Protein 1O12 (pdb70)

Solvent-accessible surface area: 27497 Å² total

Secondary structure (P-SEA, 3-state):
ccccccccccccccccbbbbbcccccccccccccccccccccbbbccccccccccccccccccaaaaaacccbbbbccccccccccaaaaaaaaaaaacccccccbbbbccccccccccccccccccccccaaaaaaccccccccccccccccccccccccccbbbbbccccccccccccccccccccccccccccccccccccaaaaaaacccbbbbbbccccccccccaaaaaacccccbbbbccccccccccccccccccbbbbbccccccccccccccccccaaaaaaaaaaaccccaaaaaaaacaaaaaaacccccccccccccccbbbbcccccccccccccccccc/ccccccccccccccccbbbbbcccccccccccccccccccccbbbccccccccccccccccccaaaaaacccbbbbccccccccccaaaaaaaaaaaacccccccbbbbccccccccccccccccccccccaaaaaacccccccbbbccccccccccccccccbbbbbccccccccccccccccccccccccccccccccccccaaaaaaccccbbb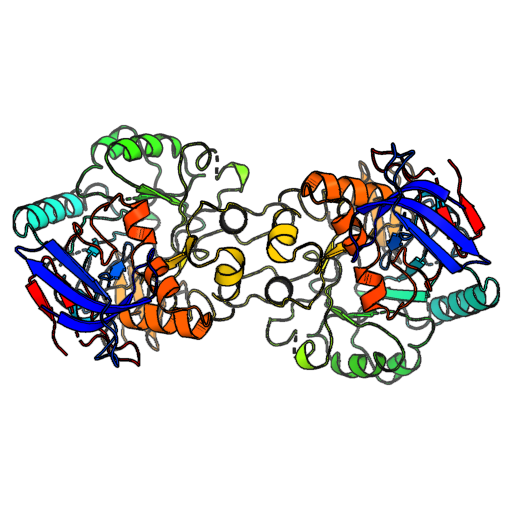bbbccccccccccaaaaaacccccbbbbccccccccccccccccccbbbbbccccccccccccccccccaaaaaaaaaaaccccaaaaaaaacaaaaaaaccccccccccccccbbbbbcccccccccccccccccc

Nearest PDB structures (foldseek):
  1o12-assembly1_B  TM=1.003E+00  e=1.280E-75  Thermotoga maritima
  2p53-assembly1_B  TM=9.193E-01  e=1.960E-29  Escherichia coli K-12
  6jku-assembly1_D  TM=9.049E-01  e=1.061E-29  Pasteurella multocida
  2p50-assembly1_A  TM=9.051E-01  e=5.559E-29  Escherichia coli K-12
  1ymy-assembly1_A  TM=8.513E-01  e=1.677E-28  Escherichia coli K-12

CATH classification: 2.30.40.10 (+1 more: 3.20.20.140)

InterPro domains:
  IPR003764 N-acetylglucosamine-6-phosphate deacetylase [PIRSF038994] (2-363)
  IPR003764 N-acetylglucosamine-6-phosphate deacetylase [TIGR00221] (36-357)
  IPR003764 N-acetylglucosamine-6-phosphate deacetylase [cd00854] (1-357)
  IPR006680 Amidohydrolase-related [PF01979] (40-360)
  IPR011059 Metal-dependent hydrolase, composite domain superfamily [G3DSA:2.30.40.10] (22-357)
  IPR011059 Metal-dependent hydrolase, composite domain superfamily [SSF51338] (1-46)
  IPR011059 Metal-dependent hydrolase, composite domain superfamily [SSF51338] (319-364)
  IPR032466 Metal-dependent hydrolase [SSF51556] (44-330)

B-factor: mean 40.87, std 10.4, range [18.72, 91.85]

Radius of gyration: 29.61 Å; Cα contacts (8 Å, |Δi|>4): 1823; chains: 2; bounding box: 72×76×69 Å

Sequence (708 aa):
IVEKVLIVDPIDGEFTGDVEIEEGKIVKVEKRECIPRGVLPGFVDPHIHGVVGADTNCDFSEEEFLYSQGVTTFLATTVSTSLEKKEILRKARDYILENPSTSLLGVHLEGPYISKEKKGAHSEKHIRPPSERELSEIDSPAKLTFAPEIESSELLLRLVKRDIVLSAGHSIATFEEFKFYKEGVKRITHFPNGLKPLHHREIGITGAGLLLDDVKLELICDGVHLSREVKLVYKVKKANGIVLVTDSISAAGLKDGTTTLGDLVVKVKDGVPRLEDGTLAGSTLFFSQAVKNFRKFTGCSITELAKVSSYNSCVELGLDDRGRIAEGTRADLVLLDEDLNVVTIKEGEVVFRSIVEKVLIVDPIDGEFTGDVEIEEGKIVKVEKRECIPRGVLPGFVDPHIHGVVGADTNCDFSEEEFLYSQGVTTFLATTVSTSLEKKEILRKARDYILENPSTSLLGVHLEGPYISKEKKGAHSEKHIRPPSERELSEIDSPAKLTFAPEIESSELLLRLVKRDIVLSAGHSIATFEEFKFYKEGVKRITHFPNGLKPLHHREIGITGAGLLLDDVKLELICDGVHLSREVKLVYKVKKANGIVLVTDSISAAGLKDGTTTLGDLVVKVKDGVPRLEDGTLAGSTLFFSQAVKNFRKFTGCSITELAKVSSYNSCVELGLDDRGRIAEGTRADLVLLDEDLNVVTIKEGEVVFRS

Organism: Thermotoga maritima (strain ATCC 43589 / DSM 3109 / JCM 10099 / NBRC 100826 / MSB8) (NCBI:txid243274)

Foldseek 3Di:
DAAQAFEFFLPPGTATGGWDDDQQFTADTGHDDDHHPFHKFQFEAAAAAAAQQGGLVPPQVVLLVLVQLSHQAYANEAAQDDLVVLVSQVSVVVVCVVPVQGNYQAHEYEDLQADLVLRFQGDSVRRAHDDPVSVVSDAPVACYEHALVGPPPVVCLVCVVRLHQYEYFLYAAWLVSVVVVVSPRAEYEAPPRNYDPQDPPTGGPNNCLLPDQRRAYEHALPCPSDHLVLQVSCVRRPLLRYAYHQQAGNCQPHDQDWDGRHPATWGGDPQFIHGPVRGGNGTSDRLLNSLLRNCVSHVDDVSSSLSRRHVNVCVSSVVVQGSGSDRPHGPWMFTAHHSSNTCTARSNRSSDGD/DAAQAFEFFLPVGTATTDWDADQQFTADTDGDDDHHPFYKFQFEAAAAAAAQQGGLVPSQVVLQVLVQLRHQAYAHEAAQDALVVLVSQVVQVVVCVVVVLRNHLAHEYEDDQADPVLRQQGDPVRRAHDDPVSVVSDAPVACYEHELVGPPSVVCLVRVVRLHAYAYFLYAAWLVSVVVVVSPRQEHEAPPRNYDPQDPVTRGPNNNLLPDQRRAYEHALPCPSDHLVLQVSCVRHPLLRAAYHHQAGNCAPPDWDWDARHPFIWGADPFFIAGPVRRGRGGNDRLLVSLLRNCVSHVDDPSSSLSRRWVSVCVSSVVPQGSGRDRGHGQWMFTAHVSSRTCTAGSNHSSDGD

Structure (mmCIF, N/CA/C/O backbone):
data_1O12
#
_entry.id   1O12
#
_cell.length_a   85.070
_cell.length_b   85.070
_cell.length_c   206.010
_cell.angle_alpha   90.00
_cell.angle_beta   90.00
_cell.angle_gamma   120.00
#
_symmetry.space_group_name_H-M   'P 31 2 1'
#
loop_
_entity.id
_entity.type
_entity.pdbx_description
1 polymer 'N-acetylglucosamine-6-phosphate deacetylase'
2 non-polymer 'FE (III) ION'
3 water water
#
loop_
_atom_site.group_PDB
_atom_site.id
_atom_site.type_symbol
_atom_site.label_atom_id
_atom_site.label_alt_id
_atom_site.label_comp_id
_atom_site.label_asym_id
_atom_site.label_entity_id
_atom_site.label_seq_id
_atom_site.pdbx_PDB_ins_code
_atom_site.Cartn_x
_atom_site.Cartn_y
_atom_site.Cartn_z
_atom_site.occupancy
_atom_site.B_iso_or_equiv
_atom_site.auth_seq_id
_atom_site.auth_comp_id
_atom_site.auth_asym_id
_atom_site.auth_atom_id
_atom_site.pdbx_PDB_model_num
ATOM 9 N N . ILE A 1 14 ? -6.611 2.591 -33.045 1.00 55.62 2 ILE A N 1
ATOM 10 C CA . ILE A 1 14 ? -7.783 2.976 -32.275 1.00 53.25 2 ILE A CA 1
ATOM 11 C C . ILE A 1 14 ? -7.536 3.070 -30.760 1.00 50.93 2 ILE A C 1
ATOM 12 O O . ILE A 1 14 ? -6.979 2.154 -30.153 1.00 50.36 2 ILE A O 1
ATOM 17 N N . VAL A 1 15 ? -7.910 4.196 -30.152 1.00 47.27 3 VAL A N 1
ATOM 18 C CA . VAL A 1 15 ? -7.736 4.361 -28.702 1.00 43.24 3 VAL A CA 1
ATOM 19 C C . VAL A 1 15 ? -9.149 4.434 -28.160 1.00 42.65 3 VAL A C 1
ATOM 20 O O . VAL A 1 15 ? -9.892 5.340 -28.516 1.00 41.64 3 VAL A O 1
ATOM 24 N N . GLU A 1 16 ? -9.523 3.479 -27.314 1.00 43.44 4 GLU A N 1
ATOM 25 C CA . GLU A 1 16 ? -10.884 3.434 -26.773 1.00 45.84 4 GLU A CA 1
ATOM 26 C C . GLU A 1 16 ? -11.051 3.708 -25.289 1.00 45.20 4 GLU A C 1
ATOM 27 O O . GLU A 1 16 ? -10.099 3.645 -24.519 1.00 46.01 4 GLU A O 1
ATOM 33 N N . LYS A 1 17 ? -12.293 4.013 -24.922 1.00 44.58 5 LYS A N 1
ATOM 34 C CA . LYS A 1 17 ? -12.685 4.270 -23.555 1.00 45.48 5 LYS A CA 1
ATOM 35 C C . LYS A 1 17 ? -11.743 5.255 -22.876 1.00 44.27 5 LYS A C 1
ATOM 36 O O . LYS A 1 17 ? -11.119 4.939 -21.852 1.00 43.67 5 LYS A O 1
ATOM 42 N N . VAL A 1 18 ? -11.632 6.451 -23.438 1.00 41.61 6 VAL A N 1
ATOM 43 C CA . VAL A 1 18 ? -10.744 7.433 -22.840 1.00 38.83 6 VAL A CA 1
ATOM 44 C C . VAL A 1 18 ? -11.409 8.760 -22.594 1.00 36.80 6 VAL A C 1
ATOM 45 O O . VAL A 1 18 ? -12.471 9.056 -23.142 1.00 38.42 6 VAL A O 1
ATOM 49 N N . LEU A 1 19 ? -10.781 9.553 -21.746 1.00 34.69 7 LEU A N 1
ATOM 50 C CA . LEU A 1 19 ? -11.272 10.884 -21.486 1.00 33.89 7 LEU A CA 1
ATOM 51 C C . LEU A 1 19 ? -10.638 11.716 -22.601 1.00 33.15 7 LEU A C 1
ATOM 52 O O . LEU A 1 19 ? -9.499 12.137 -22.482 1.00 33.22 7 LEU A O 1
ATOM 57 N N . ILE A 1 20 ? -11.374 11.916 -23.691 1.00 33.58 8 ILE A N 1
ATOM 58 C CA . ILE A 1 20 ? -10.900 12.695 -24.836 1.00 32.61 8 ILE A CA 1
ATOM 59 C C . ILE A 1 20 ? -10.891 14.193 -24.502 1.00 32.05 8 ILE A C 1
ATOM 60 O O . ILE A 1 20 ? -11.879 14.732 -23.999 1.00 31.10 8 ILE A O 1
ATOM 65 N N . VAL A 1 21 ? -9.797 14.869 -24.811 1.00 29.31 9 VAL A N 1
ATOM 66 C CA . VAL A 1 21 ? -9.728 16.273 -24.506 1.00 29.22 9 VAL A CA 1
ATOM 67 C C . VAL A 1 21 ? -9.353 17.100 -25.703 1.00 30.67 9 VAL A C 1
ATOM 68 O O . VAL A 1 21 ? -8.231 17.018 -26.182 1.00 31.60 9 VAL A O 1
ATOM 72 N N . ASP A 1 22 ? -10.308 17.888 -26.184 1.00 31.54 10 ASP A N 1
ATOM 73 C CA . ASP A 1 22 ? -10.104 18.789 -27.306 1.00 33.73 10 ASP A CA 1
ATOM 74 C C . ASP A 1 22 ? -10.269 20.235 -26.772 1.00 35.66 10 ASP A C 1
ATOM 75 O O . ASP A 1 22 ? -11.190 20.533 -26.007 1.00 36.91 10 ASP A O 1
ATOM 80 N N . PRO A 1 23 ? -9.381 21.144 -27.176 1.00 36.80 11 PRO A N 1
ATOM 81 C CA . PRO A 1 23 ? -9.388 22.550 -26.767 1.00 38.21 11 PRO A CA 1
ATOM 82 C C . PRO A 1 23 ? -10.676 23.253 -27.136 1.00 39.92 11 PRO A C 1
ATOM 83 O O . PRO A 1 23 ? -11.045 24.240 -26.514 1.00 40.97 11 PRO A O 1
ATOM 87 N N . ILE A 1 24 ? -11.348 22.764 -28.168 1.00 40.62 12 ILE A N 1
ATOM 88 C CA . ILE A 1 24 ? -12.558 23.426 -28.629 1.00 41.38 12 ILE A CA 1
ATOM 89 C C . ILE A 1 24 ? -13.857 22.701 -28.331 1.00 41.00 12 ILE A C 1
ATOM 90 O O . ILE A 1 24 ? -14.832 23.308 -27.918 1.00 39.87 12 ILE A O 1
ATOM 95 N N . ASP A 1 25 ? -13.862 21.397 -28.535 1.00 41.39 13 ASP A N 1
ATOM 96 C CA . ASP A 1 25 ? -15.046 20.618 -28.299 1.00 40.64 13 ASP A CA 1
ATOM 97 C C . ASP A 1 25 ? -15.191 20.183 -26.848 1.00 41.19 13 ASP A C 1
ATOM 98 O O . ASP A 1 25 ? -16.182 19.563 -26.487 1.00 43.81 13 ASP A O 1
ATOM 103 N N . GLY A 1 26 ? -14.221 20.494 -26.002 1.00 41.96 14 GLY A N 1
ATOM 104 C CA . GLY A 1 26 ? -14.351 20.095 -24.605 1.00 40.40 14 GLY A CA 1
ATOM 105 C C . GLY A 1 26 ? -13.807 18.706 -24.310 1.00 41.07 14 GLY A C 1
ATOM 106 O O . GLY A 1 26 ? -13.101 18.116 -25.143 1.00 39.59 14 GLY A O 1
ATOM 107 N N . GLU A 1 27 ? -14.121 18.190 -23.122 1.00 39.75 15 GLU A N 1
ATOM 108 C CA . GLU A 1 27 ? -13.659 16.874 -22.711 1.00 41.83 15 GLU A CA 1
ATOM 109 C C . GLU A 1 27 ? -14.813 15.890 -22.563 1.00 42.27 15 GLU A C 1
ATOM 110 O O . GLU A 1 27 ? -15.855 16.235 -22.049 1.00 41.67 15 GLU A O 1
ATOM 116 N N . PHE A 1 28 ? -14.608 14.656 -23.014 1.00 43.08 16 PHE A N 1
ATOM 117 C CA . PHE A 1 28 ? -15.666 13.657 -22.952 1.00 42.95 16 PHE A CA 1
ATOM 118 C C . PHE A 1 28 ? -15.154 12.247 -23.201 1.00 43.01 16 PHE A C 1
ATOM 119 O O . PHE A 1 28 ? -14.138 12.058 -23.873 1.00 43.84 16 PHE A O 1
ATOM 127 N N . THR A 1 29 ? -15.849 11.258 -22.651 1.00 42.81 17 THR A N 1
ATOM 128 C CA . THR A 1 29 ? -15.440 9.870 -22.840 1.00 44.11 17 THR A CA 1
ATOM 129 C C . THR A 1 29 ? -15.825 9.425 -24.232 1.00 44.25 17 THR A C 1
ATOM 130 O O . THR A 1 29 ? -16.851 9.846 -24.775 1.00 45.38 17 THR A O 1
ATOM 134 N N . GLY A 1 30 ? -14.990 8.578 -24.811 1.00 44.62 18 GLY A N 1
ATOM 135 C CA . GLY A 1 30 ? -15.241 8.084 -26.156 1.00 44.77 18 GLY A CA 1
ATOM 136 C C . GLY A 1 30 ? -14.054 7.308 -26.721 1.00 45.01 18 GLY A C 1
ATOM 137 O O . GLY A 1 30 ? -13.192 6.819 -25.975 1.00 45.36 18 GLY A O 1
ATOM 138 N N . ASP A 1 31 ? -14.010 7.189 -28.044 1.00 45.47 19 ASP A N 1
ATOM 139 C CA . ASP A 1 31 ? -12.936 6.470 -28.727 1.00 45.74 19 ASP A CA 1
ATOM 140 C C . ASP A 1 31 ? -12.442 7.354 -29.872 1.00 44.21 19 ASP A C 1
ATOM 141 O O . ASP A 1 31 ? -13.219 8.151 -30.430 1.00 41.41 19 ASP A O 1
ATOM 146 N N . VAL A 1 32 ? -11.150 7.233 -30.192 1.00 42.72 20 VAL A N 1
ATOM 147 C CA . VAL A 1 32 ? -10.546 8.003 -31.277 1.00 41.77 20 VAL A CA 1
ATOM 148 C C . VAL A 1 32 ? -9.959 7.011 -32.284 1.00 42.94 20 VAL A C 1
ATOM 149 O O . VAL A 1 32 ? -9.303 6.031 -31.913 1.00 41.95 20 VAL A O 1
ATOM 153 N N . GLU A 1 33 ? -10.214 7.279 -33.558 1.00 44.67 21 GLU A N 1
ATOM 154 C CA . GLU A 1 33 ? -9.763 6.429 -34.645 1.00 47.64 21 GLU A CA 1
ATOM 155 C C . GLU A 1 33 ? -8.705 7.110 -35.500 1.00 47.21 21 GLU A C 1
ATOM 156 O O . GLU A 1 33 ? -8.924 8.196 -36.046 1.00 46.04 21 GLU A O 1
ATOM 162 N N . ILE A 1 34 ? -7.571 6.428 -35.619 1.00 47.64 22 ILE A N 1
ATOM 163 C CA . ILE A 1 34 ? -6.408 6.889 -36.366 1.00 47.37 22 ILE A CA 1
ATOM 164 C C . ILE A 1 34 ? -6.105 6.048 -37.599 1.00 48.26 22 ILE A C 1
ATOM 165 O O . ILE A 1 34 ? -5.912 4.834 -37.502 1.00 47.69 22 ILE A O 1
ATOM 170 N N . GLU A 1 35 ? -6.056 6.714 -38.748 1.00 50.27 23 GLU A N 1
ATOM 171 C CA . GLU A 1 35 ? -5.771 6.085 -40.039 1.00 52.90 23 GLU A CA 1
ATOM 172 C C . GLU A 1 35 ? -4.522 6.758 -40.628 1.00 53.09 23 GLU A C 1
ATOM 173 O O . GLU A 1 35 ? -4.543 7.929 -41.005 1.00 51.47 23 GLU A O 1
ATOM 179 N N . GLU A 1 36 ? -3.428 6.007 -40.678 1.00 54.90 24 GLU A N 1
ATOM 180 C CA . GLU A 1 36 ? -2.165 6.513 -41.193 1.00 55.66 24 GLU A CA 1
ATOM 181 C C . GLU A 1 36 ? -1.935 7.974 -40.791 1.00 54.41 24 GLU A C 1
ATOM 182 O O . GLU A 1 36 ? -2.081 8.900 -41.595 1.00 53.57 24 GLU A O 1
ATOM 188 N N . GLY A 1 37 ? -1.599 8.160 -39.520 1.00 52.74 25 GLY A N 1
ATOM 189 C CA . GLY A 1 37 ? -1.305 9.484 -38.988 1.00 50.48 25 GLY A CA 1
ATOM 190 C C . GLY A 1 37 ? -2.386 10.542 -39.001 1.00 47.50 25 GLY A C 1
ATOM 191 O O . GLY A 1 37 ? -2.124 11.706 -38.705 1.00 46.01 25 GLY A O 1
ATOM 192 N N . LYS A 1 38 ? -3.605 10.146 -39.321 1.00 46.59 26 LYS A N 1
ATOM 193 C CA . LYS A 1 38 ? -4.690 11.099 -39.374 1.00 45.49 26 LYS A CA 1
ATOM 194 C C . LYS A 1 38 ? -5.863 10.607 -38.542 1.00 44.43 26 LYS A C 1
ATOM 195 O O . LYS A 1 38 ? -6.257 9.454 -38.620 1.00 44.88 26 LYS A O 1
ATOM 201 N N . ILE A 1 39 ? -6.401 11.482 -37.710 1.00 43.77 27 ILE A N 1
ATOM 202 C CA . ILE A 1 39 ? -7.560 11.141 -36.895 1.00 41.74 27 ILE A CA 1
ATOM 203 C C . ILE A 1 39 ? -8.755 11.157 -37.846 1.00 42.50 27 ILE A C 1
ATOM 204 O O . ILE A 1 39 ? -9.065 12.190 -38.442 1.00 40.86 27 ILE A O 1
ATOM 209 N N . VAL A 1 40 ? -9.406 10.009 -38.006 1.00 43.00 28 VAL A N 1
ATOM 210 C CA . VAL A 1 40 ? -10.553 9.912 -38.900 1.00 44.58 28 VAL A CA 1
ATOM 211 C C . VAL A 1 40 ? -11.876 9.761 -38.178 1.00 45.61 28 VAL A C 1
ATOM 212 O O . VAL A 1 40 ? -12.929 9.845 -38.793 1.00 46.66 28 VAL A O 1
ATOM 216 N N . LYS A 1 41 ? -11.848 9.528 -36.878 1.00 48.10 29 LYS A N 1
ATOM 217 C CA . LYS A 1 41 ? -13.112 9.381 -36.171 1.00 50.38 29 LYS A CA 1
ATOM 218 C C . LYS A 1 41 ? -12.978 9.637 -34.676 1.00 51.43 29 LYS A C 1
ATOM 219 O O . LYS A 1 41 ? -12.114 9.067 -33.997 1.00 51.08 29 LYS A O 1
ATOM 225 N N . VAL A 1 42 ? -13.833 10.517 -34.174 1.00 52.97 30 VAL A N 1
ATOM 226 C CA . VAL A 1 42 ? -13.858 10.845 -32.756 1.00 54.68 30 VAL A CA 1
ATOM 227 C C . VAL A 1 42 ? -15.278 10.518 -32.300 1.00 56.53 30 VAL A C 1
ATOM 228 O O . VAL A 1 42 ? -16.216 11.265 -32.608 1.00 57.35 30 VAL A O 1
ATOM 232 N N . GLU A 1 43 ? -15.451 9.404 -31.591 1.00 57.98 31 GLU A N 1
ATOM 233 C CA . GLU A 1 43 ? -16.788 9.022 -31.140 1.00 59.83 31 GLU A CA 1
ATOM 234 C C . GLU A 1 43 ? -17.065 9.167 -29.646 1.00 60.75 31 GLU A C 1
ATOM 235 O O . GLU A 1 43 ? -16.493 8.452 -28.820 1.00 60.35 31 GLU A O 1
ATOM 241 N N . LYS A 1 44 ? -17.970 10.086 -29.318 1.00 61.84 32 LYS A N 1
ATOM 242 C CA . LYS A 1 44 ? -18.372 10.348 -27.943 1.00 62.15 32 LYS A CA 1
ATOM 243 C C . LYS A 1 44 ? -19.182 9.138 -27.503 1.00 61.90 32 LYS A C 1
ATOM 244 O O . LYS A 1 44 ? -20.211 8.843 -28.078 1.00 61.06 32 LYS A O 1
ATOM 250 N N . ARG A 1 45 ? -18.696 8.425 -26.500 1.00 63.32 33 ARG A N 1
ATOM 251 C CA . ARG A 1 45 ? -19.388 7.249 -26.002 1.00 65.96 33 ARG A CA 1
ATOM 252 C C . ARG A 1 45 ? -19.403 7.296 -24.475 1.00 67.43 33 ARG A C 1
ATOM 253 O O . ARG A 1 45 ? -18.350 7.392 -23.857 1.00 66.94 33 ARG A O 1
ATOM 261 N N . GLU A 1 46 ? -20.586 7.222 -23.866 1.00 69.98 34 GLU A N 1
ATOM 262 C CA . GLU A 1 46 ? -20.679 7.267 -22.403 1.00 72.21 34 GLU A CA 1
ATOM 263 C C . GLU A 1 46 ? -20.334 5.930 -21.781 1.00 71.82 34 GLU A C 1
ATOM 264 O O . GLU A 1 46 ? -21.081 4.962 -21.918 1.00 72.44 34 GLU A O 1
ATOM 270 N N . CYS A 1 47 ? -19.189 5.902 -21.100 1.00 71.51 35 CYS A N 1
ATOM 271 C CA . CYS A 1 47 ? -18.667 4.712 -20.427 1.00 70.91 35 CYS A CA 1
ATOM 272 C C . CYS A 1 47 ? -17.689 5.216 -19.371 1.00 69.77 35 CYS A C 1
ATOM 273 O O . CYS A 1 47 ? -17.639 6.423 -19.118 1.00 70.49 35 CYS A O 1
ATOM 276 N N . ILE A 1 48 ? -16.918 4.309 -18.764 1.00 68.25 36 ILE A N 1
ATOM 277 C CA . ILE A 1 48 ? -15.933 4.676 -17.730 1.00 66.56 36 ILE A CA 1
ATOM 278 C C . ILE A 1 48 ? -14.529 4.721 -18.331 1.00 64.87 36 ILE A C 1
ATOM 279 O O . ILE A 1 48 ? -14.007 3.707 -18.795 1.00 64.97 36 ILE A O 1
ATOM 284 N N . PRO A 1 49 ? -13.902 5.907 -18.321 1.00 63.08 37 PRO A N 1
ATOM 285 C CA . PRO A 1 49 ? -12.564 6.213 -18.845 1.00 61.40 37 PRO A CA 1
ATOM 286 C C . PRO A 1 49 ? -11.372 5.414 -18.343 1.00 60.89 37 PRO A C 1
ATOM 287 O O . PRO A 1 49 ? -11.257 5.108 -17.162 1.00 60.78 37 PRO A O 1
ATOM 291 N N . ARG A 1 50 ? -10.476 5.121 -19.285 1.00 60.05 38 ARG A N 1
ATOM 292 C CA . ARG A 1 50 ? -9.245 4.349 -19.094 1.00 58.59 38 ARG A CA 1
ATOM 293 C C . ARG A 1 50 ? -8.083 5.274 -18.697 1.00 55.63 38 ARG A C 1
ATOM 294 O O . ARG A 1 50 ? -7.205 4.908 -17.913 1.00 57.38 38 ARG A O 1
ATOM 302 N N . GLY A 1 51 ? -8.082 6.468 -19.266 1.00 51.14 39 GLY A N 1
ATOM 303 C CA . GLY A 1 51 ? -7.048 7.443 -18.994 1.00 45.69 39 GLY A CA 1
ATOM 304 C C . GLY A 1 51 ? -7.430 8.720 -19.728 1.00 43.18 39 GLY A C 1
ATOM 305 O O . GLY A 1 51 ? -8.585 8.885 -20.171 1.00 41.09 39 GLY A O 1
ATOM 306 N N . VAL A 1 52 ? -6.481 9.636 -19.856 1.00 39.73 40 VAL A N 1
ATOM 307 C CA . VAL A 1 52 ? -6.759 10.888 -20.548 1.00 37.35 40 VAL A CA 1
ATOM 308 C C . VAL A 1 52 ? -6.014 10.894 -21.863 1.00 34.76 40 VAL A C 1
ATOM 309 O O . VAL A 1 52 ? -4.898 10.398 -21.946 1.00 33.27 40 VAL A O 1
ATOM 313 N N . LEU A 1 53 ? -6.645 11.435 -22.894 1.00 34.05 41 LEU A N 1
ATOM 314 C CA . LEU A 1 53 ? -6.014 11.533 -24.213 1.00 33.51 41 LEU A CA 1
ATOM 315 C C . LEU A 1 53 ? -6.053 13.011 -24.576 1.00 35.10 41 LEU A C 1
ATOM 316 O O . LEU A 1 53 ? -7.128 13.627 -24.575 1.00 35.20 41 LEU A O 1
ATOM 329 N N . PRO A 1 55 ? -4.043 16.369 -27.103 1.00 33.12 43 PRO A N 1
ATOM 330 C CA . PRO A 1 55 ? -3.250 16.649 -28.311 1.00 32.22 43 PRO A CA 1
ATOM 331 C C . PRO A 1 55 ? -1.775 16.608 -27.890 1.00 29.96 43 PRO A C 1
ATOM 332 O O . PRO A 1 55 ? -1.459 16.955 -26.759 1.00 29.22 43 PRO A O 1
ATOM 336 N N . GLY A 1 56 ? -0.890 16.157 -28.775 1.00 29.15 44 GLY A N 1
ATOM 337 C CA . GLY A 1 56 ? 0.520 16.098 -28.434 1.00 27.59 44 GLY A CA 1
ATOM 338 C C . GLY A 1 56 ? 1.019 17.472 -27.984 1.00 27.80 44 GLY A C 1
ATOM 339 O O . GLY A 1 56 ? 0.753 18.470 -28.635 1.00 25.10 44 GLY A O 1
ATOM 340 N N . PHE A 1 57 ? 1.724 17.518 -26.859 1.00 27.54 45 PHE A N 1
ATOM 341 C CA . PHE A 1 57 ? 2.250 18.766 -26.327 1.00 28.58 45 PHE A CA 1
ATOM 342 C C . PHE A 1 57 ? 3.198 19.400 -27.333 1.00 29.49 45 PHE A C 1
ATOM 343 O O . PHE A 1 57 ? 3.792 18.704 -28.163 1.00 28.65 45 PHE A O 1
ATOM 351 N N . VAL A 1 58 ? 3.321 20.724 -27.231 1.00 28.40 46 VAL A N 1
ATOM 352 C CA . VAL A 1 58 ? 4.162 21.528 -28.082 1.00 27.21 46 VAL A CA 1
ATOM 353 C C . VAL A 1 58 ? 5.058 22.437 -27.225 1.00 31.18 46 VAL A C 1
ATOM 354 O O . VAL A 1 58 ? 4.550 23.243 -26.428 1.00 31.39 46 VAL A O 1
ATOM 358 N N . ASP A 1 59 ? 6.383 22.319 -27.381 1.00 31.63 47 ASP A N 1
ATOM 359 C CA . ASP A 1 59 ? 7.307 23.148 -26.610 1.00 31.97 47 ASP A CA 1
ATOM 360 C C . ASP A 1 59 ? 8.059 24.029 -27.597 1.00 31.71 47 ASP A C 1
ATOM 361 O O . ASP A 1 59 ? 8.993 23.584 -28.249 1.00 31.51 47 ASP A O 1
ATOM 366 N N . PRO A 1 60 ? 7.669 25.312 -27.689 1.00 31.68 48 PRO A N 1
ATOM 367 C CA . PRO A 1 60 ? 8.317 26.239 -28.616 1.00 29.17 48 PRO A CA 1
ATOM 368 C C . PRO A 1 60 ? 9.542 26.900 -28.041 1.00 30.18 48 PRO A C 1
ATOM 369 O O . PRO A 1 60 ? 10.170 27.728 -28.702 1.00 29.54 48 PRO A O 1
ATOM 373 N N . HIS A 1 61 ? 9.890 26.528 -26.813 1.00 31.29 49 HIS A N 1
ATOM 374 C CA . HIS A 1 61 ? 11.025 27.151 -26.149 1.00 31.94 49 HIS A CA 1
ATOM 375 C C . HIS A 1 61 ? 11.774 26.195 -25.236 1.00 33.75 49 HIS A C 1
ATOM 376 O O . HIS A 1 61 ? 11.447 26.089 -24.056 1.00 35.43 49 HIS A O 1
ATOM 383 N N . ILE A 1 62 ? 12.770 25.501 -25.785 1.00 34.18 50 ILE A N 1
ATOM 384 C CA . ILE A 1 62 ? 13.606 24.573 -25.020 1.00 33.60 50 ILE A CA 1
ATOM 385 C C . ILE A 1 62 ? 15.012 24.557 -25.643 1.00 34.70 50 ILE A C 1
ATOM 386 O O . ILE A 1 62 ? 15.155 24.325 -26.842 1.00 35.24 50 ILE A O 1
ATOM 391 N N . HIS A 1 63 ? 16.034 24.779 -24.817 1.00 34.21 51 HIS A N 1
ATOM 392 C CA . HIS A 1 63 ? 17.433 24.817 -25.259 1.00 35.69 51 HIS A CA 1
ATOM 393 C C . HIS A 1 63 ? 18.080 23.436 -25.383 1.00 36.39 51 HIS A C 1
ATOM 394 O O . HIS A 1 63 ? 18.774 23.140 -26.346 1.00 35.61 51 HIS A O 1
ATOM 401 N N . GLY A 1 64 ? 17.843 22.603 -24.374 1.00 37.43 52 GLY A N 1
ATOM 402 C CA . GLY A 1 64 ? 18.419 21.282 -24.331 1.00 37.48 52 GLY A CA 1
ATOM 403 C C . GLY A 1 64 ? 17.768 20.565 -23.176 1.00 39.57 52 GLY A C 1
ATOM 404 O O . GLY A 1 64 ? 16.929 21.151 -22.477 1.00 39.50 52 GLY A O 1
ATOM 405 N N . VAL A 1 65 ? 18.131 19.298 -22.984 1.00 38.93 53 VAL A N 1
ATOM 406 C CA . VAL A 1 65 ? 17.566 18.494 -21.911 1.00 38.24 53 VAL A CA 1
ATOM 407 C C . VAL A 1 65 ? 18.367 17.182 -21.842 1.00 39.23 53 VAL A C 1
ATOM 408 O O . VAL A 1 65 ? 18.828 16.693 -22.869 1.00 39.64 53 VAL A O 1
ATOM 412 N N . VAL A 1 66 ? 18.546 16.637 -20.633 1.00 40.60 54 VAL A N 1
ATOM 413 C CA . VAL A 1 66 ? 19.295 15.381 -20.390 1.00 41.69 54 VAL A CA 1
ATOM 414 C C . VAL A 1 66 ? 20.633 15.236 -21.151 1.00 42.65 54 VAL A C 1
ATOM 415 O O . VAL A 1 66 ? 20.945 14.178 -21.714 1.00 42.93 54 VAL A O 1
ATOM 419 N N . GLY A 1 67 ? 21.412 16.313 -21.167 1.00 42.71 55 GLY A N 1
ATOM 420 C CA . GLY A 1 67 ? 22.689 16.303 -21.831 1.00 42.08 55 GLY A CA 1
ATOM 421 C C . GLY A 1 67 ? 22.717 16.847 -23.238 1.00 44.84 55 GLY A C 1
ATOM 422 O O . GLY A 1 67 ? 23.783 17.207 -23.717 1.00 45.59 55 GLY A O 1
ATOM 423 N N . ALA A 1 68 ? 21.573 16.920 -23.915 1.00 46.65 56 ALA A N 1
ATOM 424 C CA . ALA A 1 68 ? 21.532 17.416 -25.302 1.00 47.24 56 ALA A CA 1
ATOM 425 C C . ALA A 1 68 ? 21.276 18.917 -25.386 1.00 48.58 56 ALA A C 1
ATOM 426 O O . ALA A 1 68 ? 20.434 19.439 -24.665 1.00 51.11 56 ALA A O 1
ATOM 428 N N . ASP A 1 69 ? 21.999 19.614 -26.254 1.00 49.24 57 ASP A N 1
ATOM 429 C CA . ASP A 1 69 ? 21.815 21.055 -26.413 1.00 49.23 57 ASP A CA 1
ATOM 430 C C . ASP A 1 69 ? 21.525 21.354 -27.866 1.00 48.28 57 ASP A C 1
ATOM 431 O O . ASP A 1 69 ? 21.822 20.563 -28.759 1.00 46.53 57 ASP A O 1
ATOM 436 N N . THR A 1 70 ? 20.997 22.547 -28.087 1.00 47.07 58 THR A N 1
ATOM 437 C CA . THR A 1 70 ? 20.693 23.025 -29.410 1.00 46.48 58 THR A CA 1
ATOM 438 C C . THR A 1 70 ? 22.002 23.604 -29.984 1.00 48.00 58 THR A C 1
ATOM 439 O O . THR A 1 70 ? 22.204 23.637 -31.205 1.00 46.87 58 THR A O 1
ATOM 451 N N . ASN A 1 72 ? 24.891 22.273 -29.837 1.00 47.70 60 ASN A N 1
ATOM 452 C CA . ASN A 1 72 ? 25.654 21.175 -30.429 1.00 46.55 60 ASN A CA 1
ATOM 453 C C . ASN A 1 72 ? 24.791 20.382 -31.417 1.00 45.19 60 ASN A C 1
ATOM 454 O O . ASN A 1 72 ? 25.228 19.394 -31.992 1.00 46.09 60 ASN A O 1
ATOM 459 N N . CYS A 1 73 ? 23.555 20.841 -31.596 1.00 42.76 61 CYS A N 1
ATOM 460 C CA . CYS A 1 73 ? 22.596 20.271 -32.523 1.00 40.45 61 CYS A CA 1
ATOM 461 C C . CYS A 1 73 ? 22.259 18.833 -32.281 1.00 41.14 61 CYS A C 1
ATOM 462 O O . CYS A 1 73 ? 22.186 18.043 -33.220 1.00 38.67 61 CYS A O 1
ATOM 465 N N . ASP A 1 74 ? 22.037 18.494 -31.015 1.00 41.57 62 ASP A N 1
ATOM 466 C CA . ASP A 1 74 ? 21.681 17.133 -30.648 1.00 42.50 62 ASP A CA 1
ATOM 467 C C . ASP A 1 74 ? 20.173 16.961 -30.794 1.00 41.51 62 ASP A C 1
ATOM 468 O O . ASP A 1 74 ? 19.482 16.630 -29.842 1.00 43.41 62 ASP A O 1
ATOM 473 N N . PHE A 1 75 ? 19.669 17.190 -31.995 1.00 41.05 63 PHE A N 1
ATOM 474 C CA . PHE A 1 75 ? 18.243 17.070 -32.268 1.00 40.06 63 PHE A CA 1
ATOM 475 C C . PHE A 1 75 ? 17.708 15.670 -31.996 1.00 40.72 63 PHE A C 1
ATOM 476 O O . PHE A 1 75 ? 16.675 15.508 -31.340 1.00 42.71 63 PHE A O 1
ATOM 484 N N . SER A 1 76 ? 18.403 14.656 -32.492 1.00 40.94 64 SER A N 1
ATOM 485 C CA . SER A 1 76 ? 17.972 13.283 -32.294 1.00 39.35 64 SER A CA 1
ATOM 486 C C . SER A 1 76 ? 17.819 12.939 -30.830 1.00 39.67 64 SER A C 1
ATOM 487 O O . SER A 1 76 ? 16.877 12.242 -30.449 1.00 38.46 64 SER A O 1
ATOM 490 N N . GLU A 1 77 ? 18.748 13.408 -30.002 1.00 40.13 65 GLU A N 1
ATOM 491 C CA . GLU A 1 77 ? 18.651 13.108 -28.577 1.00 42.51 65 GLU A CA 1
ATOM 492 C C . GLU A 1 77 ? 17.471 13.843 -27.972 1.00 42.64 65 GLU A C 1
ATOM 493 O O . GLU A 1 77 ? 16.657 13.235 -27.264 1.00 43.75 65 GLU A O 1
ATOM 507 N N . GLU A 1 79 ? 14.763 15.023 -29.412 1.00 35.93 67 GLU A N 1
ATOM 508 C CA . GLU A 1 79 ? 13.502 14.468 -29.886 1.00 36.66 67 GLU A CA 1
ATOM 509 C C . GLU A 1 79 ? 13.051 13.217 -29.141 1.00 38.26 67 GLU A C 1
ATOM 510 O O . GLU A 1 79 ? 11.929 13.135 -28.640 1.00 38.14 67 GLU A O 1
ATOM 516 N N . GLU A 1 80 ? 13.946 12.245 -29.097 1.00 39.18 68 GLU A N 1
ATOM 517 C CA . GLU A 1 80 ? 13.713 10.980 -28.466 1.00 38.99 68 GLU A CA 1
ATOM 518 C C . GLU A 1 80 ? 13.291 11.161 -26.989 1.00 39.16 68 GLU A C 1
ATOM 519 O O . GLU A 1 80 ? 12.347 10.519 -26.519 1.00 38.95 68 GLU A O 1
ATOM 525 N N . PHE A 1 81 ? 13.955 12.035 -26.247 1.00 37.09 69 PHE A N 1
ATOM 526 C CA . PHE A 1 81 ? 13.550 12.205 -24.858 1.00 36.48 69 PHE A CA 1
ATOM 527 C C . PHE A 1 81 ? 12.175 12.857 -24.731 1.00 36.16 69 PHE A C 1
ATOM 528 O O . PHE A 1 81 ? 11.329 12.403 -23.955 1.00 32.66 69 PHE A O 1
ATOM 536 N N . LEU A 1 82 ? 11.971 13.932 -25.496 1.00 36.14 70 LEU A N 1
ATOM 537 C CA . LEU A 1 82 ? 10.718 14.680 -25.470 1.00 35.52 70 LEU A CA 1
ATOM 538 C C . LEU A 1 82 ? 9.449 13.846 -25.634 1.00 35.22 70 LEU A C 1
ATOM 539 O O . LEU A 1 82 ? 8.387 14.208 -25.097 1.00 35.06 70 LEU A O 1
ATOM 544 N N . TYR A 1 83 ? 9.553 12.734 -26.355 1.00 34.05 71 TYR A N 1
ATOM 545 C CA . TYR A 1 83 ? 8.404 11.870 -26.549 1.00 33.93 71 TYR A CA 1
ATOM 546 C C . TYR A 1 83 ? 7.955 11.330 -25.200 1.00 34.38 71 TYR A C 1
ATOM 547 O O . TYR A 1 83 ? 6.765 11.102 -24.978 1.00 34.45 71 TYR A O 1
ATOM 556 N N . SER A 1 84 ? 8.904 11.143 -24.287 1.00 34.77 72 SER A N 1
ATOM 557 C CA . SER A 1 84 ? 8.587 10.647 -22.944 1.00 34.47 72 SER A CA 1
ATOM 558 C C . SER A 1 84 ? 7.924 11.728 -22.101 1.00 35.66 72 SER A C 1
ATOM 559 O O . SER A 1 84 ? 7.575 11.486 -20.956 1.00 37.60 72 SER A O 1
ATOM 562 N N . GLN A 1 85 ? 7.779 12.925 -22.656 1.00 34.90 73 GLN A N 1
ATOM 563 C CA . GLN A 1 85 ? 7.123 14.009 -21.946 1.00 34.18 73 GLN A CA 1
ATOM 564 C C . GLN A 1 85 ? 5.838 14.338 -22.695 1.00 32.84 73 GLN A C 1
ATOM 565 O O . GLN A 1 85 ? 5.147 15.309 -22.377 1.00 30.93 73 GLN A O 1
ATOM 571 N N . GLY A 1 86 ? 5.532 13.509 -23.696 1.00 30.85 74 GLY A N 1
ATOM 572 C CA . GLY A 1 86 ? 4.333 13.690 -24.495 1.00 29.04 74 GLY A CA 1
ATOM 573 C C . GLY A 1 86 ? 4.448 14.781 -25.545 1.00 31.01 74 GLY A C 1
ATOM 574 O O . GLY A 1 86 ? 3.461 15.091 -26.211 1.00 30.22 74 GLY A O 1
ATOM 575 N N . VAL A 1 87 ? 5.644 15.363 -25.691 1.00 31.42 75 VAL A N 1
ATOM 576 C CA . VAL A 1 87 ? 5.903 16.429 -26.661 1.00 30.92 75 VAL A CA 1
ATOM 577 C C . VAL A 1 87 ? 6.082 15.882 -28.075 1.00 31.72 75 VAL A C 1
ATOM 578 O O . VAL A 1 87 ? 6.987 15.097 -28.339 1.00 32.82 75 VAL A O 1
ATOM 582 N N . THR A 1 88 ? 5.220 16.306 -28.985 1.00 31.31 76 THR A N 1
ATOM 583 C CA . THR A 1 88 ? 5.288 15.855 -30.359 1.00 30.95 76 THR A CA 1
ATOM 584 C C . THR A 1 88 ? 5.693 16.947 -31.377 1.00 31.42 76 THR A C 1
ATOM 585 O O . THR A 1 88 ? 5.738 16.695 -32.578 1.00 32.84 76 THR A O 1
ATOM 589 N N . THR A 1 89 ? 5.941 18.161 -30.902 1.00 29.53 77 THR A N 1
ATOM 590 C CA . THR A 1 89 ? 6.388 19.250 -31.752 1.00 28.17 77 THR A CA 1
ATOM 591 C C . THR A 1 89 ? 7.199 20.170 -30.857 1.00 28.49 77 THR A C 1
ATOM 592 O O . THR A 1 89 ? 6.745 20.567 -29.780 1.00 28.23 77 THR A O 1
ATOM 596 N N . PHE A 1 90 ? 8.411 20.489 -31.286 1.00 27.79 78 PHE A N 1
ATOM 597 C CA . PHE A 1 90 ? 9.243 21.394 -30.519 1.00 26.98 78 PHE A CA 1
ATOM 598 C C . PHE A 1 90 ? 10.132 22.249 -31.419 1.00 27.88 78 PHE A C 1
ATOM 599 O O . PHE A 1 90 ? 10.290 22.003 -32.627 1.00 26.30 78 PHE A O 1
ATOM 607 N N . LEU A 1 91 ? 10.668 23.289 -30.801 1.00 29.29 79 LEU A N 1
ATOM 608 C CA . LEU A 1 91 ? 11.536 24.249 -31.446 1.00 28.72 79 LEU A CA 1
ATOM 609 C C . LEU A 1 91 ? 12.810 24.300 -30.610 1.00 29.35 79 LEU A C 1
ATOM 610 O O . LEU A 1 91 ? 12.794 24.741 -29.447 1.00 27.53 79 LEU A O 1
ATOM 615 N N . ALA A 1 92 ? 13.895 23.808 -31.205 1.00 30.89 80 ALA A N 1
ATOM 616 C CA . ALA A 1 92 ? 15.221 23.814 -30.591 1.00 30.35 80 ALA A CA 1
ATOM 617 C C . ALA A 1 92 ? 15.562 25.296 -30.532 1.00 30.46 80 ALA A C 1
ATOM 618 O O . ALA A 1 92 ? 15.662 25.957 -31.541 1.00 32.49 80 ALA A O 1
ATOM 620 N N . THR A 1 93 ? 15.726 25.812 -29.331 1.00 32.74 81 THR A N 1
ATOM 621 C CA . THR A 1 93 ? 15.958 27.228 -29.110 1.00 33.78 81 THR A CA 1
ATOM 622 C C . THR A 1 93 ? 17.403 27.574 -28.868 1.00 34.82 81 THR A C 1
ATOM 623 O O . THR A 1 93 ? 18.096 26.910 -28.108 1.00 37.85 81 THR A O 1
ATOM 627 N N . THR A 1 94 ? 17.854 28.636 -29.509 1.00 35.01 82 THR A N 1
ATOM 628 C CA . THR A 1 94 ? 19.231 29.074 -29.360 1.00 34.73 82 THR A CA 1
ATOM 629 C C . THR A 1 94 ? 19.320 30.168 -28.311 1.00 36.06 82 THR A C 1
ATOM 630 O O . THR A 1 94 ? 18.314 30.589 -27.735 1.00 35.77 82 THR A O 1
ATOM 634 N N . VAL A 1 95 ? 20.541 30.611 -28.042 1.00 37.21 83 VAL A N 1
ATOM 635 C CA . VAL A 1 95 ? 20.751 31.734 -27.138 1.00 38.29 83 VAL A CA 1
ATOM 636 C C . VAL A 1 95 ? 21.540 32.736 -27.996 1.00 38.83 83 VAL A C 1
ATOM 637 O O . VAL A 1 95 ? 21.837 32.435 -29.146 1.00 39.39 83 VAL A O 1
ATOM 641 N N . SER A 1 96 ? 21.850 33.922 -27.478 1.00 39.65 84 SER A N 1
ATOM 642 C CA . SER A 1 96 ? 22.625 34.885 -28.261 1.00 40.03 84 SER A CA 1
ATOM 643 C C . SER A 1 96 ? 23.958 34.243 -28.667 1.00 40.89 84 SER A C 1
ATOM 644 O O . SER A 1 96 ? 24.631 33.578 -27.863 1.00 38.55 84 SER A O 1
ATOM 647 N N . THR A 1 97 ? 24.326 34.439 -29.928 1.00 41.99 85 THR A N 1
ATOM 648 C CA . THR A 1 97 ? 25.547 33.843 -30.427 1.00 43.08 85 THR A CA 1
ATOM 649 C C . THR A 1 97 ? 26.020 34.507 -31.723 1.00 42.38 85 THR A C 1
ATOM 650 O O . THR A 1 97 ? 25.507 35.555 -32.120 1.00 41.68 85 THR A O 1
ATOM 654 N N . SER A 1 98 ? 26.996 33.895 -32.381 1.00 42.69 86 SER A N 1
ATOM 655 C CA . SER A 1 98 ? 27.529 34.455 -33.627 1.00 43.17 86 SER A CA 1
ATOM 656 C C . SER A 1 98 ? 26.688 34.138 -34.864 1.00 43.92 86 SER A C 1
ATOM 657 O O . SER A 1 98 ? 25.993 33.132 -34.904 1.00 45.57 86 SER A O 1
ATOM 660 N N . LEU A 1 99 ? 26.745 34.998 -35.873 1.00 45.30 87 LEU A N 1
ATOM 661 C CA . LEU A 1 99 ? 26.018 34.743 -37.112 1.00 46.69 87 LEU A CA 1
ATOM 662 C C . LEU A 1 99 ? 26.511 33.386 -37.634 1.00 47.93 87 LEU A C 1
ATOM 663 O O . LEU A 1 99 ? 25.790 32.667 -38.325 1.00 48.55 87 LEU A O 1
ATOM 668 N N . GLU A 1 100 ? 27.746 33.032 -37.293 1.00 48.75 88 GLU A N 1
ATOM 669 C CA . GLU A 1 100 ? 28.296 31.777 -37.755 1.00 50.34 88 GLU A CA 1
ATOM 670 C C . GLU A 1 100 ? 27.583 30.582 -37.143 1.00 49.32 88 GLU A C 1
ATOM 671 O O . GLU A 1 100 ? 27.072 29.735 -37.864 1.00 48.76 88 GLU A O 1
ATOM 677 N N . LYS A 1 101 ? 27.551 30.513 -35.817 1.00 49.58 89 LYS A N 1
ATOM 678 C CA . LYS A 1 101 ? 26.879 29.418 -35.124 1.00 49.67 89 LYS A CA 1
ATOM 679 C C . LYS A 1 101 ? 25.454 29.302 -35.627 1.00 49.52 89 LYS A C 1
ATOM 680 O O . LYS A 1 101 ? 24.973 28.214 -35.915 1.00 49.11 89 LYS A O 1
ATOM 694 N N . LYS A 1 103 ? 24.027 30.172 -38.536 1.00 47.93 91 LYS A N 1
ATOM 695 C CA . LYS A 1 103 ? 23.943 29.543 -39.858 1.00 45.18 91 LYS A CA 1
ATOM 696 C C . LYS A 1 103 ? 24.153 28.047 -39.757 1.00 42.93 91 LYS A C 1
ATOM 697 O O . LYS A 1 103 ? 23.472 27.287 -40.441 1.00 41.77 91 LYS A O 1
ATOM 703 N N . GLU A 1 104 ? 25.083 27.630 -38.898 1.00 40.58 92 GLU A N 1
ATOM 704 C CA . GLU A 1 104 ? 25.375 26.214 -38.711 1.00 40.21 92 GLU A CA 1
ATOM 705 C C . GLU A 1 104 ? 24.232 25.483 -38.002 1.00 39.26 92 GLU A C 1
ATOM 706 O O . GLU A 1 104 ? 23.926 24.331 -38.322 1.00 39.83 92 GLU A O 1
ATOM 712 N N . ILE A 1 105 ? 23.596 26.136 -37.036 1.00 37.10 93 ILE A N 1
ATOM 713 C CA . ILE A 1 105 ? 22.503 25.481 -36.337 1.00 35.59 93 ILE A CA 1
ATOM 714 C C . ILE A 1 105 ? 21.283 25.377 -37.264 1.00 36.54 93 ILE A C 1
ATOM 715 O O . ILE A 1 105 ? 20.616 24.339 -37.305 1.00 34.65 93 ILE A O 1
ATOM 720 N N . LEU A 1 106 ? 21.015 26.441 -38.028 1.00 35.60 94 LEU A N 1
ATOM 721 C CA . LEU A 1 106 ? 19.909 26.414 -38.961 1.00 34.51 94 LEU A CA 1
ATOM 722 C C . LEU A 1 106 ? 20.189 25.348 -40.041 1.00 35.52 94 LEU A C 1
ATOM 723 O O . LEU A 1 106 ? 19.288 24.623 -40.465 1.00 34.36 94 LEU A O 1
ATOM 728 N N . ARG A 1 107 ? 21.451 25.226 -40.446 1.00 35.66 95 ARG A N 1
ATOM 729 C CA . ARG A 1 107 ? 21.831 24.286 -41.490 1.00 37.02 95 ARG A CA 1
ATOM 730 C C . ARG A 1 107 ? 21.675 22.826 -41.073 1.00 36.30 95 ARG A C 1
ATOM 731 O O . ARG A 1 107 ? 21.172 22.006 -41.847 1.00 34.89 95 ARG A O 1
ATOM 739 N N . LYS A 1 108 ? 22.096 22.498 -39.857 1.00 36.48 96 LYS A N 1
ATOM 740 C CA . LYS A 1 108 ? 21.976 21.132 -39.383 1.00 37.60 96 LYS A CA 1
ATOM 741 C C . LYS A 1 108 ? 20.535 20.739 -39.048 1.00 38.66 96 LYS A C 1
ATOM 742 O O . LYS A 1 108 ? 20.146 19.563 -39.163 1.00 39.59 96 LYS A O 1
ATOM 748 N N . ALA A 1 109 ? 19.734 21.710 -38.629 1.00 38.56 97 ALA A N 1
ATOM 749 C CA . ALA A 1 109 ? 18.346 21.413 -38.321 1.00 38.88 97 ALA A CA 1
ATOM 750 C C . ALA A 1 109 ? 17.636 21.148 -39.662 1.00 38.55 97 ALA A C 1
ATOM 751 O O . ALA A 1 109 ? 16.806 20.227 -39.770 1.00 38.38 97 ALA A O 1
ATOM 753 N N . ARG A 1 110 ? 17.974 21.953 -40.673 1.00 37.03 98 ARG A N 1
ATOM 754 C CA . ARG A 1 110 ? 17.410 21.806 -42.013 1.00 36.77 98 ARG A CA 1
ATOM 755 C C . ARG A 1 110 ? 17.737 20.410 -42.562 1.00 36.69 98 ARG A C 1
ATOM 756 O O . ARG A 1 110 ? 16.874 19.759 -43.147 1.00 36.67 98 ARG A O 1
ATOM 764 N N . ASP A 1 111 ? 18.973 19.955 -42.364 1.00 35.15 99 ASP A N 1
ATOM 765 C CA . ASP A 1 111 ? 19.372 18.641 -42.850 1.00 35.68 99 ASP A CA 1
ATOM 766 C C . ASP A 1 111 ? 18.695 17.556 -42.018 1.00 36.39 99 ASP A C 1
ATOM 767 O O . ASP A 1 111 ? 18.332 16.476 -42.528 1.00 37.15 99 ASP A O 1
ATOM 772 N N . TYR A 1 112 ? 18.557 17.832 -40.723 1.00 35.33 100 TYR A N 1
ATOM 773 C CA . TYR A 1 112 ? 17.931 16.890 -39.828 1.00 33.57 100 TYR A CA 1
ATOM 774 C C . TYR A 1 112 ? 16.456 16.723 -40.188 1.00 33.71 100 TYR A C 1
ATOM 775 O O . TYR A 1 112 ? 15.903 15.635 -40.078 1.00 33.02 100 TYR A O 1
ATOM 784 N N . ILE A 1 113 ? 15.811 17.788 -40.645 1.00 33.25 101 ILE A N 1
ATOM 785 C CA . ILE A 1 113 ? 14.396 17.657 -40.961 1.00 34.47 101 ILE A CA 1
ATOM 786 C C . ILE A 1 113 ? 14.173 16.879 -42.262 1.00 36.17 101 ILE A C 1
ATOM 787 O O . ILE A 1 113 ? 13.197 16.117 -42.393 1.00 34.98 101 ILE A O 1
ATOM 792 N N . LEU A 1 114 ? 15.110 17.060 -43.197 1.00 37.14 102 LEU A N 1
ATOM 793 C CA . LEU A 1 114 ? 15.095 16.403 -44.501 1.00 37.90 102 LEU A CA 1
ATOM 794 C C . LEU A 1 114 ? 15.333 14.913 -44.295 1.00 39.67 102 LEU A C 1
ATOM 795 O O . LEU A 1 114 ? 14.747 14.092 -44.994 1.00 40.54 102 LEU A O 1
ATOM 800 N N . GLU A 1 115 ? 16.184 14.564 -43.328 1.00 41.17 103 GLU A N 1
ATOM 801 C CA . GLU A 1 115 ? 16.499 13.163 -43.040 1.00 42.17 103 GLU A CA 1
ATOM 802 C C . GLU A 1 115 ? 15.439 12.428 -42.228 1.00 42.19 103 GLU A C 1
ATOM 803 O O . GLU A 1 115 ? 15.300 11.216 -42.341 1.00 43.20 103 GLU A O 1
ATOM 809 N N . ASN A 1 116 ? 14.694 13.150 -41.404 1.00 41.34 104 ASN A N 1
ATOM 810 C CA . ASN A 1 116 ? 13.656 12.529 -40.586 1.00 39.08 104 ASN A CA 1
ATOM 811 C C . ASN A 1 116 ? 12.349 13.263 -40.805 1.00 39.02 104 ASN A C 1
ATOM 812 O O . ASN A 1 116 ? 11.864 13.959 -39.927 1.00 38.53 104 ASN A O 1
ATOM 817 N N . PRO A 1 117 ? 11.765 13.111 -41.994 1.00 40.03 105 PRO A N 1
ATOM 818 C CA . PRO A 1 117 ? 10.500 13.763 -42.344 1.00 40.36 105 PRO A CA 1
ATOM 819 C C . PRO A 1 117 ? 9.319 13.637 -41.346 1.00 39.09 105 PRO A C 1
ATOM 820 O O . PRO A 1 117 ? 8.355 14.389 -41.444 1.00 40.18 105 PRO A O 1
ATOM 824 N N . SER A 1 118 ? 9.365 12.713 -40.399 1.00 36.25 106 SER A N 1
ATOM 825 C CA . SER A 1 118 ? 8.260 12.659 -39.458 1.00 36.36 106 SER A CA 1
ATOM 826 C C . SER A 1 118 ? 8.656 13.131 -38.026 1.00 35.21 106 SER A C 1
ATOM 827 O O . SER A 1 118 ? 7.926 12.897 -37.059 1.00 33.48 106 SER A O 1
ATOM 830 N N . THR A 1 119 ? 9.795 13.819 -37.915 1.00 32.97 107 THR A N 1
ATOM 831 C CA . THR A 1 119 ? 10.290 14.346 -36.635 1.00 31.72 107 THR A CA 1
ATOM 832 C C . THR A 1 119 ? 9.383 15.351 -35.892 1.00 31.28 107 THR A C 1
ATOM 833 O O . THR A 1 119 ? 8.516 16.023 -36.472 1.00 29.97 107 THR A O 1
ATOM 837 N N . SER A 1 120 ? 9.626 15.475 -34.600 1.00 30.38 108 SER A N 1
ATOM 838 C CA . SER A 1 120 ? 8.867 16.410 -33.793 1.00 30.47 108 SER A CA 1
ATOM 839 C C . SER A 1 120 ? 9.521 17.796 -33.891 1.00 30.67 108 SER A C 1
ATOM 840 O O . SER A 1 120 ? 8.972 18.788 -33.434 1.00 31.95 108 SER A O 1
ATOM 843 N N . LEU A 1 121 ? 10.682 17.871 -34.525 1.00 30.39 109 LEU A N 1
ATOM 844 C CA . LEU A 1 121 ? 11.365 19.150 -34.673 1.00 30.00 109 LEU A CA 1
ATOM 845 C C . LEU A 1 121 ? 10.754 20.024 -35.776 1.00 29.97 109 LEU A C 1
ATOM 846 O O . LEU A 1 121 ? 10.885 19.745 -36.961 1.00 31.17 109 LEU A O 1
ATOM 851 N N . LEU A 1 122 ? 10.083 21.089 -35.375 1.00 30.09 110 LEU A N 1
ATOM 852 C CA . LEU A 1 122 ? 9.455 21.990 -36.320 1.00 30.24 110 LEU A CA 1
ATOM 853 C C . LEU A 1 122 ? 10.505 22.928 -36.880 1.00 30.59 110 LEU A C 1
ATOM 854 O O . LEU A 1 122 ? 10.425 23.371 -38.014 1.00 32.08 110 LEU A O 1
ATOM 859 N N . GLY A 1 123 ? 11.494 23.241 -36.071 1.00 31.48 111 GLY A N 1
ATOM 860 C CA . GLY A 1 123 ? 12.520 24.145 -36.529 1.00 31.72 111 GLY A CA 1
ATOM 861 C C . GLY A 1 123 ? 13.340 24.727 -35.398 1.00 32.51 111 GLY A C 1
ATOM 862 O O . GLY A 1 123 ? 13.554 24.093 -34.347 1.00 31.37 111 GLY A O 1
ATOM 863 N N . VAL A 1 124 ? 13.758 25.969 -35.604 1.00 30.79 112 VAL A N 1
ATOM 864 C CA . VAL A 1 124 ? 14.595 26.635 -34.646 1.00 29.07 112 VAL A CA 1
ATOM 865 C C . VAL A 1 124 ? 14.020 27.932 -34.131 1.00 28.87 112 VAL A C 1
ATOM 866 O O . VAL A 1 124 ? 13.499 28.730 -34.903 1.00 28.56 112 VAL A O 1
ATOM 870 N N . HIS A 1 125 ? 14.108 28.119 -32.816 1.00 28.48 113 HIS A N 1
ATOM 871 C CA . HIS A 1 125 ? 13.637 29.348 -32.168 1.00 30.33 113 HIS A CA 1
ATOM 872 C C . HIS A 1 125 ? 14.897 30.113 -31.808 1.00 30.78 113 HIS A C 1
ATOM 873 O O . HIS A 1 125 ? 15.730 29.659 -30.993 1.00 28.67 113 HIS A O 1
ATOM 880 N N . LEU A 1 126 ? 15.042 31.260 -32.468 1.00 31.77 114 LEU A N 1
ATOM 881 C CA . LEU A 1 126 ? 16.200 32.107 -32.277 1.00 33.17 114 LEU A CA 1
ATOM 882 C C . LEU A 1 126 ? 15.925 33.142 -31.189 1.00 33.31 114 LEU A C 1
ATOM 883 O O . LEU A 1 126 ? 15.308 34.191 -31.442 1.00 32.59 114 LEU A O 1
ATOM 888 N N . GLU A 1 127 ? 16.367 32.807 -29.977 1.00 33.64 115 GLU A N 1
ATOM 889 C CA . GLU A 1 127 ? 16.219 33.679 -28.822 1.00 36.62 115 GLU A CA 1
ATOM 890 C C . GLU A 1 127 ? 17.490 34.505 -28.777 1.00 35.76 115 GLU A C 1
ATOM 891 O O . GLU A 1 127 ? 18.540 34.018 -28.389 1.00 36.70 115 GLU A O 1
ATOM 897 N N . GLY A 1 128 ? 17.390 35.762 -29.162 1.00 35.29 116 GLY A N 1
ATOM 898 C CA . GLY A 1 128 ? 18.576 36.583 -29.204 1.00 36.35 116 GLY A CA 1
ATOM 899 C C . GLY A 1 128 ? 19.071 36.405 -30.632 1.00 36.18 116 GLY A C 1
ATOM 900 O O . GLY A 1 128 ? 18.565 35.538 -31.341 1.00 35.37 116 GLY A O 1
ATOM 901 N N . PRO A 1 129 ? 20.095 37.140 -31.067 1.00 35.97 117 PRO A N 1
ATOM 902 C CA . PRO A 1 129 ? 20.864 38.142 -30.325 1.00 36.07 117 PRO A CA 1
ATOM 903 C C . PRO A 1 129 ? 20.329 39.574 -30.379 1.00 36.26 117 PRO A C 1
ATOM 904 O O . PRO A 1 129 ? 20.972 40.479 -29.852 1.00 37.99 117 PRO A O 1
ATOM 908 N N . TYR A 1 130 ? 19.181 39.793 -31.012 1.00 34.82 118 TYR A N 1
ATOM 909 C CA . TYR A 1 130 ? 18.632 41.142 -31.096 1.00 34.61 118 TYR A CA 1
ATOM 910 C C . TYR A 1 130 ? 17.810 41.542 -29.859 1.00 35.53 118 TYR A C 1
ATOM 911 O O . TYR A 1 130 ? 16.622 41.907 -29.928 1.00 36.40 118 TYR A O 1
ATOM 920 N N . ILE A 1 131 ? 18.461 41.505 -28.711 1.00 34.92 119 ILE A N 1
ATOM 921 C CA . ILE A 1 131 ? 17.779 41.848 -27.501 1.00 34.54 119 ILE A CA 1
ATOM 922 C C . ILE A 1 131 ? 18.440 42.995 -26.787 1.00 35.27 119 ILE A C 1
ATOM 923 O O . ILE A 1 131 ? 19.435 43.550 -27.254 1.00 34.51 119 ILE A O 1
ATOM 928 N N . SER A 1 132 ? 17.851 43.356 -25.655 1.00 37.12 120 SER A N 1
ATOM 929 C CA . SER A 1 132 ? 18.344 44.435 -24.816 1.00 38.85 120 SER A CA 1
ATOM 930 C C . SER A 1 132 ? 19.451 43.905 -23.898 1.00 41.46 120 SER A C 1
ATOM 931 O O . SER A 1 132 ? 19.303 42.847 -23.271 1.00 40.50 120 SER A O 1
ATOM 934 N N . LYS A 1 133 ? 20.573 44.616 -23.829 1.00 44.00 121 LYS A N 1
ATOM 935 C CA . LYS A 1 133 ? 21.645 44.181 -22.932 1.00 46.33 121 LYS A CA 1
ATOM 936 C C . LYS A 1 133 ? 21.208 44.414 -21.473 1.00 47.64 121 LYS A C 1
ATOM 937 O O . LYS A 1 133 ? 21.663 43.709 -20.564 1.00 48.61 121 LYS A O 1
ATOM 943 N N . GLU A 1 134 ? 20.310 45.378 -21.250 1.00 48.12 122 GLU A N 1
ATOM 944 C CA . GLU A 1 134 ? 19.849 45.675 -19.897 1.00 49.75 122 GLU A CA 1
ATOM 945 C C . GLU A 1 134 ? 18.934 44.577 -19.312 1.00 49.72 122 GLU A C 1
ATOM 946 O O . GLU A 1 134 ? 18.709 44.505 -18.099 1.00 48.86 122 GLU A O 1
ATOM 952 N N . LYS A 1 135 ? 18.409 43.723 -20.182 1.00 48.63 123 LYS A N 1
ATOM 953 C CA . LYS A 1 135 ? 17.556 42.629 -19.756 1.00 48.37 123 LYS A CA 1
ATOM 954 C C . LYS A 1 135 ? 18.087 41.380 -20.454 1.00 49.46 123 LYS A C 1
ATOM 955 O O . LYS A 1 135 ? 17.335 40.519 -20.886 1.00 50.09 123 LYS A O 1
ATOM 961 N N . LYS A 1 136 ? 19.407 41.303 -20.553 1.00 50.09 124 LYS A N 1
ATOM 962 C CA . LYS A 1 136 ? 20.082 40.194 -21.201 1.00 50.61 124 LYS A CA 1
ATOM 963 C C . LYS A 1 136 ? 19.939 38.873 -20.469 1.00 51.10 124 LYS A C 1
ATOM 964 O O . LYS A 1 136 ? 19.860 37.821 -21.095 1.00 51.42 124 LYS A O 1
ATOM 970 N N . GLY A 1 137 ? 19.950 38.937 -19.144 1.00 51.99 125 GLY A N 1
ATOM 971 C CA . GLY A 1 137 ? 19.845 37.755 -18.305 1.00 52.01 125 GLY A CA 1
ATOM 972 C C . GLY A 1 137 ? 20.260 36.416 -18.882 1.00 51.89 125 GLY A C 1
ATOM 973 O O . GLY A 1 137 ? 19.509 35.785 -19.628 1.00 54.24 125 GLY A O 1
ATOM 974 N N . ALA A 1 138 ? 21.449 35.960 -18.542 1.00 50.93 126 ALA A N 1
ATOM 975 C CA . ALA A 1 138 ? 21.909 34.664 -19.030 1.00 50.32 126 ALA A CA 1
ATOM 976 C C . ALA A 1 138 ? 22.363 34.662 -20.488 1.00 50.02 126 ALA A C 1
ATOM 977 O O . ALA A 1 138 ? 22.885 33.659 -20.969 1.00 51.50 126 ALA A O 1
ATOM 979 N N . HIS A 1 139 ? 22.163 35.758 -21.207 1.00 49.08 127 HIS A N 1
ATOM 980 C CA . HIS A 1 139 ? 22.628 35.799 -22.591 1.00 49.50 127 HIS A CA 1
ATOM 981 C C . HIS A 1 139 ? 24.025 36.429 -22.574 1.00 50.38 127 HIS A C 1
ATOM 982 O O . HIS A 1 139 ? 24.299 37.326 -21.769 1.00 50.96 127 HIS A O 1
ATOM 989 N N . SER A 1 140 ? 24.916 35.942 -23.432 1.00 50.30 128 SER A N 1
ATOM 990 C CA . SER A 1 140 ? 26.266 36.498 -23.500 1.00 50.81 128 SER A CA 1
ATOM 991 C C . SER A 1 140 ? 26.204 37.911 -24.088 1.00 50.47 128 SER A C 1
ATOM 992 O O . SER A 1 140 ? 25.825 38.109 -25.254 1.00 50.39 128 SER A O 1
ATOM 995 N N . GLU A 1 141 ? 26.575 38.895 -23.280 1.00 50.83 129 GLU A N 1
ATOM 996 C CA . GLU A 1 141 ? 26.511 40.287 -23.718 1.00 51.90 129 GLU A CA 1
ATOM 997 C C . GLU A 1 141 ? 27.310 40.546 -24.981 1.00 51.47 129 GLU A C 1
ATOM 998 O O . GLU A 1 141 ? 26.929 41.398 -25.804 1.00 51.60 129 GLU A O 1
ATOM 1004 N N . LYS A 1 142 ? 28.400 39.805 -25.155 1.00 50.38 130 LYS A N 1
ATOM 1005 C CA . LYS A 1 142 ? 29.234 40.010 -26.332 1.00 50.78 130 LYS A CA 1
ATOM 1006 C C . LYS A 1 142 ? 28.545 39.738 -27.674 1.00 48.82 130 LYS A C 1
ATOM 1007 O O . LYS A 1 142 ? 28.837 40.409 -28.651 1.00 49.15 130 LYS A O 1
ATOM 1013 N N . HIS A 1 143 ? 27.623 38.780 -27.722 1.00 47.75 131 HIS A N 1
ATOM 1014 C CA . HIS A 1 143 ? 26.926 38.449 -28.974 1.00 46.56 131 HIS A CA 1
ATOM 1015 C C . HIS A 1 143 ? 25.699 39.325 -29.272 1.00 44.57 131 HIS A C 1
ATOM 1016 O O . HIS A 1 143 ? 25.289 39.444 -30.418 1.00 43.82 131 HIS A O 1
ATOM 1023 N N . ILE A 1 144 ? 25.130 39.937 -28.233 1.00 44.26 132 ILE A N 1
ATOM 1024 C CA . ILE A 1 144 ? 23.960 40.796 -28.365 1.00 42.90 132 ILE A CA 1
ATOM 1025 C C . ILE A 1 144 ? 24.293 41.982 -29.272 1.00 43.17 132 ILE A C 1
ATOM 1026 O O . ILE A 1 144 ? 25.274 42.677 -29.053 1.00 43.11 132 ILE A O 1
ATOM 1031 N N . ARG A 1 145 ? 23.460 42.228 -30.273 1.00 41.80 133 ARG A N 1
ATOM 1032 C CA . ARG A 1 145 ? 23.725 43.314 -31.195 1.00 41.66 133 ARG A CA 1
ATOM 1033 C C . ARG A 1 145 ? 22.429 43.615 -31.924 1.00 42.25 133 ARG A C 1
ATOM 1034 O O . ARG A 1 145 ? 21.472 42.829 -31.857 1.00 41.61 133 ARG A O 1
ATOM 1042 N N . PRO A 1 146 ? 22.375 44.755 -32.631 1.00 42.41 134 PRO A N 1
ATOM 1043 C CA . PRO A 1 146 ? 21.168 45.121 -33.374 1.00 42.05 134 PRO A CA 1
ATOM 1044 C C . PRO A 1 146 ? 21.112 44.346 -34.671 1.00 42.36 134 PRO A C 1
ATOM 1045 O O . PRO A 1 146 ? 22.127 43.889 -35.190 1.00 43.22 134 PRO A O 1
ATOM 1049 N N . PRO A 1 147 ? 19.913 44.159 -35.197 1.00 43.96 135 PRO A N 1
ATOM 1050 C CA . PRO A 1 147 ? 19.734 43.436 -36.454 1.00 45.73 135 PRO A CA 1
ATOM 1051 C C . PRO A 1 147 ? 20.283 44.278 -37.598 1.00 47.85 135 PRO A C 1
ATOM 1052 O O . PRO A 1 147 ? 20.202 45.510 -37.574 1.00 47.15 135 PRO A O 1
ATOM 1056 N N . SER A 1 148 ? 20.827 43.605 -38.607 1.00 49.93 136 SER A N 1
ATOM 1057 C CA . SER A 1 148 ? 21.416 44.282 -39.756 1.00 49.98 136 SER A CA 1
ATOM 1058 C C . SER A 1 148 ? 20.871 43.652 -41.015 1.00 50.50 136 SER A C 1
ATOM 1059 O O . SER A 1 148 ? 20.470 42.496 -40.997 1.00 50.68 136 SER A O 1
ATOM 1062 N N . GLU A 1 149 ? 20.888 44.404 -42.116 1.00 52.15 137 GLU A N 1
ATOM 1063 C CA . GLU A 1 149 ? 20.396 43.913 -43.409 1.00 51.78 137 GLU A CA 1
ATOM 1064 C C . GLU A 1 149 ? 21.197 42.680 -43.832 1.00 51.60 137 GLU A C 1
ATOM 1065 O O . GLU A 1 149 ? 20.663 41.775 -44.489 1.00 51.94 137 GLU A O 1
ATOM 1071 N N . ARG A 1 150 ? 22.474 42.663 -43.448 1.00 51.11 138 ARG A N 1
ATOM 1072 C CA . ARG A 1 150 ? 23.393 41.565 -43.743 1.00 52.01 138 ARG A CA 1
ATOM 1073 C C . ARG A 1 150 ? 22.995 40.289 -42.998 1.00 51.66 138 ARG A C 1
ATOM 1074 O O . ARG A 1 150 ? 23.110 39.187 -43.534 1.00 52.08 138 ARG A O 1
ATOM 1082 N N . GLU A 1 151 ? 22.538 40.417 -41.755 1.00 49.42 139 GLU A N 1
ATOM 1083 C CA . GLU A 1 151 ? 22.141 39.221 -41.024 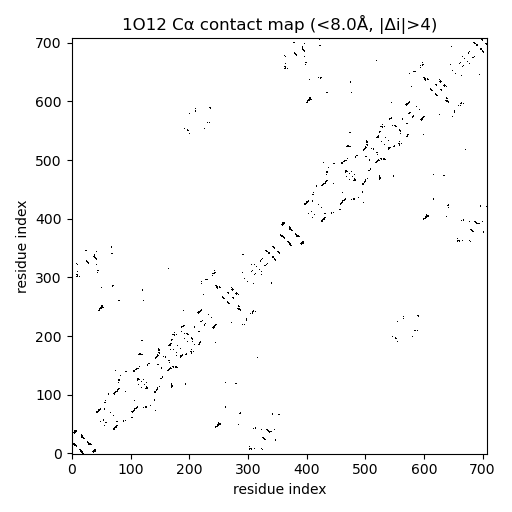1.00 47.72 139 GLU A CA 1
ATOM 1084 C C . GLU A 1 151 ? 20.712 38.812 -41.367 1.00 45.76 139 GLU A C 1
ATOM 1085 O O . GLU A 1 151 ? 20.402 37.629 -41.467 1.00 44.47 139 GLU A O 1
ATOM 1091 N N . LEU A 1 152 ? 19.847 39.789 -41.567 1.00 43.17 140 LEU A N 1
ATOM 1092 C CA . LEU A 1 152 ? 18.484 39.471 -41.884 1.00 43.48 140 LEU A CA 1
ATOM 1093 C C . LEU A 1 152 ? 18.439 38.448 -43.020 1.00 44.34 140 LEU A C 1
ATOM 1094 O O . LEU A 1 152 ? 17.551 37.590 -43.064 1.00 44.95 140 LEU A O 1
ATOM 1099 N N . SER A 1 153 ? 19.413 38.521 -43.926 1.00 43.90 141 SER A N 1
ATOM 1100 C CA . SER A 1 153 ? 19.450 37.613 -45.074 1.00 43.56 141 SER A CA 1
ATOM 1101 C C . SER A 1 153 ? 19.796 36.159 -44.757 1.00 42.58 141 SER A C 1
ATOM 1102 O O . SER A 1 153 ? 19.644 35.294 -45.606 1.00 42.85 141 SER A O 1
ATOM 1105 N N . GLU A 1 154 ? 20.281 35.886 -43.556 1.00 42.48 142 GLU A N 1
ATOM 1106 C CA . GLU A 1 154 ? 20.607 34.516 -43.193 1.00 42.97 142 GLU A CA 1
ATOM 1107 C C . GLU A 1 154 ? 19.489 33.854 -42.371 1.00 42.55 142 GLU A C 1
ATOM 1108 O O . GLU A 1 154 ? 19.570 32.672 -42.058 1.00 43.25 142 GLU A O 1
ATOM 1114 N N . ILE A 1 155 ? 18.437 34.596 -42.040 1.00 41.60 143 ILE A N 1
ATOM 1115 C CA . ILE A 1 155 ? 17.353 34.045 -41.228 1.00 40.33 143 ILE A CA 1
ATOM 1116 C C . ILE A 1 155 ? 16.156 33.631 -42.061 1.00 40.89 143 ILE A C 1
ATOM 1117 O O . ILE A 1 155 ? 15.450 34.476 -42.611 1.00 41.28 143 ILE A O 1
ATOM 1122 N N . ASP A 1 156 ? 15.919 32.326 -42.118 1.00 40.25 144 ASP A N 1
ATOM 1123 C CA . ASP A 1 156 ? 14.819 31.781 -42.891 1.00 40.75 144 ASP A CA 1
ATOM 1124 C C . ASP A 1 156 ? 14.645 30.316 -42.464 1.00 40.15 144 ASP A C 1
ATOM 1125 O O . ASP A 1 156 ? 15.307 29.845 -41.532 1.00 39.37 144 ASP A O 1
ATOM 1130 N N . SER A 1 157 ? 13.768 29.591 -43.153 1.00 39.20 145 SER A N 1
ATOM 1131 C CA . SER A 1 157 ? 13.532 28.195 -42.813 1.00 36.81 145 SER A CA 1
ATOM 1132 C C . SER A 1 157 ? 14.909 27.592 -42.669 1.00 35.71 145 SER A C 1
ATOM 1133 O O . SER A 1 157 ? 15.775 27.834 -43.506 1.00 37.39 145 SER A O 1
ATOM 1136 N N . PRO A 1 158 ? 15.121 26.751 -41.646 1.00 34.81 146 PRO A N 1
ATOM 1137 C CA . PRO A 1 158 ? 14.133 26.341 -40.643 1.00 35.08 146 PRO A CA 1
ATOM 1138 C C . PRO A 1 158 ? 13.894 27.203 -39.384 1.00 33.96 146 PRO A C 1
ATOM 1139 O O . PRO A 1 158 ? 13.469 26.689 -38.357 1.00 33.36 146 PRO A O 1
ATOM 1143 N N . ALA A 1 159 ? 14.171 28.496 -39.445 1.00 33.12 147 ALA A N 1
ATOM 1144 C CA . ALA A 1 159 ? 13.867 29.328 -38.286 1.00 32.55 147 ALA A CA 1
ATOM 1145 C C . ALA A 1 159 ? 12.334 29.363 -38.259 1.00 32.98 147 ALA A C 1
ATOM 1146 O O . ALA A 1 159 ? 11.695 29.439 -39.315 1.00 32.78 147 ALA A O 1
ATOM 1148 N N . LYS A 1 160 ? 11.744 29.310 -37.072 1.00 31.63 148 LYS A N 1
ATOM 1149 C CA . LYS A 1 160 ? 10.299 29.326 -36.970 1.00 31.59 148 LYS A CA 1
ATOM 1150 C C . LYS A 1 160 ? 9.813 30.393 -36.036 1.00 32.99 148 LYS A C 1
ATOM 1151 O O . LYS A 1 160 ? 8.670 30.821 -36.121 1.00 33.78 148 LYS A O 1
ATOM 1165 N N . LEU A 1 162 ? 11.321 33.889 -33.379 1.00 32.30 150 LEU A N 1
ATOM 1166 C CA . LEU A 1 162 ? 12.436 34.754 -33.061 1.00 33.02 150 LEU A CA 1
ATOM 1167 C C . LEU A 1 162 ? 12.066 35.672 -31.923 1.00 32.79 150 LEU A C 1
ATOM 1168 O O . LEU A 1 162 ? 11.048 36.352 -31.999 1.00 32.99 150 LEU A O 1
ATOM 1173 N N . THR A 1 163 ? 12.877 35.704 -30.870 1.00 32.63 151 THR A N 1
ATOM 1174 C CA . THR A 1 163 ? 12.602 36.617 -29.756 1.00 32.64 151 THR A CA 1
ATOM 1175 C C . THR A 1 163 ? 13.489 37.875 -29.821 1.00 32.80 151 THR A C 1
ATOM 1176 O O . THR A 1 163 ? 14.724 37.790 -29.769 1.00 32.55 151 THR A O 1
ATOM 1180 N N . PHE A 1 164 ? 12.842 39.039 -29.906 1.00 32.92 152 PHE A N 1
ATOM 1181 C CA . PHE A 1 164 ? 13.535 40.329 -29.992 1.00 32.57 152 PHE A CA 1
ATOM 1182 C C . PHE A 1 164 ? 13.022 41.402 -29.005 1.00 33.37 152 PHE A C 1
ATOM 1183 O O . PHE A 1 164 ? 11.913 41.295 -28.432 1.00 32.65 152 PHE A O 1
ATOM 1191 N N . ALA A 1 165 ? 13.838 42.442 -28.824 1.00 33.78 153 ALA A N 1
ATOM 1192 C CA . ALA A 1 165 ? 13.479 43.559 -27.955 1.00 34.16 153 ALA A CA 1
ATOM 1193 C C . ALA A 1 165 ? 13.098 44.738 -28.863 1.00 34.67 153 ALA A C 1
ATOM 1194 O O . ALA A 1 165 ? 13.956 45.336 -29.472 1.00 34.33 153 ALA A O 1
ATOM 1196 N N . PRO A 1 166 ? 11.798 45.087 -28.948 1.00 36.97 154 PRO A N 1
ATOM 1197 C CA . PRO A 1 166 ? 11.278 46.188 -29.788 1.00 38.54 154 PRO A CA 1
ATOM 1198 C C . PRO A 1 166 ? 11.998 47.557 -29.755 1.00 41.23 154 PRO A C 1
ATOM 1199 O O . PRO A 1 166 ? 11.919 48.327 -30.718 1.00 41.44 154 PRO A O 1
ATOM 1203 N N . GLU A 1 167 ? 12.699 47.864 -28.667 1.00 41.81 155 GLU A N 1
ATOM 1204 C CA . GLU A 1 167 ? 13.373 49.157 -28.582 1.00 43.36 155 GLU A CA 1
ATOM 1205 C C . GLU A 1 167 ? 14.784 49.148 -29.187 1.00 45.17 155 GLU A C 1
ATOM 1206 O O . GLU A 1 167 ? 15.393 50.207 -29.397 1.00 45.73 155 GLU A O 1
ATOM 1212 N N . ILE A 1 168 ? 15.299 47.960 -29.476 1.00 46.49 156 ILE A N 1
ATOM 1213 C CA . ILE A 1 168 ? 16.638 47.848 -30.020 1.00 48.26 156 ILE A CA 1
ATOM 1214 C C . ILE A 1 168 ? 16.721 48.529 -31.384 1.00 49.76 156 ILE A C 1
ATOM 1215 O O . ILE A 1 168 ? 15.720 48.710 -32.080 1.00 51.46 156 ILE A O 1
ATOM 1220 N N . GLU A 1 169 ? 17.924 48.933 -31.756 1.00 51.81 157 GLU A N 1
ATOM 1221 C CA . GLU A 1 169 ? 18.146 49.600 -33.034 1.00 52.14 157 GLU A CA 1
ATOM 1222 C C . GLU A 1 169 ? 17.812 48.675 -34.196 1.00 50.85 157 GLU A C 1
ATOM 1223 O O . GLU A 1 169 ? 18.214 47.509 -34.201 1.00 50.85 157 GLU A O 1
ATOM 1229 N N . SER A 1 170 ? 17.085 49.207 -35.174 1.00 49.94 158 SER A N 1
ATOM 1230 C CA . SER A 1 170 ? 16.695 48.465 -36.378 1.00 49.25 158 SER A CA 1
ATOM 1231 C C . SER A 1 170 ? 15.772 47.287 -36.115 1.00 49.02 158 SER A C 1
ATOM 1232 O O . SER A 1 170 ? 15.652 46.374 -36.934 1.00 49.27 158 SER A O 1
ATOM 1235 N N . SER A 1 171 ? 15.105 47.315 -34.975 1.00 48.66 159 SER A N 1
ATOM 1236 C CA . SER A 1 171 ? 14.203 46.239 -34.634 1.00 48.14 159 SER A CA 1
ATOM 1237 C C . SER A 1 171 ? 13.140 46.069 -35.724 1.00 48.00 159 SER A C 1
ATOM 1238 O O . SER A 1 171 ? 12.629 44.972 -35.927 1.00 47.76 159 SER A O 1
ATOM 1241 N N . GLU A 1 172 ? 12.825 47.155 -36.430 1.00 48.38 160 GLU A N 1
ATOM 1242 C CA . GLU A 1 172 ? 11.809 47.142 -37.495 1.00 48.93 160 GLU A CA 1
ATOM 1243 C C . GLU A 1 172 ? 12.090 46.178 -38.655 1.00 46.77 160 GLU A C 1
ATOM 1244 O O . GLU A 1 172 ? 11.160 45.620 -39.225 1.00 47.12 160 GLU A O 1
ATOM 1250 N N . LEU A 1 173 ? 13.356 45.988 -39.009 1.00 43.94 161 LEU A N 1
ATOM 1251 C CA . LEU A 1 173 ? 13.697 45.074 -40.092 1.00 41.91 161 LEU A CA 1
ATOM 1252 C C . LEU A 1 173 ? 13.156 43.667 -39.816 1.00 40.52 161 LEU A C 1
ATOM 1253 O O . LEU A 1 173 ? 12.753 42.955 -40.736 1.00 40.69 161 LEU A O 1
ATOM 1258 N N . LEU A 1 174 ? 13.140 43.273 -38.549 1.00 38.43 162 LEU A N 1
ATOM 1259 C CA . LEU A 1 174 ? 12.675 41.944 -38.180 1.00 38.06 162 LEU A CA 1
ATOM 1260 C C . LEU A 1 174 ? 11.266 41.676 -38.690 1.00 38.20 162 LEU A C 1
ATOM 1261 O O . LEU A 1 174 ? 10.900 40.537 -38.927 1.00 36.79 162 LEU A O 1
ATOM 1266 N N . LEU A 1 175 ? 10.476 42.727 -38.878 1.00 39.06 163 LEU A N 1
ATOM 1267 C CA . LEU A 1 175 ? 9.127 42.530 -39.380 1.00 39.31 163 LEU A CA 1
ATOM 1268 C C . LEU A 1 175 ? 9.129 41.878 -40.746 1.00 39.44 163 LEU A C 1
ATOM 1269 O O . LEU A 1 175 ? 8.120 41.321 -41.186 1.00 41.22 163 LEU A O 1
ATOM 1274 N N . ARG A 1 176 ? 10.249 41.941 -41.438 1.00 37.98 164 ARG A N 1
ATOM 1275 C CA . ARG A 1 176 ? 10.246 41.332 -42.737 1.00 38.46 164 ARG A CA 1
ATOM 1276 C C . ARG A 1 176 ? 10.308 39.832 -42.669 1.00 39.03 164 ARG A C 1
ATOM 1277 O O . ARG A 1 176 ? 10.131 39.167 -43.684 1.00 39.14 164 ARG A O 1
ATOM 1285 N N . LEU A 1 177 ? 10.517 39.298 -41.465 1.00 38.56 165 LEU A N 1
ATOM 1286 C CA . LEU A 1 177 ? 10.632 37.855 -41.274 1.00 37.51 165 LEU A CA 1
ATOM 1287 C C . LEU A 1 177 ? 9.318 37.123 -41.217 1.00 37.14 165 LEU A C 1
ATOM 1288 O O . LEU A 1 177 ? 9.254 35.954 -41.586 1.00 35.60 165 LEU A O 1
ATOM 1293 N N . VAL A 1 178 ? 8.269 37.802 -40.769 1.00 36.86 166 VAL A N 1
ATOM 1294 C CA . VAL A 1 178 ? 6.982 37.145 -40.655 1.00 37.71 166 VAL A CA 1
ATOM 1295 C C . VAL A 1 178 ? 6.512 36.507 -41.955 1.00 39.17 166 VAL A C 1
ATOM 1296 O O . VAL A 1 178 ? 5.886 35.441 -41.934 1.00 40.12 166 VAL A O 1
ATOM 1300 N N . LYS A 1 179 ? 6.824 37.129 -43.086 1.00 40.33 167 LYS A N 1
ATOM 1301 C CA . LYS A 1 179 ? 6.401 36.576 -44.375 1.00 41.80 167 LYS A CA 1
ATOM 1302 C C . LYS A 1 179 ? 7.183 35.304 -44.681 1.00 41.99 167 LYS A C 1
ATOM 1303 O O . LYS A 1 179 ? 6.865 34.607 -45.630 1.00 41.47 167 LYS A O 1
ATOM 1309 N N . ARG A 1 180 ? 8.197 34.997 -43.869 1.00 42.45 168 ARG A N 1
ATOM 1310 C CA . ARG A 1 180 ? 9.009 33.796 -44.072 1.00 40.97 168 ARG A CA 1
ATOM 1311 C C . ARG A 1 180 ? 8.587 32.636 -43.162 1.00 40.51 168 ARG A C 1
ATOM 1312 O O . ARG A 1 180 ? 9.350 31.669 -42.960 1.00 39.01 168 ARG A O 1
ATOM 1320 N N . ASP A 1 181 ? 7.365 32.735 -42.633 1.00 38.71 169 ASP A N 1
ATOM 1321 C CA . ASP A 1 181 ? 6.816 31.695 -41.757 1.00 38.19 169 ASP A CA 1
ATOM 1322 C C . ASP A 1 181 ? 7.589 31.674 -40.439 1.00 35.37 169 ASP A C 1
ATOM 1323 O O . ASP A 1 181 ? 7.891 30.619 -39.892 1.00 33.58 169 ASP A O 1
ATOM 1328 N N . ILE A 1 182 ? 7.939 32.864 -39.965 1.00 33.72 170 ILE A N 1
ATOM 1329 C CA . ILE A 1 182 ? 8.638 33.023 -38.699 1.00 32.61 170 ILE A CA 1
ATOM 1330 C C . ILE A 1 182 ? 7.761 33.875 -37.758 1.00 32.03 170 ILE A C 1
ATOM 1331 O O . ILE A 1 182 ? 7.292 34.943 -38.149 1.00 30.83 170 ILE A O 1
ATOM 1336 N N . VAL A 1 183 ? 7.513 33.376 -36.546 1.00 31.23 171 VAL A N 1
ATOM 1337 C CA . VAL A 1 183 ? 6.710 34.102 -35.571 1.00 30.72 171 VAL A CA 1
ATOM 1338 C C . VAL A 1 183 ? 7.629 35.002 -34.728 1.00 31.84 171 VAL A C 1
ATOM 1339 O O . VAL A 1 183 ? 8.640 34.532 -34.203 1.00 30.38 171 VAL A O 1
ATOM 1343 N N . LEU A 1 184 ? 7.297 36.290 -34.621 1.00 31.42 172 LEU A N 1
ATOM 1344 C CA . LEU A 1 184 ? 8.084 37.210 -33.794 1.00 32.42 172 LEU A CA 1
ATOM 1345 C C . LEU A 1 184 ? 7.578 37.206 -32.345 1.00 31.17 172 LEU A C 1
ATOM 1346 O O . LEU A 1 184 ? 6.391 37.076 -32.098 1.00 34.07 172 LEU A O 1
ATOM 1351 N N . SER A 1 185 ? 8.470 37.343 -31.383 1.00 30.30 173 SER A N 1
ATOM 1352 C CA . SER A 1 185 ? 8.047 37.348 -29.988 1.00 31.47 173 SER A CA 1
ATOM 1353 C C . SER A 1 185 ? 8.876 38.365 -29.205 1.00 30.18 173 SER A C 1
ATOM 1354 O O . SER A 1 185 ? 10.097 38.397 -29.333 1.00 33.92 173 SER A O 1
ATOM 1357 N N . ALA A 1 186 ? 8.226 39.191 -28.399 1.00 28.37 174 ALA A N 1
ATOM 1358 C CA . ALA A 1 186 ? 8.942 40.211 -27.633 1.00 27.08 174 ALA A CA 1
ATOM 1359 C C . ALA A 1 186 ? 9.426 39.638 -26.313 1.00 27.69 174 ALA A C 1
ATOM 1360 O O . ALA A 1 186 ? 8.689 38.922 -25.621 1.00 28.31 174 ALA A O 1
ATOM 1362 N N . GLY A 1 187 ? 10.676 39.955 -25.985 1.00 29.27 175 GLY A N 1
ATOM 1363 C CA . GLY A 1 187 ? 11.299 39.496 -24.759 1.00 28.62 175 GLY A CA 1
ATOM 1364 C C . GLY A 1 187 ? 12.682 40.106 -24.614 1.00 30.64 175 GLY A C 1
ATOM 1365 O O . GLY A 1 187 ? 13.269 40.575 -25.600 1.00 28.13 175 GLY A O 1
ATOM 1366 N N . HIS A 1 188 ? 13.194 40.111 -23.376 1.00 33.47 176 HIS A N 1
ATOM 1367 C CA . HIS A 1 188 ? 14.510 40.671 -23.047 1.00 34.61 176 HIS A CA 1
ATOM 1368 C C . HIS A 1 188 ? 14.563 42.108 -23.506 1.00 34.93 176 HIS A C 1
ATOM 1369 O O . HIS A 1 188 ? 15.460 42.508 -24.226 1.00 36.75 176 HIS A O 1
ATOM 1376 N N . SER A 1 189 ? 13.587 42.884 -23.064 1.00 35.67 177 SER A N 1
ATOM 1377 C CA . SER A 1 189 ? 13.461 44.261 -23.486 1.00 35.89 177 SER A CA 1
ATOM 1378 C C . SER A 1 189 ? 13.036 45.226 -22.394 1.00 35.86 177 SER A C 1
ATOM 1379 O O . SER A 1 189 ? 12.458 44.825 -21.384 1.00 35.72 177 SER A O 1
ATOM 1382 N N . ILE A 1 190 ? 13.339 46.507 -22.585 1.00 37.69 178 ILE A N 1
ATOM 1383 C CA . ILE A 1 190 ? 12.892 47.517 -21.616 1.00 39.83 178 ILE A CA 1
ATOM 1384 C C . ILE A 1 190 ? 11.904 48.430 -22.310 1.00 39.43 178 ILE A C 1
ATOM 1385 O O . ILE A 1 190 ? 11.501 49.436 -21.767 1.00 42.01 178 ILE A O 1
ATOM 1390 N N . ALA A 1 191 ? 11.513 48.063 -23.518 1.00 39.32 179 ALA A N 1
ATOM 1391 C CA . ALA A 1 191 ? 10.571 48.856 -24.280 1.00 39.95 179 ALA A CA 1
ATOM 1392 C C . ALA A 1 191 ? 9.328 49.289 -23.489 1.00 40.86 179 ALA A C 1
ATOM 1393 O O . ALA A 1 191 ? 8.803 48.567 -22.623 1.00 40.97 179 ALA A O 1
ATOM 1395 N N . THR A 1 192 ? 8.849 50.474 -23.828 1.00 39.51 180 THR A N 1
ATOM 1396 C CA . THR A 1 192 ? 7.681 51.038 -23.199 1.00 38.65 180 THR A CA 1
ATOM 1397 C C . THR A 1 192 ? 6.464 50.427 -23.864 1.00 39.08 180 THR A C 1
ATOM 1398 O O . THR A 1 192 ? 6.577 49.650 -24.796 1.00 38.21 180 THR A O 1
ATOM 1402 N N . PHE A 1 193 ? 5.293 50.803 -23.375 1.00 40.68 181 PHE A N 1
ATOM 1403 C CA . PHE A 1 193 ? 4.042 50.336 -23.928 1.00 40.85 181 PHE A CA 1
ATOM 1404 C C . PHE A 1 193 ? 3.884 50.775 -25.378 1.00 42.37 181 PHE A C 1
ATOM 1405 O O . PHE A 1 193 ? 3.421 49.991 -26.218 1.00 43.66 181 PHE A O 1
ATOM 1413 N N . GLU A 1 194 ? 4.271 52.013 -25.685 1.00 43.28 182 GLU A N 1
ATOM 1414 C CA . GLU A 1 194 ? 4.122 52.512 -27.056 1.00 44.46 182 GLU A CA 1
ATOM 1415 C C . GLU A 1 194 ? 5.101 51.881 -28.039 1.00 42.69 182 GLU A C 1
ATOM 1416 O O . GLU A 1 194 ? 4.772 51.722 -29.219 1.00 39.92 182 GLU A O 1
ATOM 1422 N N . GLU A 1 195 ? 6.298 51.540 -27.562 1.00 40.06 183 GLU A N 1
ATOM 1423 C CA . GLU A 1 195 ? 7.282 50.932 -28.441 1.00 41.20 183 GLU A CA 1
ATOM 1424 C C . GLU A 1 195 ? 6.863 49.518 -28.789 1.00 40.40 183 GLU A C 1
ATOM 1425 O O . GLU A 1 195 ? 7.055 49.055 -29.911 1.00 40.47 183 GLU A O 1
ATOM 1431 N N . PHE A 1 196 ? 6.269 48.834 -27.826 1.00 39.72 184 PHE A N 1
ATOM 1432 C CA . PHE A 1 196 ? 5.776 47.500 -28.084 1.00 39.11 184 PHE A CA 1
ATOM 1433 C C . PHE A 1 196 ? 4.607 47.634 -29.057 1.00 40.39 1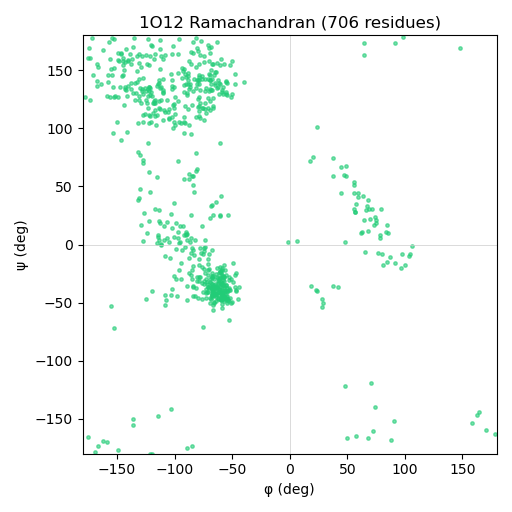84 PHE A C 1
ATOM 1434 O O . PHE A 1 196 ? 4.498 46.860 -30.005 1.00 41.21 184 PHE A O 1
ATOM 1450 N N . LYS A 1 198 ? 4.060 49.644 -31.420 1.00 42.10 186 LYS A N 1
ATOM 1451 C CA . LYS A 1 198 ? 4.465 49.870 -32.790 1.00 43.21 186 LYS A CA 1
ATOM 1452 C C . LYS A 1 198 ? 4.505 48.499 -33.447 1.00 42.67 186 LYS A C 1
ATOM 1453 O O . LYS A 1 198 ? 4.147 48.345 -34.619 1.00 42.31 186 LYS A O 1
ATOM 1459 N N . PHE A 1 199 ? 4.928 47.496 -32.682 1.00 41.08 187 PHE A N 1
ATOM 1460 C CA . PHE A 1 199 ? 5.002 46.151 -33.215 1.00 40.20 187 PHE A CA 1
ATOM 1461 C C . PHE A 1 199 ? 3.698 45.395 -33.135 1.00 39.89 187 PHE A C 1
ATOM 1462 O O . PHE A 1 199 ? 3.434 44.538 -33.960 1.00 40.29 187 PHE A O 1
ATOM 1470 N N . TYR A 1 200 ? 2.884 45.707 -32.138 1.00 40.62 188 TYR A N 1
ATOM 1471 C CA . TYR A 1 200 ? 1.602 45.050 -31.985 1.00 40.64 188 TYR A CA 1
ATOM 1472 C C . TYR A 1 200 ? 0.683 45.447 -33.124 1.00 41.77 188 TYR A C 1
ATOM 1473 O O . TYR A 1 200 ? -0.132 44.655 -33.565 1.00 41.51 188 TYR A O 1
ATOM 1482 N N . LYS A 1 201 ? 0.813 46.685 -33.590 1.00 43.78 189 LYS A N 1
ATOM 1483 C CA . LYS A 1 201 ? -0.011 47.173 -34.685 1.00 44.90 189 LYS A CA 1
ATOM 1484 C C . LYS A 1 201 ? 0.377 46.487 -35.985 1.00 44.80 189 LYS A C 1
ATOM 1485 O O . LYS A 1 201 ? -0.410 46.462 -36.927 1.00 44.14 189 LYS A O 1
ATOM 1491 N N . GLU A 1 202 ? 1.591 45.939 -36.039 1.00 44.47 190 GLU A N 1
ATOM 1492 C CA . GLU A 1 202 ? 2.063 45.263 -37.247 1.00 44.24 190 GLU A CA 1
ATOM 1493 C C . GLU A 1 202 ? 1.881 43.754 -37.185 1.00 42.61 190 GLU A C 1
ATOM 1494 O O . GLU A 1 202 ? 2.341 43.034 -38.068 1.00 40.85 190 GLU A O 1
ATOM 1500 N N . GLY A 1 203 ? 1.229 43.274 -36.128 1.00 41.62 191 GLY A N 1
ATOM 1501 C CA . GLY A 1 203 ? 1.001 41.848 -36.005 1.00 37.85 191 GLY A CA 1
ATOM 1502 C C . GLY A 1 203 ? 1.832 41.083 -34.997 1.00 38.27 191 GLY A C 1
ATOM 1503 O O . GLY A 1 203 ? 1.659 39.878 -34.878 1.00 40.38 191 GLY A O 1
ATOM 1504 N N . VAL A 1 204 ? 2.747 41.720 -34.275 1.00 35.69 192 VAL A N 1
ATOM 1505 C CA . VAL A 1 204 ? 3.506 40.946 -33.291 1.00 34.18 192 VAL A CA 1
ATOM 1506 C C . VAL A 1 204 ? 2.566 40.725 -32.117 1.00 33.65 192 VAL A C 1
ATOM 1507 O O . VAL A 1 204 ? 2.136 41.694 -31.476 1.00 33.51 192 VAL A O 1
ATOM 1511 N N . LYS A 1 205 ? 2.231 39.473 -31.821 1.00 31.60 193 LYS A N 1
ATOM 1512 C CA . LYS A 1 205 ? 1.307 39.251 -30.722 1.00 32.33 193 LYS A CA 1
ATOM 1513 C C . LYS A 1 205 ? 1.731 38.203 -29.693 1.00 31.24 193 LYS A C 1
ATOM 1514 O O . LYS A 1 205 ? 0.908 37.459 -29.163 1.00 30.32 193 LYS A O 1
ATOM 1520 N N . ARG A 1 206 ? 3.013 38.196 -29.357 1.00 29.49 194 ARG A N 1
ATOM 1521 C CA . ARG A 1 206 ? 3.506 37.225 -28.409 1.00 30.10 194 ARG A CA 1
ATOM 1522 C C . ARG A 1 206 ? 4.637 37.782 -27.508 1.00 30.39 194 ARG A C 1
ATOM 1523 O O . ARG A 1 206 ? 5.445 38.606 -27.940 1.00 29.64 194 ARG A O 1
ATOM 1531 N N . ILE A 1 207 ? 4.676 37.342 -26.252 1.00 31.37 195 ILE A N 1
ATOM 1532 C CA . ILE A 1 207 ? 5.729 37.751 -25.317 1.00 31.59 195 ILE A CA 1
ATOM 1533 C C . ILE A 1 207 ? 6.506 36.514 -24.770 1.00 32.11 195 ILE A C 1
ATOM 1534 O O . ILE A 1 207 ? 5.891 35.538 -24.307 1.00 30.48 195 ILE A O 1
ATOM 1539 N N . THR A 1 208 ? 7.845 36.561 -24.864 1.00 31.42 196 THR A N 1
ATOM 1540 C CA . THR A 1 208 ? 8.738 35.463 -24.454 1.00 32.06 196 THR A CA 1
ATOM 1541 C C . THR A 1 208 ? 8.927 35.414 -22.928 1.00 32.61 196 THR A C 1
ATOM 1542 O O . THR A 1 208 ? 9.218 36.429 -22.286 1.00 32.71 196 THR A O 1
ATOM 1546 N N . HIS A 1 209 ? 8.794 34.202 -22.389 1.00 33.88 197 HIS A N 1
ATOM 1547 C CA . HIS A 1 209 ? 8.786 33.911 -20.946 1.00 37.10 197 HIS A CA 1
ATOM 1548 C C . HIS A 1 209 ? 8.465 35.115 -20.058 1.00 37.34 197 HIS A C 1
ATOM 1549 O O . HIS A 1 209 ? 9.339 35.728 -19.441 1.00 37.60 197 HIS A O 1
ATOM 1556 N N . PHE A 1 210 ? 7.171 35.442 -20.055 1.00 37.11 198 PHE A N 1
ATOM 1557 C CA . PHE A 1 210 ? 6.572 36.538 -19.290 1.00 36.99 198 PHE A CA 1
ATOM 1558 C C . PHE A 1 210 ? 6.551 36.135 -17.813 1.00 37.26 198 PHE A C 1
ATOM 1559 O O . PHE A 1 210 ? 6.153 35.020 -17.472 1.00 36.44 198 PHE A O 1
ATOM 1567 N N . PRO A 1 211 ? 6.945 37.046 -16.914 1.00 38.15 199 PRO A N 1
ATOM 1568 C CA . PRO A 1 211 ? 7.403 38.408 -17.191 1.00 38.50 199 PRO A CA 1
ATOM 1569 C C . PRO A 1 211 ? 8.909 38.533 -16.998 1.00 37.98 199 PRO A C 1
ATOM 1570 O O . PRO A 1 211 ? 9.422 39.640 -16.822 1.00 37.51 199 PRO A O 1
ATOM 1574 N N . ASN A 1 212 ? 9.617 37.412 -17.008 1.00 37.09 200 ASN A N 1
ATOM 1575 C CA . ASN A 1 212 ? 11.067 37.494 -16.816 1.00 38.57 200 ASN A CA 1
ATOM 1576 C C . ASN A 1 212 ? 11.720 38.248 -17.983 1.00 37.89 200 ASN A C 1
ATOM 1577 O O . ASN A 1 212 ? 11.364 38.048 -19.146 1.00 37.16 200 ASN A O 1
ATOM 1582 N N . GLY A 1 213 ? 12.669 39.123 -17.674 1.00 37.97 201 GLY A N 1
ATOM 1583 C CA . GLY A 1 213 ? 13.366 39.861 -18.724 1.00 37.25 201 GLY A CA 1
ATOM 1584 C C . GLY A 1 213 ? 12.614 41.046 -19.293 1.00 37.94 201 GLY A C 1
ATOM 1585 O O . GLY A 1 213 ? 12.766 41.384 -20.468 1.00 38.56 201 GLY A O 1
ATOM 1586 N N . LEU A 1 214 ? 11.792 41.679 -18.469 1.00 38.24 202 LEU A N 1
ATOM 1587 C CA . LEU A 1 214 ? 11.024 42.836 -18.908 1.00 39.85 202 LEU A CA 1
ATOM 1588 C C . LEU A 1 214 ? 10.986 43.881 -17.808 1.00 42.12 202 LEU A C 1
ATOM 1589 O O . LEU A 1 214 ? 11.224 43.576 -16.627 1.00 43.00 202 LEU A O 1
ATOM 1594 N N . LYS A 1 215 ? 10.718 45.125 -18.181 1.00 43.40 203 LYS A N 1
ATOM 1595 C CA . LYS A 1 215 ? 10.617 46.141 -17.162 1.00 45.69 203 LYS A CA 1
ATOM 1596 C C . LYS A 1 215 ? 9.270 45.823 -16.490 1.00 47.69 203 LYS A C 1
ATOM 1597 O O . LYS A 1 215 ? 8.316 45.396 -17.157 1.00 48.53 203 LYS A O 1
ATOM 1603 N N . PRO A 1 216 ? 9.188 45.979 -15.158 1.00 47.45 204 PRO A N 1
ATOM 1604 C CA . PRO A 1 216 ? 7.952 45.712 -14.425 1.00 46.01 204 PRO A CA 1
ATOM 1605 C C . PRO A 1 216 ? 6.806 46.646 -14.839 1.00 46.06 204 PRO A C 1
ATOM 1606 O O . PRO A 1 216 ? 6.980 47.592 -15.628 1.00 46.02 204 PRO A O 1
ATOM 1610 N N . LEU A 1 217 ? 5.632 46.369 -14.285 1.00 44.04 205 LEU A N 1
ATOM 1611 C CA . LEU A 1 217 ? 4.453 47.168 -14.537 1.00 41.29 205 LEU A CA 1
ATOM 1612 C C . LEU A 1 217 ? 4.446 48.363 -13.569 1.00 42.58 205 LEU A C 1
ATOM 1613 O O . LEU A 1 217 ? 4.439 48.200 -12.337 1.00 40.71 205 LEU A O 1
ATOM 1618 N N . HIS A 1 218 ? 4.462 49.566 -14.128 1.00 42.20 206 HIS A N 1
ATOM 1619 C CA . HIS A 1 218 ? 4.432 50.775 -13.321 1.00 42.63 206 HIS A CA 1
ATOM 1620 C C . HIS A 1 218 ? 3.098 51.512 -13.471 1.00 42.70 206 HIS A C 1
ATOM 1621 O O . HIS A 1 218 ? 2.376 51.315 -14.463 1.00 42.09 206 HIS A O 1
ATOM 1628 N N . HIS A 1 219 ? 2.800 52.369 -12.490 1.00 42.86 207 HIS A N 1
ATOM 1629 C CA . HIS A 1 219 ? 1.561 53.152 -12.439 1.00 44.02 207 HIS A CA 1
ATOM 1630 C C . HIS A 1 219 ? 1.202 53.983 -13.686 1.00 43.73 207 HIS A C 1
ATOM 1631 O O . HIS A 1 219 ? 0.025 54.174 -13.980 1.00 43.29 207 HIS A O 1
ATOM 1638 N N . ARG A 1 220 ? 2.196 54.464 -14.426 1.00 44.49 208 ARG A N 1
ATOM 1639 C CA . ARG A 1 220 ? 1.923 55.253 -15.636 1.00 45.56 208 ARG A CA 1
ATOM 1640 C C . ARG A 1 220 ? 2.512 54.603 -16.911 1.00 44.42 208 ARG A C 1
ATOM 1641 O O . ARG A 1 220 ? 1.903 54.622 -17.984 1.00 44.38 208 ARG A O 1
ATOM 1649 N N . GLU A 1 221 ? 3.715 54.058 -16.798 1.00 42.77 209 GLU A N 1
ATOM 1650 C CA . GLU A 1 221 ? 4.336 53.368 -17.922 1.00 42.09 209 GLU A CA 1
ATOM 1651 C C . GLU A 1 221 ? 4.131 51.880 -17.630 1.00 40.75 209 GLU A C 1
ATOM 1652 O O . GLU A 1 221 ? 4.863 51.292 -16.810 1.00 40.35 209 GLU A O 1
ATOM 1658 N N . ILE A 1 222 ? 3.136 51.282 -18.283 1.00 37.95 210 ILE A N 1
ATOM 1659 C CA . ILE A 1 222 ? 2.841 49.885 -18.041 1.00 37.56 210 ILE A CA 1
ATOM 1660 C C . ILE A 1 222 ? 3.800 48.954 -18.766 1.00 37.49 210 ILE A C 1
ATOM 1661 O O . ILE A 1 222 ? 3.926 47.770 -18.404 1.00 36.92 210 ILE A O 1
ATOM 1666 N N . GLY A 1 223 ? 4.500 49.506 -19.759 1.00 37.26 211 GLY A N 1
ATOM 1667 C CA . GLY A 1 223 ? 5.489 48.749 -20.518 1.00 37.97 211 GLY A CA 1
ATOM 1668 C C . GLY A 1 223 ? 5.002 47.482 -21.213 1.00 39.19 211 GLY A C 1
ATOM 1669 O O . GLY A 1 223 ? 3.786 47.253 -21.391 1.00 38.47 211 GLY A O 1
ATOM 1670 N N . ILE A 1 224 ? 5.961 46.655 -21.624 1.00 39.05 212 ILE A N 1
ATOM 1671 C CA . ILE A 1 224 ? 5.636 45.399 -22.301 1.00 39.09 212 ILE A CA 1
ATOM 1672 C C . ILE A 1 224 ? 4.823 44.496 -21.384 1.00 36.68 212 ILE A C 1
ATOM 1673 O O . ILE A 1 224 ? 3.928 43.793 -21.831 1.00 37.90 212 ILE A O 1
ATOM 1678 N N . THR A 1 225 ? 5.161 44.501 -20.103 1.00 35.71 213 THR A N 1
ATOM 1679 C CA . THR A 1 225 ? 4.463 43.671 -19.124 1.00 35.24 213 THR A CA 1
ATOM 1680 C C . THR A 1 225 ? 3.003 44.067 -19.086 1.00 34.69 213 THR A C 1
ATOM 1681 O O . THR A 1 225 ? 2.123 43.217 -18.988 1.00 35.94 213 THR A O 1
ATOM 1685 N N . GLY A 1 226 ? 2.766 45.372 -19.167 1.00 34.17 214 GLY A N 1
ATOM 1686 C CA . GLY A 1 226 ? 1.415 45.893 -19.134 1.00 33.39 214 GLY A CA 1
ATOM 1687 C C . GLY A 1 226 ? 0.689 45.611 -20.424 1.00 32.72 214 GLY A C 1
ATOM 1688 O O . GLY A 1 226 ? -0.511 45.319 -20.424 1.00 33.81 214 GLY A O 1
ATOM 1689 N N . ALA A 1 227 ? 1.412 45.708 -21.530 1.00 31.45 215 ALA A N 1
ATOM 1690 C CA . ALA A 1 227 ? 0.835 45.407 -22.830 1.00 30.75 215 ALA A CA 1
ATOM 1691 C C . ALA A 1 227 ? 0.444 43.944 -22.788 1.00 30.75 215 ALA A C 1
ATOM 1692 O O . ALA A 1 227 ? -0.669 43.583 -23.162 1.00 31.41 215 ALA A O 1
ATOM 1694 N N . GLY A 1 228 ? 1.359 43.107 -22.304 1.00 31.61 216 GLY A N 1
ATOM 1695 C CA . GLY A 1 228 ? 1.095 41.677 -22.236 1.00 31.79 216 GLY A CA 1
ATOM 1696 C C . GLY A 1 228 ? -0.174 41.333 -21.487 1.00 33.13 216 GLY A C 1
ATOM 1697 O O . GLY A 1 228 ? -0.932 40.447 -21.886 1.00 35.10 216 GLY A O 1
ATOM 1698 N N . LEU A 1 229 ? -0.432 42.036 -20.397 1.00 32.25 217 LEU A N 1
ATOM 1699 C CA . LEU A 1 229 ? -1.622 41.745 -19.641 1.00 33.26 217 LEU A CA 1
ATOM 1700 C C . LEU A 1 229 ? -2.847 42.407 -20.244 1.00 33.30 217 LEU A C 1
ATOM 1701 O O . LEU A 1 229 ? -3.926 41.827 -20.257 1.00 35.20 217 LEU A O 1
ATOM 1706 N N . LEU A 1 230 ? -2.668 43.620 -20.747 1.00 33.49 218 LEU A N 1
ATOM 1707 C CA . LEU A 1 230 ? -3.771 44.413 -21.286 1.00 33.90 218 LEU A CA 1
ATOM 1708 C C . LEU A 1 230 ? -4.382 43.915 -22.567 1.00 34.23 218 LEU A C 1
ATOM 1709 O O . LEU A 1 230 ? -5.610 43.860 -22.692 1.00 33.98 218 LEU A O 1
ATOM 1714 N N . LEU A 1 231 ? -3.519 43.560 -23.515 1.00 34.28 219 LEU A N 1
ATOM 1715 C CA . LEU A 1 231 ? -3.948 43.106 -24.832 1.00 34.85 219 LEU A CA 1
ATOM 1716 C C . LEU A 1 231 ? -4.422 41.663 -24.849 1.00 36.21 219 LEU A C 1
ATOM 1717 O O . LEU A 1 231 ? -3.646 40.719 -24.640 1.00 35.01 219 LEU A O 1
ATOM 1722 N N . ASP A 1 232 ? -5.708 41.498 -25.135 1.00 38.24 220 ASP A N 1
ATOM 1723 C CA . ASP A 1 232 ? -6.335 40.183 -25.166 1.00 39.81 220 ASP A CA 1
ATOM 1724 C C . ASP A 1 232 ? -5.840 39.155 -26.169 1.00 38.89 220 ASP A C 1
ATOM 1725 O O . ASP A 1 232 ? -5.924 37.969 -25.895 1.00 38.12 220 ASP A O 1
ATOM 1730 N N . ASP A 1 233 ? -5.320 39.589 -27.316 1.00 37.68 221 ASP A N 1
ATOM 1731 C CA . ASP A 1 233 ? -4.822 38.635 -28.304 1.00 36.93 221 ASP A CA 1
ATOM 1732 C C . ASP A 1 233 ? -3.295 38.467 -28.351 1.00 35.27 221 ASP A C 1
ATOM 1733 O O . ASP A 1 233 ? -2.769 37.931 -29.317 1.00 35.44 221 ASP A O 1
ATOM 1738 N N . VAL A 1 234 ? -2.602 38.951 -27.328 1.00 33.37 222 VAL A N 1
ATOM 1739 C CA . VAL A 1 234 ? -1.146 38.798 -27.197 1.00 33.11 222 VAL A CA 1
ATOM 1740 C C . VAL A 1 234 ? -1.013 37.590 -26.276 1.00 33.47 222 VAL A C 1
ATOM 1741 O O . VAL A 1 234 ? -1.559 37.597 -25.162 1.00 34.16 222 VAL A O 1
ATOM 1745 N N . LYS A 1 235 ? -0.308 36.556 -26.706 1.00 32.22 223 LYS A N 1
ATOM 1746 C CA . LYS A 1 235 ? -0.177 35.396 -25.835 1.00 32.27 223 LYS A CA 1
ATOM 1747 C C . LYS A 1 235 ? 1.110 35.507 -25.007 1.00 31.37 223 LYS A C 1
ATOM 1748 O O . LYS A 1 235 ? 2.078 36.132 -25.449 1.00 31.53 223 LYS A O 1
ATOM 1754 N N . LEU A 1 236 ? 1.128 34.907 -23.821 1.00 28.31 224 LEU A N 1
ATOM 1755 C CA . LEU A 1 236 ? 2.303 34.990 -22.977 1.00 29.37 224 LEU A CA 1
ATOM 1756 C C . LEU A 1 236 ? 2.847 33.618 -22.688 1.00 31.17 224 LEU A C 1
ATOM 1757 O O . LEU A 1 236 ? 2.096 32.717 -22.306 1.00 32.82 224 LEU A O 1
ATOM 1762 N N . GLU A 1 237 ? 4.147 33.419 -22.867 1.00 31.46 225 GLU A N 1
ATOM 1763 C CA . GLU A 1 237 ? 4.640 32.108 -22.534 1.00 33.22 225 GLU A CA 1
ATOM 1764 C C . GLU A 1 237 ? 5.022 32.142 -21.043 1.00 31.88 225 GLU A C 1
ATOM 1765 O O . GLU A 1 237 ? 5.497 33.143 -20.546 1.00 31.82 225 GLU A O 1
ATOM 1771 N N . LEU A 1 238 ? 4.751 31.057 -20.331 1.00 31.55 226 LEU A N 1
ATOM 1772 C CA . LEU A 1 238 ? 5.037 30.980 -18.910 1.00 30.88 226 LEU A CA 1
ATOM 1773 C C . LEU A 1 238 ? 5.854 29.736 -18.522 1.00 29.98 226 LEU A C 1
ATOM 1774 O O . LEU A 1 238 ? 5.547 28.631 -18.950 1.00 29.18 226 LEU A O 1
ATOM 1779 N N . ILE A 1 239 ? 6.883 29.910 -17.705 1.00 28.86 227 ILE A N 1
ATOM 1780 C CA . ILE A 1 239 ? 7.667 28.765 -17.249 1.00 29.28 227 ILE A CA 1
ATOM 1781 C C . ILE A 1 239 ? 7.089 28.342 -15.895 1.00 30.77 227 ILE A C 1
ATOM 1782 O O . ILE A 1 239 ? 7.342 29.011 -14.900 1.00 31.06 227 ILE A O 1
ATOM 1787 N N . CYS A 1 240 ? 6.323 27.249 -15.843 1.00 31.38 228 CYS A N 1
ATOM 1788 C CA . CYS A 1 240 ? 5.712 26.834 -14.587 1.00 34.05 228 CYS A CA 1
ATOM 1789 C C . CYS A 1 240 ? 6.489 25.934 -13.666 1.00 34.26 228 CYS A C 1
ATOM 1790 O O . CYS A 1 240 ? 6.030 24.852 -13.323 1.00 33.63 228 CYS A O 1
ATOM 1793 N N . ASP A 1 241 ? 7.638 26.419 -13.228 1.00 36.00 229 ASP A N 1
ATOM 1794 C CA . ASP A 1 241 ? 8.508 25.664 -12.362 1.00 39.30 229 ASP A CA 1
ATOM 1795 C C . ASP A 1 241 ? 8.465 26.137 -10.922 1.00 40.11 229 ASP A C 1
ATOM 1796 O O . ASP A 1 241 ? 9.189 25.615 -10.079 1.00 41.08 229 ASP A O 1
ATOM 1801 N N . GLY A 1 242 ? 7.624 27.124 -10.649 1.00 41.15 230 GLY A N 1
ATOM 1802 C CA . GLY A 1 242 ? 7.505 27.641 -9.294 1.00 41.16 230 GLY A CA 1
ATOM 1803 C C . GLY A 1 242 ? 8.597 28.619 -8.914 1.00 42.10 230 GLY A C 1
ATOM 1804 O O . GLY A 1 242 ? 8.526 29.241 -7.853 1.00 41.77 230 GLY A O 1
ATOM 1805 N N . VAL A 1 243 ? 9.600 28.752 -9.780 1.00 41.67 231 VAL A N 1
ATOM 1806 C CA . VAL A 1 243 ? 10.708 29.664 -9.548 1.00 41.59 231 VAL A CA 1
ATOM 1807 C C . VAL A 1 243 ? 10.666 30.895 -10.475 1.00 41.44 231 VAL A C 1
ATOM 1808 O O . VAL A 1 243 ? 10.762 32.026 -9.993 1.00 41.03 231 VAL A O 1
ATOM 1812 N N . HIS A 1 244 ? 10.547 30.686 -11.796 1.00 40.60 232 HIS A N 1
ATOM 1813 C CA . HIS A 1 244 ? 10.463 31.816 -12.732 1.00 37.72 232 HIS A CA 1
ATOM 1814 C C . HIS A 1 244 ? 9.231 32.671 -12.416 1.00 37.16 232 HIS A C 1
ATOM 1815 O O . HIS A 1 244 ? 9.215 33.875 -12.683 1.00 38.05 232 HIS A O 1
ATOM 1822 N N . LEU A 1 245 ? 8.205 32.035 -11.859 1.00 35.70 233 LEU A N 1
ATOM 1823 C CA . LEU A 1 245 ? 6.992 32.711 -11.391 1.00 36.27 233 LEU A CA 1
ATOM 1824 C C . LEU A 1 245 ? 6.546 31.949 -10.149 1.00 36.33 233 LEU A C 1
ATOM 1825 O O . LEU A 1 245 ? 6.703 30.719 -10.071 1.00 35.16 233 LEU A O 1
ATOM 1830 N N . SER A 1 246 ? 5.983 32.649 -9.178 1.00 35.14 234 SER A N 1
ATOM 1831 C CA . SER A 1 246 ? 5.503 31.938 -8.006 1.00 34.25 234 SER A CA 1
ATOM 1832 C C . SER A 1 246 ? 4.116 31.428 -8.365 1.00 35.27 234 SER A C 1
ATOM 1833 O O . SER A 1 246 ? 3.500 31.881 -9.343 1.00 35.56 234 SER A O 1
ATOM 1836 N N . ARG A 1 247 ? 3.613 30.493 -7.576 1.00 36.68 235 ARG A N 1
ATOM 1837 C CA . ARG A 1 247 ? 2.284 29.982 -7.816 1.00 37.56 235 ARG A CA 1
ATOM 1838 C C . ARG A 1 247 ? 1.272 31.172 -7.824 1.00 36.32 235 ARG A C 1
ATOM 1839 O O . ARG A 1 247 ? 0.378 31.225 -8.660 1.00 34.40 235 ARG A O 1
ATOM 1847 N N . GLU A 1 248 ? 1.424 32.145 -6.933 1.00 35.85 236 GLU A N 1
ATOM 1848 C CA . GLU A 1 248 ? 0.495 33.275 -6.950 1.00 37.60 236 GLU A CA 1
ATOM 1849 C C . GLU A 1 248 ? 0.534 34.055 -8.286 1.00 36.78 236 GLU A C 1
ATOM 1850 O O . GLU A 1 248 ? -0.510 34.422 -8.811 1.00 34.18 236 GLU A O 1
ATOM 1864 N N . VAL A 1 250 ? 1.436 32.984 -11.336 1.00 33.07 238 VAL A N 1
ATOM 1865 C CA . VAL A 1 250 ? 0.808 32.135 -12.325 1.00 32.37 238 VAL A CA 1
ATOM 1866 C C . VAL A 1 250 ? -0.704 32.252 -12.162 1.00 32.80 238 VAL A C 1
ATOM 1867 O O . VAL A 1 250 ? -1.440 32.404 -13.145 1.00 32.68 238 VAL A O 1
ATOM 1871 N N . LYS A 1 251 ? -1.174 32.154 -10.922 1.00 33.02 239 LYS A N 1
ATOM 1872 C CA . LYS A 1 251 ? -2.604 32.262 -10.665 1.00 34.84 239 LYS A CA 1
ATOM 1873 C C . LYS A 1 251 ? -3.143 33.599 -11.157 1.00 33.04 239 LYS A C 1
ATOM 1874 O O . LYS A 1 251 ? -4.249 33.665 -11.676 1.00 33.75 239 LYS A O 1
ATOM 1880 N N . LEU A 1 252 ? -2.352 34.655 -10.994 1.00 31.05 240 LEU A N 1
ATOM 1881 C CA . LEU A 1 252 ? -2.731 35.992 -11.446 1.00 29.96 240 LEU A CA 1
ATOM 1882 C C . LEU A 1 252 ? -2.746 36.074 -12.982 1.00 29.59 240 LEU A C 1
ATOM 1883 O O . LEU A 1 252 ? -3.727 36.523 -13.581 1.00 30.95 240 LEU A O 1
ATOM 1888 N N . VAL A 1 253 ? -1.677 35.637 -13.627 1.00 28.52 241 VAL A N 1
ATOM 1889 C CA . VAL A 1 253 ? -1.656 35.687 -15.086 1.00 28.27 241 VAL A CA 1
ATOM 1890 C C . VAL A 1 253 ? -2.829 34.869 -15.640 1.00 28.31 241 VAL A C 1
ATOM 1891 O O . VAL A 1 253 ? -3.510 35.279 -16.597 1.00 28.09 241 VAL A O 1
ATOM 1895 N N . TYR A 1 254 ? -3.089 33.723 -15.025 1.00 28.36 242 TYR A N 1
ATOM 1896 C CA . TYR A 1 254 ? -4.196 32.897 -15.490 1.00 30.02 242 TYR A CA 1
ATOM 1897 C C . TYR A 1 254 ? -5.512 33.675 -15.364 1.00 30.27 242 TYR A C 1
ATOM 1898 O O . TYR A 1 254 ? -6.307 33.735 -16.312 1.00 31.46 242 TYR A O 1
ATOM 1907 N N . LYS A 1 255 ? -5.716 34.298 -14.209 1.00 30.17 243 LYS A N 1
ATOM 1908 C CA . LYS A 1 255 ? -6.905 35.099 -13.959 1.00 30.30 243 LYS A CA 1
ATOM 1909 C C . LYS A 1 255 ? -7.132 36.192 -15.028 1.00 31.12 243 LYS A C 1
ATOM 1910 O O . LYS A 1 255 ? -8.253 36.382 -15.509 1.00 31.23 243 LYS A O 1
ATOM 1916 N N . VAL A 1 256 ? -6.065 36.890 -15.404 1.00 30.25 244 VAL A N 1
ATOM 1917 C CA . VAL A 1 256 ? -6.139 37.962 -16.392 1.00 29.85 244 VAL A CA 1
ATOM 1918 C C . VAL A 1 256 ? -6.184 37.509 -17.847 1.00 29.52 244 VAL A C 1
ATOM 1919 O O . VAL A 1 256 ? -6.987 38.002 -18.628 1.00 28.99 244 VAL A O 1
ATOM 1923 N N . LYS A 1 257 ? -5.307 36.579 -18.201 1.00 30.07 245 LYS A N 1
ATOM 1924 C CA . LYS A 1 257 ? -5.206 36.084 -19.567 1.00 31.95 245 LYS A CA 1
ATOM 1925 C C . LYS A 1 257 ? -6.104 34.917 -19.962 1.00 34.13 245 LYS A C 1
ATOM 1926 O O . LYS A 1 257 ? -6.384 34.739 -21.149 1.00 35.19 245 LYS A O 1
ATOM 1932 N N . LYS A 1 258 ? -6.533 34.120 -18.974 1.00 36.65 246 LYS A N 1
ATOM 1933 C CA . LYS A 1 258 ? -7.366 32.918 -19.175 1.00 36.80 246 LYS A CA 1
ATOM 1934 C C . LYS A 1 258 ? -6.533 31.945 -19.956 1.00 35.63 246 LYS A C 1
ATOM 1935 O O . LYS A 1 258 ? -5.451 32.297 -20.382 1.00 35.85 246 LYS A O 1
ATOM 1941 N N . ALA A 1 259 ? -7.035 30.725 -20.146 1.00 37.35 247 ALA A N 1
ATOM 1942 C CA . ALA A 1 259 ? -6.311 29.679 -20.886 1.00 36.26 247 ALA A CA 1
ATOM 1943 C C . ALA A 1 259 ? -5.930 30.100 -22.302 1.00 36.04 247 ALA A C 1
ATOM 1944 O O . ALA A 1 259 ? -4.850 29.783 -22.781 1.00 35.52 247 ALA A O 1
ATOM 1946 N N . ASN A 1 260 ? -6.817 30.844 -22.943 1.00 35.69 248 ASN A N 1
ATOM 1947 C CA . ASN A 1 260 ? -6.628 31.332 -24.311 1.00 37.28 248 ASN A CA 1
ATOM 1948 C C . ASN A 1 260 ? -5.393 32.211 -24.536 1.00 35.05 248 ASN A C 1
ATOM 1949 O O . ASN A 1 260 ? -4.935 32.335 -25.664 1.00 36.47 248 ASN A O 1
ATOM 1954 N N . GLY A 1 261 ? -4.850 32.826 -23.484 1.00 33.48 249 GLY A N 1
ATOM 1955 C CA . GLY A 1 261 ? -3.711 33.705 -23.672 1.00 30.17 249 GLY A CA 1
ATOM 1956 C C . GLY A 1 261 ? -2.397 33.264 -23.061 1.00 31.02 249 GLY A C 1
ATOM 1957 O O . GLY A 1 261 ? -1.514 34.088 -22.860 1.00 31.18 249 GLY A O 1
ATOM 1958 N N . ILE A 1 262 ? -2.259 31.970 -22.772 1.00 30.67 250 ILE A N 1
ATOM 1959 C CA . ILE A 1 262 ? -1.035 31.438 -22.167 1.00 29.49 250 ILE A CA 1
ATOM 1960 C C . ILE A 1 262 ? -0.427 30.275 -22.950 1.00 28.39 250 ILE A C 1
ATOM 1961 O O . ILE A 1 262 ? -1.116 29.359 -23.386 1.00 27.53 250 ILE A O 1
ATOM 1966 N N . VAL A 1 263 ? 0.879 30.323 -23.128 1.00 28.22 251 VAL A N 1
ATOM 1967 C CA . VAL A 1 263 ? 1.559 29.272 -23.851 1.00 29.39 251 VAL A CA 1
ATOM 1968 C C . VAL A 1 263 ? 2.534 28.586 -22.920 1.00 29.96 251 VAL A C 1
ATOM 1969 O O . VAL A 1 263 ? 3.485 29.213 -22.444 1.00 31.75 251 VAL A O 1
ATOM 1973 N N . LEU A 1 264 ? 2.316 27.310 -22.630 1.00 30.05 252 LEU A N 1
ATOM 1974 C CA . LEU A 1 264 ? 3.251 26.629 -21.725 1.00 29.42 252 LEU A CA 1
ATOM 1975 C C . LEU A 1 264 ? 4.580 26.462 -22.446 1.00 30.74 252 LEU A C 1
ATOM 1976 O O . LEU A 1 264 ? 4.625 26.256 -23.659 1.00 31.74 252 LEU A O 1
ATOM 1981 N N . VAL A 1 265 ? 5.664 26.542 -21.699 1.00 30.61 253 VAL A N 1
ATOM 1982 C CA . VAL A 1 265 ? 6.992 26.454 -22.281 1.00 31.24 253 VAL A CA 1
ATOM 1983 C C . VAL A 1 265 ? 7.906 25.813 -21.219 1.00 34.10 253 VAL A C 1
ATOM 1984 O O . VAL A 1 265 ? 7.612 25.850 -20.021 1.00 36.36 253 VAL A O 1
ATOM 1988 N N . THR A 1 266 ? 9.024 25.250 -21.637 1.00 33.69 254 THR A N 1
ATOM 1989 C CA . THR A 1 266 ? 9.911 24.624 -20.688 1.00 33.92 254 THR A CA 1
ATOM 1990 C C . THR A 1 266 ? 11.150 25.481 -20.375 1.00 35.18 254 THR A C 1
ATOM 1991 O O . THR A 1 266 ? 11.508 25.635 -19.204 1.00 35.08 254 THR A O 1
ATOM 1995 N N . ASP A 1 267 ? 11.772 26.069 -21.405 1.00 34.67 255 ASP A N 1
ATOM 1996 C CA . ASP A 1 267 ? 12.978 26.893 -21.256 1.00 36.84 255 ASP A CA 1
ATOM 1997 C C . ASP A 1 267 ? 14.031 26.026 -20.575 1.00 36.76 255 ASP A C 1
ATOM 1998 O O . ASP A 1 267 ? 14.919 26.502 -19.874 1.00 37.84 255 ASP A O 1
ATOM 2003 N N . SER A 1 268 ? 13.899 24.733 -20.796 1.00 35.67 256 SER A N 1
ATOM 2004 C CA . SER A 1 268 ? 14.785 23.735 -20.249 1.00 36.94 256 SER A CA 1
ATOM 2005 C C . SER A 1 268 ? 16.193 23.814 -20.855 1.00 37.99 256 SER A C 1
ATOM 2006 O O . SER A 1 268 ? 16.381 24.238 -22.004 1.00 37.21 256 SER A O 1
ATOM 2009 N N . ILE A 1 269 ? 17.190 23.427 -20.075 1.00 38.16 257 ILE A N 1
ATOM 2010 C CA . ILE A 1 269 ? 18.551 23.402 -20.595 1.00 40.40 257 ILE A CA 1
ATOM 2011 C C . ILE A 1 269 ? 19.071 21.961 -20.509 1.00 41.54 257 ILE A C 1
ATOM 2012 O O . ILE A 1 269 ? 18.407 21.101 -19.931 1.00 42.11 257 ILE A O 1
ATOM 2017 N N . SER A 1 270 ? 20.229 21.702 -21.110 1.00 42.07 258 SER A N 1
ATOM 2018 C CA . SER A 1 270 ? 20.855 20.377 -21.100 1.00 43.44 258 SER A CA 1
ATOM 2019 C C . SER A 1 270 ? 20.904 19.726 -19.712 1.00 44.32 258 SER A C 1
ATOM 2020 O O . SER A 1 270 ? 20.740 18.519 -19.581 1.00 44.33 258 SER A O 1
ATOM 2023 N N . ALA A 1 271 ? 21.123 20.530 -18.679 1.00 45.72 259 ALA A N 1
ATOM 2024 C CA . ALA A 1 271 ? 21.200 20.029 -17.313 1.00 46.94 259 ALA A CA 1
ATOM 2025 C C . ALA A 1 271 ? 19.929 19.341 -16.810 1.00 48.93 259 ALA A C 1
ATOM 2026 O O . ALA A 1 271 ? 19.990 18.531 -15.886 1.00 51.62 259 ALA A O 1
ATOM 2028 N N . ALA A 1 272 ? 18.778 19.655 -17.397 1.00 49.27 260 ALA A N 1
ATOM 2029 C CA . ALA A 1 272 ? 17.534 19.064 -16.937 1.00 49.23 260 ALA A CA 1
ATOM 2030 C C . ALA A 1 272 ? 17.624 17.551 -16.938 1.00 50.00 260 ALA A C 1
ATOM 2031 O O . ALA A 1 272 ? 18.013 16.947 -17.933 1.00 49.46 260 ALA A O 1
ATOM 2033 N N . GLY A 1 273 ? 17.274 16.944 -15.807 1.00 51.99 261 GLY A N 1
ATOM 2034 C CA . GLY A 1 273 ? 17.326 15.496 -15.683 1.00 52.42 261 GLY A CA 1
ATOM 2035 C C . GLY A 1 273 ? 18.704 14.975 -15.281 1.00 53.62 261 GLY A C 1
ATOM 2036 O O . GLY A 1 273 ? 18.943 13.767 -15.330 1.00 53.72 261 GLY A O 1
ATOM 2037 N N . LEU A 1 274 ? 19.614 15.872 -14.901 1.00 52.76 262 LEU A N 1
ATOM 2038 C CA . LEU A 1 274 ? 20.953 15.468 -14.486 1.00 52.89 262 LEU A CA 1
ATOM 2039 C C . LEU A 1 274 ? 21.229 15.953 -13.059 1.00 54.91 262 LEU A C 1
ATOM 2040 O O . LEU A 1 274 ? 20.621 16.925 -12.607 1.00 55.58 262 LEU A O 1
ATOM 2045 N N . LYS A 1 275 ? 22.129 15.271 -12.351 1.00 56.29 263 LYS A N 1
ATOM 2046 C CA . LYS A 1 275 ? 22.492 15.650 -10.976 1.00 58.52 263 LYS A CA 1
ATOM 2047 C C . LYS A 1 275 ? 22.880 17.132 -10.887 1.00 59.53 263 LYS A C 1
ATOM 2048 O O . LYS A 1 275 ? 23.314 17.732 -11.868 1.00 59.76 263 LYS A O 1
ATOM 2054 N N . ASP A 1 276 ? 22.724 17.725 -9.711 1.00 61.22 264 ASP A N 1
ATOM 2055 C CA . ASP A 1 276 ? 23.089 19.126 -9.555 1.00 63.74 264 ASP A CA 1
ATOM 2056 C C . ASP A 1 276 ? 24.576 19.261 -9.871 1.00 65.11 264 ASP A C 1
ATOM 2057 O O . ASP A 1 276 ? 25.425 19.178 -8.990 1.00 66.34 264 ASP A O 1
ATOM 2062 N N . GLY A 1 277 ? 24.891 19.455 -11.144 1.00 66.90 265 GLY A N 1
ATOM 2063 C CA . GLY A 1 277 ? 26.282 19.586 -11.534 1.00 67.75 265 GLY A CA 1
ATOM 2064 C C . GLY A 1 277 ? 26.674 21.020 -11.809 1.00 68.11 265 GLY A C 1
ATOM 2065 O O . GLY A 1 277 ? 26.224 21.949 -11.119 1.00 67.16 265 GLY A O 1
ATOM 2066 N N . THR A 1 278 ? 27.509 21.199 -12.834 1.00 68.43 266 THR A N 1
ATOM 2067 C CA . THR A 1 278 ? 27.976 22.530 -13.202 1.00 68.15 266 THR A CA 1
ATOM 2068 C C . THR A 1 278 ? 28.354 22.617 -14.676 1.00 68.47 266 THR A C 1
ATOM 2069 O O . THR A 1 278 ? 29.475 22.276 -15.047 1.00 69.03 266 THR A O 1
ATOM 2073 N N . THR A 1 279 ? 27.424 23.083 -15.510 1.00 68.08 267 THR A N 1
ATOM 2074 C CA . THR A 1 279 ? 27.683 23.205 -16.945 1.00 68.09 267 THR A CA 1
ATOM 2075 C C . THR A 1 279 ? 27.690 24.663 -17.405 1.00 67.38 267 THR A C 1
ATOM 2076 O O . THR A 1 279 ? 28.094 25.561 -16.653 1.00 67.52 267 THR A O 1
ATOM 2080 N N . THR A 1 280 ? 27.251 24.888 -18.643 1.00 66.43 268 THR A N 1
ATOM 2081 C CA . THR A 1 280 ? 27.209 26.232 -19.227 1.00 66.07 268 THR A CA 1
ATOM 2082 C C . THR A 1 280 ? 26.059 26.384 -20.238 1.00 64.75 268 THR A C 1
ATOM 2083 O O . THR A 1 280 ? 25.480 25.384 -20.681 1.00 64.54 268 THR A O 1
ATOM 2087 N N . LEU A 1 281 ? 25.745 27.639 -20.587 1.00 63.28 269 LEU A N 1
ATOM 2088 C CA . LEU A 1 281 ? 24.697 27.984 -21.568 1.00 61.89 269 LEU A CA 1
ATOM 2089 C C . LEU A 1 281 ? 25.363 28.903 -22.594 1.00 61.48 269 LEU A C 1
ATOM 2090 O O . LEU A 1 281 ? 25.609 30.077 -22.305 1.00 61.15 269 LEU A O 1
ATOM 2095 N N . GLY A 1 282 ? 25.639 28.376 -23.787 1.00 61.86 270 GLY A N 1
ATOM 2096 C CA . GLY A 1 282 ? 26.328 29.168 -24.790 1.00 63.56 270 GLY A CA 1
ATOM 2097 C C . GLY A 1 282 ? 27.752 29.316 -24.268 1.00 65.13 270 GLY A C 1
ATOM 2098 O O . GLY A 1 282 ? 28.447 28.316 -24.071 1.00 65.69 270 GLY A O 1
ATOM 2099 N N . ASP A 1 283 ? 28.192 30.547 -24.022 1.00 65.90 271 ASP A N 1
ATOM 2100 C CA . ASP A 1 283 ? 29.536 30.781 -23.490 1.00 66.66 271 ASP A CA 1
ATOM 2101 C C . ASP A 1 283 ? 29.453 31.407 -22.089 1.00 66.77 271 ASP A C 1
ATOM 2102 O O . ASP A 1 283 ? 29.985 32.497 -21.863 1.00 67.77 271 ASP A O 1
ATOM 2107 N N . LEU A 1 284 ? 28.795 30.718 -21.154 1.00 66.23 272 LEU A N 1
ATOM 2108 C CA . LEU A 1 284 ? 28.609 31.215 -19.781 1.00 64.98 272 LEU A CA 1
ATOM 2109 C C . LEU A 1 284 ? 28.449 30.066 -18.801 1.00 65.10 272 LEU A C 1
ATOM 2110 O O . LEU A 1 284 ? 27.692 29.136 -19.069 1.00 66.14 272 LEU A O 1
ATOM 2115 N N . VAL A 1 285 ? 29.129 30.140 -17.656 1.00 64.38 273 VAL A N 1
ATOM 2116 C CA . VAL A 1 285 ? 29.033 29.076 -16.651 1.00 62.22 273 VAL A CA 1
ATOM 2117 C C . VAL A 1 285 ? 27.736 29.185 -15.835 1.00 61.03 273 VAL A C 1
ATOM 2118 O O . VAL A 1 285 ? 27.283 30.280 -15.487 1.00 61.03 273 VAL A O 1
ATOM 2122 N N . VAL A 1 286 ? 27.150 28.030 -15.539 1.00 59.07 274 VAL A N 1
ATOM 2123 C CA . VAL A 1 286 ? 25.903 27.957 -14.799 1.00 57.58 274 VAL A CA 1
ATOM 2124 C C . VAL A 1 286 ? 26.034 26.918 -13.697 1.00 57.41 274 VAL A C 1
ATOM 2125 O O . VAL A 1 286 ? 26.618 25.857 -13.904 1.00 56.72 274 VAL A O 1
ATOM 2129 N N . LYS A 1 287 ? 25.486 27.236 -12.531 1.00 57.98 275 LYS A N 1
ATOM 2130 C CA . LYS A 1 287 ? 25.524 26.344 -11.380 1.00 58.84 275 LYS A CA 1
ATOM 2131 C C . LYS A 1 287 ? 24.108 25.888 -11.154 1.00 58.83 275 LYS A C 1
ATOM 2132 O O . LYS A 1 287 ? 23.182 26.700 -11.200 1.00 58.19 275 LYS A O 1
ATOM 2138 N N . VAL A 1 288 ? 23.935 24.597 -10.906 1.00 58.87 276 VAL A N 1
ATOM 2139 C CA . VAL A 1 288 ? 22.607 24.056 -10.665 1.00 59.21 276 VAL A CA 1
ATOM 2140 C C . VAL A 1 288 ? 22.506 23.482 -9.250 1.00 60.71 276 VAL A C 1
ATOM 2141 O O . VAL A 1 288 ? 23.125 22.460 -8.932 1.00 60.25 276 VAL A O 1
ATOM 2145 N N . LYS A 1 289 ? 21.731 24.168 -8.407 1.00 61.70 277 LYS A N 1
ATOM 2146 C CA . LYS A 1 289 ? 21.501 23.754 -7.025 1.00 62.60 277 LYS A CA 1
ATOM 2147 C C . LYS A 1 289 ? 20.013 23.481 -6.868 1.00 62.20 277 LYS A C 1
ATOM 2148 O O . LYS A 1 289 ? 19.176 24.361 -7.114 1.00 62.83 277 LYS A O 1
ATOM 2154 N N . ASP A 1 290 ? 19.684 22.258 -6.468 1.00 61.78 278 ASP A N 1
ATOM 2155 C CA . ASP A 1 290 ? 18.288 21.867 -6.287 1.00 61.66 278 ASP A CA 1
ATOM 2156 C C . ASP A 1 290 ? 17.440 22.026 -7.541 1.00 59.74 278 ASP A C 1
ATOM 2157 O O . ASP A 1 290 ? 16.269 22.379 -7.460 1.00 59.03 278 ASP A O 1
ATOM 2162 N N . GLY A 1 291 ? 18.036 21.782 -8.703 1.00 58.45 279 GLY A N 1
ATOM 2163 C CA . GLY A 1 291 ? 17.281 21.875 -9.939 1.00 56.50 279 GLY A CA 1
ATOM 2164 C C . GLY A 1 291 ? 17.181 23.268 -10.506 1.00 55.10 279 GLY A C 1
ATOM 2165 O O . GLY A 1 291 ? 16.810 23.440 -11.666 1.00 55.34 279 GLY A O 1
ATOM 2166 N N . VAL A 1 292 ? 17.502 24.267 -9.694 1.00 54.39 280 VAL A N 1
ATOM 2167 C CA . VAL A 1 292 ? 17.442 25.646 -10.142 1.00 52.66 280 VAL A CA 1
ATOM 2168 C C . VAL A 1 292 ? 18.792 26.078 -10.702 1.00 53.20 280 VAL A C 1
ATOM 2169 O O . VAL A 1 292 ? 19.774 26.223 -9.971 1.00 52.21 280 VAL A O 1
ATOM 2173 N N . PRO A 1 293 ? 18.861 26.263 -12.022 1.00 52.84 281 PRO A N 1
ATOM 2174 C CA . PRO A 1 293 ? 20.135 26.682 -12.591 1.00 53.44 281 PRO A CA 1
ATOM 2175 C C . PRO A 1 293 ? 20.240 28.202 -12.622 1.00 53.30 281 PRO A C 1
ATOM 2176 O O . PRO A 1 293 ? 19.317 28.900 -13.056 1.00 53.75 281 PRO A O 1
ATOM 2180 N N . ARG A 1 294 ? 21.356 28.716 -12.129 1.00 53.67 282 ARG A N 1
ATOM 2181 C CA . ARG A 1 294 ? 21.586 30.152 -12.154 1.00 53.71 282 ARG A CA 1
ATOM 2182 C C . ARG A 1 294 ? 23.050 30.520 -12.427 1.00 53.55 282 ARG A C 1
ATOM 2183 O O . ARG A 1 294 ? 23.958 29.708 -12.261 1.00 53.74 282 ARG A O 1
ATOM 2191 N N . LEU A 1 295 ? 23.258 31.729 -12.930 1.00 54.24 283 LEU A N 1
ATOM 2192 C CA . LEU A 1 295 ? 24.604 32.229 -13.182 1.00 55.06 283 LEU A CA 1
ATOM 2193 C C . LEU A 1 295 ? 25.203 32.422 -11.799 1.00 56.15 283 LEU A C 1
ATOM 2194 O O . LEU A 1 295 ? 24.496 32.359 -10.793 1.00 56.07 283 LEU A O 1
ATOM 2199 N N . GLU A 1 296 ? 26.498 32.679 -11.747 1.00 58.70 284 GLU A N 1
ATOM 2200 C CA . GLU A 1 296 ? 27.167 32.885 -10.469 1.00 60.45 284 GLU A CA 1
ATOM 2201 C C . GLU A 1 296 ? 26.558 34.087 -9.736 1.00 59.84 284 GLU A C 1
ATOM 2202 O O . GLU A 1 296 ? 26.396 34.070 -8.512 1.00 60.20 284 GLU A O 1
ATOM 2208 N N . ASP A 1 297 ? 26.187 35.121 -10.481 1.00 58.81 285 ASP A N 1
ATOM 2209 C CA . ASP A 1 297 ? 25.597 36.298 -9.851 1.00 58.57 285 ASP A CA 1
ATOM 2210 C C . ASP A 1 297 ? 24.146 36.088 -9.373 1.00 57.59 285 ASP A C 1
ATOM 2211 O O . ASP A 1 297 ? 23.519 37.025 -8.881 1.00 58.37 285 ASP A O 1
ATOM 2216 N N . GLY A 1 298 ? 23.616 34.873 -9.510 1.00 56.08 286 GLY A N 1
ATOM 2217 C CA . GLY A 1 298 ? 22.250 34.610 -9.073 1.00 53.95 286 GLY A CA 1
ATOM 2218 C C . GLY A 1 298 ? 21.158 34.594 -10.152 1.00 53.24 286 GLY A C 1
ATOM 2219 O O . GLY A 1 298 ? 20.068 34.069 -9.919 1.00 52.04 286 GLY A O 1
ATOM 2220 N N . THR A 1 299 ? 21.436 35.156 -11.327 1.00 51.26 287 THR A N 1
ATOM 2221 C CA . THR A 1 299 ? 20.449 35.199 -12.408 1.00 50.12 287 THR A CA 1
ATOM 2222 C C . THR A 1 299 ? 19.960 33.820 -12.835 1.00 48.80 287 THR A C 1
ATOM 2223 O O . THR A 1 299 ? 20.769 32.916 -13.055 1.00 47.88 287 THR A O 1
ATOM 2227 N N . LEU A 1 300 ? 18.646 33.653 -12.967 1.00 46.76 288 LEU A N 1
ATOM 2228 C CA . LEU A 1 300 ? 18.132 32.367 -13.425 1.00 46.35 288 LEU A CA 1
ATOM 2229 C C . LEU A 1 300 ? 18.716 32.126 -14.816 1.00 45.61 288 LEU A C 1
ATOM 2230 O O . LEU A 1 300 ? 18.810 33.055 -15.625 1.00 45.32 288 LEU A O 1
ATOM 2235 N N . ALA A 1 301 ? 19.131 30.889 -15.077 1.00 43.95 289 ALA A N 1
ATOM 2236 C CA . ALA A 1 301 ? 19.701 30.523 -16.367 1.00 43.61 289 ALA A CA 1
ATOM 2237 C C . ALA A 1 301 ? 18.915 29.376 -17.016 1.00 43.77 289 ALA A C 1
ATOM 2238 O O . ALA A 1 301 ? 19.481 28.308 -17.251 1.00 44.93 289 ALA A O 1
ATOM 2240 N N . GLY A 1 302 ? 17.630 29.601 -17.315 1.00 41.72 290 GLY A N 1
ATOM 2241 C CA . GLY A 1 302 ? 16.804 28.563 -17.913 1.00 38.95 290 GLY A CA 1
ATOM 2242 C C . GLY A 1 302 ? 16.122 27.774 -16.805 1.00 38.93 290 GLY A C 1
ATOM 2243 O O . GLY A 1 302 ? 15.893 28.322 -15.730 1.00 38.30 290 GLY A O 1
ATOM 2244 N N . SER A 1 303 ? 15.806 26.503 -17.049 1.00 37.16 291 SER A N 1
ATOM 2245 C CA . SER A 1 303 ? 15.173 25.657 -16.032 1.00 36.91 291 SER A CA 1
ATOM 2246 C C . SER A 1 303 ? 15.524 24.196 -16.264 1.00 36.69 291 SER A C 1
ATOM 2247 O O . SER A 1 303 ? 16.188 23.843 -17.241 1.00 37.13 291 SER A O 1
ATOM 2250 N N . THR A 1 304 ? 15.063 23.344 -15.363 1.00 36.91 292 THR A N 1
ATOM 2251 C CA . THR A 1 304 ? 15.277 21.900 -15.512 1.00 38.77 292 THR A CA 1
ATOM 2252 C C . THR A 1 304 ? 13.879 21.259 -15.526 1.00 37.48 292 THR A C 1
ATOM 2253 O O . THR A 1 304 ? 13.706 20.073 -15.299 1.00 38.86 292 THR A O 1
ATOM 2257 N N . LEU A 1 305 ? 12.890 22.090 -15.833 1.00 36.88 293 LEU A N 1
ATOM 2258 C CA . LEU A 1 305 ? 11.493 21.707 -15.886 1.00 34.73 293 LEU A CA 1
ATOM 2259 C C . LEU A 1 305 ? 11.172 20.777 -17.061 1.00 34.32 293 LEU A C 1
ATOM 2260 O O . LEU A 1 305 ? 11.447 21.128 -18.200 1.00 33.85 293 LEU A O 1
ATOM 2265 N N . PHE A 1 306 ? 10.617 19.594 -16.789 1.00 33.51 294 PHE A N 1
ATOM 2266 C CA . PHE A 1 306 ? 10.219 18.677 -17.865 1.00 33.36 294 PHE A CA 1
ATOM 2267 C C . PHE A 1 306 ? 8.846 19.156 -18.323 1.00 31.89 294 PHE A C 1
ATOM 2268 O O . PHE A 1 306 ? 8.042 19.583 -17.499 1.00 31.76 294 PHE A O 1
ATOM 2276 N N . PHE A 1 307 ? 8.562 19.094 -19.620 1.00 31.68 295 PHE A N 1
ATOM 2277 C CA . PHE A 1 307 ? 7.280 19.589 -20.079 1.00 30.30 295 PHE A CA 1
ATOM 2278 C C . PHE A 1 307 ? 6.148 18.972 -19.283 1.00 32.56 295 PHE A C 1
ATOM 2279 O O . PHE A 1 307 ? 5.221 19.660 -18.843 1.00 32.82 295 PHE A O 1
ATOM 2287 N N . SER A 1 308 ? 6.227 17.666 -19.096 1.00 33.83 296 SER A N 1
ATOM 2288 C CA . SER A 1 308 ? 5.211 16.940 -18.338 1.00 34.85 296 SER A CA 1
ATOM 2289 C C . SER A 1 308 ? 4.939 17.560 -16.959 1.00 34.44 296 SER A C 1
ATOM 2290 O O . SER A 1 308 ? 3.786 17.609 -16.511 1.00 36.41 296 SER A O 1
ATOM 2293 N N . GLN A 1 309 ? 5.996 18.020 -16.290 1.00 33.16 297 GLN A N 1
ATOM 2294 C CA . GLN A 1 309 ? 5.863 18.618 -14.972 1.00 32.35 297 GLN A CA 1
ATOM 2295 C C . GLN A 1 309 ? 5.215 19.984 -15.112 1.00 31.80 297 GLN A C 1
ATOM 2296 O O . GLN A 1 309 ? 4.447 20.401 -14.257 1.00 33.27 297 GLN A O 1
ATOM 2302 N N . ALA A 1 310 ? 5.521 20.662 -16.212 1.00 30.28 298 ALA A N 1
ATOM 2303 C CA . ALA A 1 310 ? 4.959 21.965 -16.500 1.00 27.96 298 ALA A CA 1
ATOM 2304 C C . ALA A 1 310 ? 3.440 21.863 -16.503 1.00 28.51 298 ALA A C 1
ATOM 2305 O O . ALA A 1 310 ? 2.758 22.691 -15.907 1.00 28.26 298 ALA A O 1
ATOM 2307 N N . VAL A 1 311 ? 2.909 20.842 -17.162 1.00 28.59 299 VAL A N 1
ATOM 2308 C CA . VAL A 1 311 ? 1.469 20.668 -17.238 1.00 29.00 299 VAL A CA 1
ATOM 2309 C C . VAL A 1 311 ? 0.847 20.406 -15.867 1.00 30.74 299 VAL A C 1
ATOM 2310 O O . VAL A 1 311 ? -0.184 21.017 -15.503 1.00 29.06 299 VAL A O 1
ATOM 2314 N N . LYS A 1 312 ? 1.483 19.524 -15.099 1.00 31.17 300 LYS A N 1
ATOM 2315 C CA . LYS A 1 312 ? 0.961 19.198 -13.788 1.00 32.35 300 LYS A CA 1
ATOM 2316 C C . LYS A 1 312 ? 0.973 20.452 -12.930 1.00 33.68 300 LYS A C 1
ATOM 2317 O O . LYS A 1 312 ? -0.019 20.758 -12.252 1.00 33.14 300 LYS A O 1
ATOM 2323 N N . ASN A 1 313 ? 2.092 21.178 -12.975 1.00 32.94 301 ASN A N 1
ATOM 2324 C CA . ASN A 1 313 ? 2.242 22.370 -12.163 1.00 33.82 301 ASN A CA 1
ATOM 2325 C C . ASN A 1 313 ? 1.162 23.361 -12.478 1.00 34.94 301 ASN A C 1
ATOM 2326 O O . ASN A 1 313 ? 0.439 23.804 -11.581 1.00 37.90 301 ASN A O 1
ATOM 2331 N N . PHE A 1 314 ? 1.040 23.702 -13.757 1.00 35.10 302 PHE A N 1
ATOM 2332 C CA . PHE A 1 314 ? 0.053 24.671 -14.187 1.00 34.10 302 PHE A CA 1
ATOM 2333 C C . PHE A 1 314 ? -1.312 24.285 -13.709 1.00 34.50 302 PHE A C 1
ATOM 2334 O O . PHE A 1 314 ? -2.054 25.115 -13.190 1.00 33.96 302 PHE A O 1
ATOM 2342 N N . ARG A 1 315 ? -1.643 23.013 -13.895 1.00 35.72 303 ARG A N 1
ATOM 2343 C CA . ARG A 1 315 ? -2.927 22.505 -13.473 1.00 35.88 303 ARG A CA 1
ATOM 2344 C C . ARG A 1 315 ? -3.141 22.676 -11.971 1.00 36.90 303 ARG A C 1
ATOM 2345 O O . ARG A 1 315 ? -4.237 23.001 -11.531 1.00 36.12 303 ARG A O 1
ATOM 2353 N N . LYS A 1 316 ? -2.093 22.457 -11.182 1.00 37.59 304 LYS A N 1
ATOM 2354 C CA . LYS A 1 316 ? -2.221 22.571 -9.742 1.00 38.78 304 LYS A CA 1
ATOM 2355 C C . LYS A 1 316 ? -2.285 24.023 -9.285 1.00 39.12 304 LYS A C 1
ATOM 2356 O O . LYS A 1 316 ? -3.055 24.364 -8.389 1.00 38.71 304 LYS A O 1
ATOM 2362 N N . PHE A 1 317 ? -1.466 24.873 -9.895 1.00 37.31 305 PHE A N 1
ATOM 2363 C CA . PHE A 1 317 ? -1.441 26.272 -9.521 1.00 37.07 305 PHE A CA 1
ATOM 2364 C C . PHE A 1 317 ? -2.775 26.962 -9.769 1.00 37.68 305 PHE A C 1
ATOM 2365 O O . PHE A 1 317 ? -3.242 27.739 -8.933 1.00 38.77 305 PHE A O 1
ATOM 2373 N N . THR A 1 318 ? -3.408 26.640 -10.894 1.00 36.06 306 THR A N 1
ATOM 2374 C CA . THR A 1 318 ? -4.640 27.296 -11.280 1.00 35.27 306 THR A CA 1
ATOM 2375 C C . THR A 1 318 ? -5.943 26.565 -11.021 1.00 35.99 306 THR A C 1
ATOM 2376 O O . THR A 1 318 ? -6.983 27.193 -10.871 1.00 36.25 306 THR A O 1
ATOM 2380 N N . GLY A 1 319 ? -5.907 25.243 -10.991 1.00 35.06 307 GLY A N 1
ATOM 2381 C CA . GLY A 1 319 ? -7.138 24.511 -10.801 1.00 33.82 307 GLY A CA 1
ATOM 2382 C C . GLY A 1 319 ? -7.952 24.540 -12.083 1.00 33.77 307 GLY A C 1
ATOM 2383 O O . GLY A 1 319 ? -9.165 24.321 -12.050 1.00 35.67 307 GLY A O 1
ATOM 2384 N N . CYS A 1 320 ? -7.312 24.800 -13.219 1.00 32.45 308 CYS A N 1
ATOM 2385 C CA . CYS A 1 320 ? -8.043 24.847 -14.494 1.00 32.69 308 CYS A CA 1
ATOM 2386 C C . CYS A 1 320 ? -8.486 23.453 -14.931 1.00 32.16 308 CYS A C 1
ATOM 2387 O O . CYS A 1 320 ? -8.102 22.445 -14.340 1.00 35.00 308 CYS A O 1
ATOM 2390 N N . SER A 1 321 ? -9.291 23.386 -15.978 1.00 32.26 309 SER A N 1
ATOM 2391 C CA . SER A 1 321 ? -9.780 22.102 -16.476 1.00 32.90 309 SER A CA 1
ATOM 2392 C C . SER A 1 321 ? -8.771 21.495 -17.453 1.00 32.91 309 SER A C 1
ATOM 2393 O O . SER A 1 321 ? -7.873 22.197 -17.922 1.00 31.31 309 SER A O 1
ATOM 2396 N N . ILE A 1 322 ? -8.930 20.200 -17.758 1.00 32.83 310 ILE A N 1
ATOM 2397 C CA . ILE A 1 322 ? -8.042 19.538 -18.697 1.00 32.10 310 ILE A CA 1
ATOM 2398 C C . ILE A 1 322 ? -8.266 20.115 -20.075 1.00 30.70 310 ILE A C 1
ATOM 2399 O O . ILE A 1 322 ? -7.393 20.072 -20.900 1.00 32.15 310 ILE A O 1
ATOM 2404 N N . THR A 1 323 ? -9.442 20.667 -20.320 1.00 30.33 311 THR A N 1
ATOM 2405 C CA . THR A 1 323 ? -9.694 21.321 -21.599 1.00 30.94 311 THR A CA 1
ATOM 2406 C C . THR A 1 323 ? -8.841 22.595 -21.726 1.00 32.36 311 THR A C 1
ATOM 2407 O O . THR A 1 323 ? -8.363 22.918 -22.802 1.00 34.04 311 THR A O 1
ATOM 2411 N N . GLU A 1 324 ? -8.658 23.324 -20.634 1.00 31.07 312 GLU A N 1
ATOM 2412 C CA . GLU A 1 324 ? -7.858 24.534 -20.678 1.00 32.12 312 GLU A CA 1
ATOM 2413 C C . GLU A 1 324 ? -6.368 24.236 -20.770 1.00 32.96 312 GLU A C 1
ATOM 2414 O O . GLU A 1 324 ? -5.606 25.031 -21.346 1.00 33.53 312 GLU A O 1
ATOM 2420 N N . LEU A 1 325 ? -5.966 23.109 -20.177 1.00 32.76 313 LEU A N 1
ATOM 2421 C CA . LEU A 1 325 ? -4.586 22.666 -20.182 1.00 32.84 313 LEU A CA 1
ATOM 2422 C C . LEU A 1 325 ? -4.184 22.287 -21.593 1.00 32.54 313 LEU A C 1
ATOM 2423 O O . LEU A 1 325 ? -3.010 22.358 -21.934 1.00 32.79 313 LEU A O 1
ATOM 2428 N N . ALA A 1 326 ? -5.150 21.871 -22.404 1.00 29.97 314 ALA A N 1
ATOM 2429 C CA . ALA A 1 326 ? -4.851 21.529 -23.782 1.00 30.88 314 ALA A CA 1
ATOM 2430 C C . ALA A 1 326 ? -4.498 22.794 -24.572 1.00 30.69 314 ALA A C 1
ATOM 2431 O O . ALA A 1 326 ? -3.685 22.758 -25.511 1.00 31.23 314 ALA A O 1
ATOM 2433 N N . LYS A 1 327 ? -5.101 23.918 -24.199 1.00 30.48 315 LYS A N 1
ATOM 2434 C CA . LYS A 1 327 ? -4.830 25.141 -24.934 1.00 29.94 315 LYS A CA 1
ATOM 2435 C C . LYS A 1 327 ? -3.440 25.639 -24.616 1.00 28.97 315 LYS A C 1
ATOM 2436 O O . LYS A 1 327 ? -2.679 25.979 -25.515 1.00 27.14 315 LYS A O 1
ATOM 2442 N N . VAL A 1 328 ? -3.107 25.642 -23.327 1.00 28.69 316 VAL A N 1
ATOM 2443 C CA . VAL A 1 328 ? -1.809 26.106 -22.898 1.00 27.61 316 VAL A CA 1
ATOM 2444 C C . VAL A 1 328 ? -0.673 25.143 -23.203 1.00 26.05 316 VAL A C 1
ATOM 2445 O O . VAL A 1 328 ? 0.471 25.568 -23.337 1.00 24.48 316 VAL A O 1
ATOM 2449 N N . SER A 1 329 ? -0.976 23.855 -23.330 1.00 25.60 317 SER A N 1
ATOM 2450 C CA . SER A 1 329 ? 0.084 22.898 -23.609 1.00 26.88 317 SER A CA 1
ATOM 2451 C C . SER A 1 329 ? 0.278 22.583 -25.087 1.00 26.73 317 SER A C 1
ATOM 2452 O O . SER A 1 329 ? 1.305 22.031 -25.450 1.00 28.69 317 SER A O 1
ATOM 2455 N N . SER A 1 330 ? -0.679 22.911 -25.944 1.00 26.29 318 SER A N 1
ATOM 2456 C CA . SER A 1 330 ? -0.468 22.645 -27.372 1.00 27.97 318 SER A CA 1
ATOM 2457 C C . SER A 1 330 ? -1.255 23.520 -28.349 1.00 26.63 318 SER A C 1
ATOM 2458 O O . SER A 1 330 ? -0.676 24.113 -29.246 1.00 27.61 318 SER A O 1
ATOM 2461 N N . TYR A 1 331 ? -2.566 23.600 -28.178 1.00 25.43 319 TYR A N 1
ATOM 2462 C CA . TYR A 1 331 ? -3.383 24.375 -29.095 1.00 25.53 319 TYR A CA 1
ATOM 2463 C C . TYR A 1 331 ? -2.948 25.835 -29.307 1.00 26.75 319 TYR A C 1
ATOM 2464 O O . TYR A 1 331 ? -2.869 26.292 -30.451 1.00 26.89 319 TYR A O 1
ATOM 2473 N N . ASN A 1 332 ? -2.677 26.570 -28.231 1.00 25.65 320 ASN A N 1
ATOM 2474 C CA . ASN A 1 332 ? -2.266 27.948 -28.393 1.00 26.84 320 ASN A CA 1
ATOM 2475 C C . ASN A 1 332 ? -1.010 28.090 -29.280 1.00 27.26 320 ASN A C 1
ATOM 2476 O O . ASN A 1 332 ? -0.978 28.935 -30.167 1.00 27.92 320 ASN A O 1
ATOM 2481 N N . SER A 1 333 ? 0.003 27.252 -29.084 1.00 27.74 321 SER A N 1
ATOM 2482 C CA . SER A 1 333 ? 1.214 27.352 -29.908 1.00 29.74 321 SER A CA 1
ATOM 2483 C C . SER A 1 333 ? 0.879 27.000 -31.335 1.00 30.39 321 SER A C 1
ATOM 2484 O O . SER A 1 333 ? 1.333 27.651 -32.266 1.00 31.65 321 SER A O 1
ATOM 2487 N N . CYS A 1 334 ? 0.095 25.945 -31.500 1.00 29.92 322 CYS A N 1
ATOM 2488 C CA . CYS A 1 334 ? -0.273 25.520 -32.823 1.00 32.39 322 CYS A CA 1
ATOM 2489 C C . CYS A 1 334 ? -0.902 26.675 -33.578 1.00 32.66 322 CYS A C 1
ATOM 2490 O O . CYS A 1 334 ? -0.624 26.864 -34.755 1.00 34.31 322 CYS A O 1
ATOM 2493 N N . VAL A 1 335 ? -1.742 27.456 -32.905 1.00 32.68 323 VAL A N 1
ATOM 2494 C CA . VAL A 1 335 ? -2.393 28.579 -33.561 1.00 30.85 323 VAL A CA 1
ATOM 2495 C C . VAL A 1 335 ? -1.357 29.619 -33.922 1.00 30.99 323 VAL A C 1
ATOM 2496 O O . VAL A 1 335 ? -1.420 30.217 -34.987 1.00 33.21 323 VAL A O 1
ATOM 2500 N N . GLU A 1 336 ? -0.377 29.824 -33.060 1.00 30.07 324 GLU A N 1
ATOM 2501 C CA . GLU A 1 336 ? 0.624 30.836 -33.365 1.00 30.66 324 GLU A CA 1
ATOM 2502 C C . GLU A 1 336 ? 1.482 30.453 -34.551 1.00 30.63 324 GLU A C 1
ATOM 2503 O O . GLU A 1 336 ? 1.780 31.270 -35.419 1.00 30.40 324 GLU A O 1
ATOM 2509 N N . LEU A 1 337 ? 1.880 29.190 -34.562 1.00 31.23 325 LEU A N 1
ATOM 2510 C CA . LEU A 1 337 ? 2.751 28.650 -35.577 1.00 30.49 325 LEU A CA 1
ATOM 2511 C C . LEU A 1 337 ? 2.080 28.239 -36.877 1.00 31.26 325 LEU A C 1
ATOM 2512 O O . LEU A 1 337 ? 2.738 27.693 -37.763 1.00 31.84 325 LEU A O 1
ATOM 2517 N N . GLY A 1 338 ? 0.779 28.488 -36.988 1.00 32.82 326 GLY A N 1
ATOM 2518 C CA . GLY A 1 338 ? 0.064 28.119 -38.190 1.00 33.92 326 GLY A CA 1
ATOM 2519 C C . GLY A 1 338 ? -0.036 26.608 -38.382 1.00 37.26 326 GLY A C 1
ATOM 2520 O O . GLY A 1 338 ? -0.014 26.132 -39.523 1.00 38.85 326 GLY A O 1
ATOM 2521 N N . LEU A 1 339 ? -0.133 25.840 -37.293 1.00 36.53 327 LEU A N 1
ATOM 2522 C CA . LEU A 1 339 ? -0.249 24.380 -37.407 1.00 36.63 327 LEU A CA 1
ATOM 2523 C C . LEU A 1 339 ? -1.743 23.995 -37.316 1.00 38.13 327 LEU A C 1
ATOM 2524 O O . LEU A 1 339 ? -2.220 23.438 -36.323 1.00 34.51 327 LEU A O 1
ATOM 2529 N N . ASP A 1 340 ? -2.463 24.313 -38.388 1.00 39.15 328 ASP A N 1
ATOM 2530 C CA . ASP A 1 340 ? -3.889 24.080 -38.492 1.00 41.70 328 ASP A CA 1
ATOM 2531 C C . ASP A 1 340 ? -4.415 22.665 -38.311 1.00 43.31 328 ASP A C 1
ATOM 2532 O O . ASP A 1 340 ? -5.606 22.481 -38.058 1.00 43.80 328 ASP A O 1
ATOM 2537 N N . ASP A 1 341 ? -3.551 21.665 -38.425 1.00 44.73 329 ASP A N 1
ATOM 2538 C CA . ASP A 1 341 ? -3.980 20.274 -38.268 1.00 46.66 329 ASP A CA 1
ATOM 2539 C C . ASP A 1 341 ? -3.289 19.615 -37.075 1.00 46.06 329 ASP A C 1
ATOM 2540 O O . ASP A 1 341 ? -3.033 18.415 -37.081 1.00 46.79 329 ASP A O 1
ATOM 2545 N N . ARG A 1 342 ? -2.965 20.404 -36.065 1.00 44.91 330 ARG A N 1
ATOM 2546 C CA . ARG A 1 342 ? -2.293 19.898 -34.873 1.00 42.73 330 ARG A CA 1
ATOM 2547 C C . ARG A 1 342 ? -3.018 20.549 -33.690 1.00 40.21 330 ARG A C 1
ATOM 2548 O O . ARG A 1 342 ? -3.835 21.434 -33.893 1.00 38.79 330 ARG A O 1
ATOM 2556 N N . GLY A 1 343 ? -2.731 20.099 -32.473 1.00 39.56 331 GLY A N 1
ATOM 2557 C CA . GLY A 1 343 ? -3.342 20.677 -31.281 1.00 39.15 331 GLY A CA 1
ATOM 2558 C C . GLY A 1 343 ? -4.822 20.383 -31.129 1.00 39.46 331 GLY A C 1
ATOM 2559 O O . GLY A 1 343 ? -5.544 21.078 -30.422 1.00 39.17 331 GLY A O 1
ATOM 2560 N N . ARG A 1 344 ? -5.274 19.329 -31.788 1.00 39.24 332 ARG A N 1
ATOM 2561 C CA . ARG A 1 344 ? -6.672 18.963 -31.744 1.00 38.57 332 ARG A CA 1
ATOM 2562 C C . ARG A 1 344 ? -6.843 17.454 -31.773 1.00 38.69 332 ARG A C 1
ATOM 2563 O O . ARG A 1 344 ? -5.934 16.711 -32.156 1.00 37.81 332 ARG A O 1
ATOM 2571 N N . ILE A 1 345 ? -8.018 17.027 -31.328 1.00 38.91 333 ILE A N 1
ATOM 2572 C CA . ILE A 1 345 ? -8.431 15.640 -31.375 1.00 38.67 333 ILE A CA 1
ATOM 2573 C C . ILE A 1 345 ? -9.792 15.784 -32.015 1.00 39.50 333 ILE A C 1
ATOM 2574 O O . ILE A 1 345 ? -10.816 15.736 -31.339 1.00 40.05 333 ILE A O 1
ATOM 2579 N N . ALA A 1 346 ? -9.772 15.997 -33.322 1.00 40.15 334 ALA A N 1
ATOM 2580 C CA . ALA A 1 346 ? -10.974 16.164 -34.123 1.00 41.42 334 ALA A CA 1
ATOM 2581 C C . ALA A 1 346 ? -10.760 15.508 -35.497 1.00 41.90 334 ALA A C 1
ATOM 2582 O O . ALA A 1 346 ? -9.651 15.448 -36.020 1.00 40.18 334 ALA A O 1
ATOM 2584 N N . GLU A 1 347 ? -11.835 15.027 -36.088 1.00 44.45 335 GLU A N 1
ATOM 2585 C CA . GLU A 1 347 ? -11.745 14.404 -37.392 1.00 47.36 335 GLU A CA 1
ATOM 2586 C C . GLU A 1 347 ? -11.110 15.307 -38.446 1.00 47.74 335 GLU A C 1
ATOM 2587 O O . GLU A 1 347 ? -11.477 16.471 -38.591 1.00 48.41 335 GLU A O 1
ATOM 2593 N N . GLY A 1 348 ? -10.126 14.758 -39.152 1.00 48.00 336 GLY A N 1
ATOM 2594 C CA . GLY A 1 348 ? -9.447 15.493 -40.200 1.00 46.78 336 GLY A CA 1
ATOM 2595 C C . GLY A 1 348 ? -8.075 16.020 -39.846 1.00 46.16 336 GLY A C 1
ATOM 2596 O O . GLY A 1 348 ? -7.338 16.479 -40.720 1.00 46.87 336 GLY A O 1
ATOM 2597 N N . THR A 1 349 ? -7.707 15.948 -38.574 1.00 45.02 337 THR A N 1
ATOM 2598 C CA . THR A 1 349 ? -6.413 16.471 -38.153 1.00 42.37 337 THR A CA 1
ATOM 2599 C C . THR A 1 349 ? -5.325 15.402 -37.935 1.00 43.00 337 THR A C 1
ATOM 2600 O O . THR A 1 349 ? -5.598 14.197 -37.939 1.00 42.02 337 THR A O 1
ATOM 2604 N N . ARG A 1 350 ? -4.089 15.858 -37.744 1.00 41.83 338 ARG A N 1
ATOM 2605 C CA . ARG A 1 350 ? -2.966 14.962 -37.522 1.00 42.65 338 ARG A CA 1
ATOM 2606 C C . ARG A 1 350 ? -3.024 14.229 -36.181 1.00 40.42 338 ARG A C 1
ATOM 2607 O O . ARG A 1 350 ? -3.332 14.817 -35.137 1.00 38.18 338 ARG A O 1
ATOM 2615 N N . ALA A 1 351 ? -2.694 12.940 -36.212 1.00 37.78 339 ALA A N 1
ATOM 2616 C CA . ALA A 1 351 ? -2.706 12.161 -34.992 1.00 36.89 339 ALA A CA 1
ATOM 2617 C C . ALA A 1 351 ? -1.457 12.320 -34.107 1.00 35.78 339 ALA A C 1
ATOM 2618 O O . ALA A 1 351 ? -0.694 11.380 -33.932 1.00 32.62 339 ALA A O 1
ATOM 2620 N N . ASP A 1 352 ? -1.233 13.522 -33.578 1.00 35.91 340 ASP A N 1
ATOM 2621 C CA . ASP A 1 352 ? -0.124 13.717 -32.634 1.00 36.33 340 ASP A CA 1
ATOM 2622 C C . ASP A 1 352 ? -0.886 13.738 -31.304 1.00 36.20 340 ASP A C 1
ATOM 2623 O O . ASP A 1 352 ? -1.653 14.671 -31.011 1.00 34.81 340 ASP A O 1
ATOM 2628 N N . LEU A 1 353 ? -0.705 12.687 -30.510 1.00 36.00 341 LEU A N 1
ATOM 2629 C CA . LEU A 1 353 ? -1.447 12.568 -29.264 1.00 34.65 341 LEU A CA 1
ATOM 2630 C C . LEU A 1 353 ? -0.632 12.096 -28.083 1.00 35.14 341 LEU A C 1
ATOM 2631 O O . LEU A 1 353 ? 0.432 11.509 -28.249 1.00 35.22 341 LEU A O 1
ATOM 2636 N N . VAL A 1 354 ? -1.137 12.369 -26.881 1.00 34.28 342 VAL A N 1
ATOM 2637 C CA . VAL A 1 354 ? -0.483 11.897 -25.683 1.00 34.04 342 VAL A CA 1
ATOM 2638 C C . VAL A 1 354 ? -1.540 11.295 -24.763 1.00 36.57 342 VAL A C 1
ATOM 2639 O O . VAL A 1 354 ? -2.592 11.895 -24.512 1.00 37.02 342 VAL A O 1
ATOM 2643 N N . LEU A 1 355 ? -1.273 10.087 -24.285 1.00 38.12 343 LEU A N 1
ATOM 2644 C CA . LEU A 1 355 ? -2.186 9.420 -23.358 1.00 39.19 343 LEU A CA 1
ATOM 2645 C C . LEU A 1 355 ? -1.582 9.550 -21.955 1.00 39.06 343 LEU A C 1
ATOM 2646 O O . LEU A 1 355 ? -0.381 9.348 -21.783 1.00 39.64 343 LEU A O 1
ATOM 2651 N N . LEU A 1 356 ? -2.409 9.880 -20.961 1.00 39.00 344 LEU A N 1
ATOM 2652 C CA . LEU A 1 356 ? -1.934 10.058 -19.592 1.00 39.36 344 LEU A CA 1
ATOM 2653 C C . LEU A 1 356 ? -2.793 9.349 -18.550 1.00 41.20 344 LEU A C 1
ATOM 2654 O O . LEU A 1 356 ? -3.929 8.980 -18.841 1.00 41.73 344 LEU A O 1
ATOM 2659 N N . ASP A 1 357 ? -2.261 9.146 -17.340 1.00 43.16 345 ASP A N 1
ATOM 2660 C CA . ASP A 1 357 ? -3.082 8.552 -16.281 1.00 44.73 345 ASP A CA 1
ATOM 2661 C C . ASP A 1 357 ? -3.831 9.761 -15.700 1.00 46.79 345 ASP A C 1
ATOM 2662 O O . ASP A 1 357 ? -3.545 10.901 -16.096 1.00 46.21 345 ASP A O 1
ATOM 2667 N N . GLU A 1 358 ? -4.768 9.543 -14.773 1.00 48.60 346 GLU A N 1
ATOM 2668 C CA . GLU A 1 358 ? -5.549 10.660 -14.233 1.00 48.97 346 GLU A CA 1
ATOM 2669 C C . GLU A 1 358 ? -4.738 11.728 -13.531 1.00 47.87 346 GLU A C 1
ATOM 2670 O O . GLU A 1 358 ? -5.191 12.869 -13.406 1.00 47.87 346 GLU A O 1
ATOM 2676 N N . ASP A 1 359 ? -3.549 11.365 -13.064 1.00 45.50 347 ASP A N 1
ATOM 2677 C CA . ASP A 1 359 ? -2.669 12.332 -12.427 1.00 44.20 347 ASP A CA 1
ATOM 2678 C C . ASP A 1 359 ? -1.832 13.070 -13.460 1.00 42.40 347 ASP A C 1
ATOM 2679 O O . ASP A 1 359 ? -0.932 13.834 -13.109 1.00 42.70 347 ASP A O 1
ATOM 2684 N N . LEU A 1 360 ? -2.119 12.814 -14.736 1.00 41.24 348 LEU A N 1
ATOM 2685 C CA . LEU A 1 360 ? -1.413 13.440 -15.846 1.00 38.53 348 LEU A CA 1
ATOM 2686 C C . LEU A 1 360 ? 0.028 12.963 -16.042 1.00 38.16 348 LEU A C 1
ATOM 2687 O O . LEU A 1 360 ? 0.907 13.719 -16.475 1.00 37.79 348 LEU A O 1
ATOM 2692 N N . ASN A 1 361 ? 0.282 11.704 -15.691 1.00 37.38 349 ASN A N 1
ATOM 2693 C CA . ASN A 1 361 ? 1.598 11.127 -15.928 1.00 35.22 349 ASN A CA 1
ATOM 2694 C C . ASN A 1 361 ? 1.505 10.580 -17.348 1.00 34.03 349 ASN A C 1
ATOM 2695 O O . ASN A 1 361 ? 0.506 9.946 -17.713 1.00 31.33 349 ASN A O 1
ATOM 2700 N N . VAL A 1 362 ? 2.517 10.862 -18.160 1.00 33.79 350 VAL A N 1
ATOM 2701 C CA . VAL A 1 362 ? 2.509 10.379 -19.534 1.00 34.84 350 VAL A CA 1
ATOM 2702 C C . VAL A 1 362 ? 2.692 8.879 -19.557 1.00 36.91 350 VAL A C 1
ATOM 2703 O O . VAL A 1 362 ? 3.577 8.339 -18.870 1.00 36.49 350 VAL A O 1
ATOM 2707 N N . VAL A 1 363 ? 1.843 8.209 -20.327 1.00 36.67 351 VAL A N 1
ATOM 2708 C CA . VAL A 1 363 ? 1.942 6.777 -20.443 1.00 38.73 351 VAL A CA 1
ATOM 2709 C C . VAL A 1 363 ? 2.096 6.356 -21.908 1.00 39.54 351 VAL A C 1
ATOM 2710 O O . VAL A 1 363 ? 2.420 5.224 -22.203 1.00 41.33 351 VAL A O 1
ATOM 2722 N N . THR A 1 365 ? 2.876 8.178 -26.106 1.00 35.84 353 THR A N 1
ATOM 2723 C CA . THR A 1 365 ? 2.920 9.296 -27.030 1.00 34.35 353 THR A CA 1
ATOM 2724 C C . THR A 1 365 ? 2.815 8.76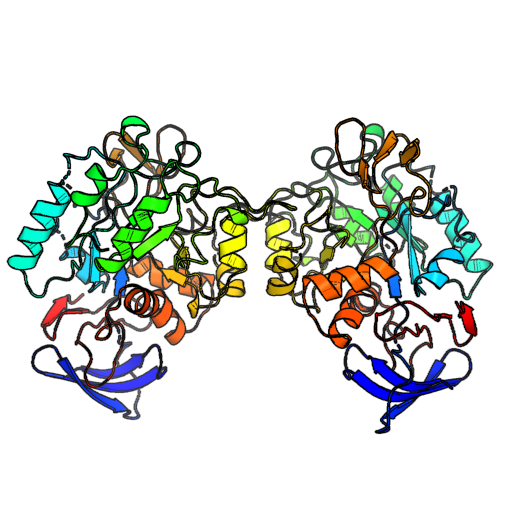3 -28.443 1.00 34.42 353 THR A C 1
ATOM 2725 O O . THR A 1 365 ? 3.384 7.731 -28.776 1.00 35.63 353 THR A O 1
ATOM 2729 N N . ILE A 1 366 ? 2.066 9.471 -29.268 1.00 34.03 354 ILE A N 1
ATOM 2730 C CA . ILE A 1 366 ? 1.857 9.102 -30.650 1.00 33.22 354 ILE A CA 1
ATOM 2731 C C . ILE A 1 366 ? 2.193 10.294 -31.513 1.00 35.77 354 ILE A C 1
ATOM 2732 O O . ILE A 1 366 ? 1.720 11.386 -31.249 1.00 37.98 354 ILE A O 1
ATOM 2737 N N . LYS A 1 367 ? 3.019 10.079 -32.535 1.00 37.97 355 LYS A N 1
ATOM 2738 C CA . LYS A 1 367 ? 3.452 11.123 -33.481 1.00 37.47 355 LYS A CA 1
ATOM 2739 C C . LYS A 1 367 ? 3.043 10.556 -34.838 1.00 38.78 355 LYS A C 1
ATOM 2740 O O . LYS A 1 367 ? 3.486 9.471 -35.196 1.00 38.35 355 LYS A O 1
ATOM 2746 N N . GLU A 1 368 ? 2.207 11.253 -35.598 1.00 39.78 356 GLU A N 1
ATOM 2747 C CA . GLU A 1 368 ? 1.802 10.696 -36.882 1.00 43.09 356 GLU A CA 1
ATOM 2748 C C . GLU A 1 368 ? 1.351 9.232 -36.738 1.00 44.25 356 GLU A C 1
ATOM 2749 O O . GLU A 1 368 ? 2.034 8.331 -37.224 1.00 44.76 356 GLU A O 1
ATOM 2755 N N . GLY A 1 369 ? 0.230 8.997 -36.054 1.00 44.04 357 GLY A N 1
ATOM 2756 C CA . GLY A 1 369 ? -0.290 7.648 -35.880 1.00 43.87 357 GLY A CA 1
ATOM 2757 C C . GLY A 1 369 ? 0.636 6.525 -35.429 1.00 44.29 357 GLY A C 1
ATOM 2758 O O . GLY A 1 369 ? 0.199 5.376 -35.328 1.00 46.24 357 GLY A O 1
ATOM 2759 N N . GLU A 1 370 ? 1.900 6.827 -35.162 1.00 43.59 358 GLU A N 1
ATOM 2760 C CA . GLU A 1 370 ? 2.837 5.811 -34.692 1.00 43.33 358 GLU A CA 1
ATOM 2761 C C . GLU A 1 370 ? 3.189 6.061 -33.221 1.00 42.52 358 GLU A C 1
ATOM 2762 O O . GLU A 1 370 ? 3.542 7.180 -32.833 1.00 42.33 358 GLU A O 1
ATOM 2768 N N . VAL A 1 371 ? 3.087 5.014 -32.409 1.00 40.84 359 VAL A N 1
ATOM 2769 C CA . VAL A 1 371 ? 3.430 5.073 -30.989 1.00 38.44 359 VAL A CA 1
ATOM 2770 C C . VAL A 1 371 ? 4.923 5.292 -30.892 1.00 38.57 359 VAL A C 1
ATOM 2771 O O . VAL A 1 371 ? 5.676 4.447 -31.338 1.00 40.33 359 VAL A O 1
ATOM 2775 N N . VAL A 1 372 ? 5.369 6.386 -30.286 1.00 37.56 360 VAL A N 1
ATOM 2776 C CA . VAL A 1 372 ? 6.800 6.623 -30.195 1.00 35.10 360 VAL A CA 1
ATOM 2777 C C . VAL A 1 372 ? 7.289 6.560 -28.783 1.00 34.01 360 VAL A C 1
ATOM 2778 O O . VAL A 1 372 ? 8.456 6.809 -28.512 1.00 34.45 360 VAL A O 1
ATOM 2782 N N . PHE A 1 373 ? 6.385 6.223 -27.875 1.00 34.75 361 PHE A N 1
ATOM 2783 C CA . PHE A 1 373 ? 6.728 6.123 -26.460 1.00 35.97 361 PHE A CA 1
ATOM 2784 C C . PHE A 1 373 ? 5.645 5.437 -25.645 1.00 38.49 361 PHE A C 1
ATOM 2785 O O . PHE A 1 373 ? 4.461 5.712 -25.826 1.00 40.70 361 PHE A O 1
ATOM 2793 N N . ARG A 1 374 ? 6.066 4.538 -24.753 1.00 41.51 362 ARG A N 1
ATOM 2794 C CA . ARG A 1 374 ? 5.168 3.818 -23.846 1.00 44.35 362 ARG A CA 1
ATOM 2795 C C . ARG A 1 374 ? 5.977 3.792 -22.572 1.00 46.42 362 ARG A C 1
ATOM 2796 O O . ARG A 1 374 ? 7.174 3.533 -22.645 1.00 48.00 362 ARG A O 1
ATOM 2804 N N . SER A 1 375 ? 5.374 4.059 -21.414 1.00 47.14 363 SER A N 1
ATOM 2805 C CA . SER A 1 375 ? 6.157 4.019 -20.178 1.00 48.64 363 SER A CA 1
ATOM 2806 C C . SER A 1 375 ? 6.230 2.591 -19.614 1.00 49.30 363 SER A C 1
ATOM 2807 O O . SER A 1 375 ? 5.316 1.786 -19.919 1.00 47.67 363 SER A O 1
ATOM 2810 N N . ARG A 1 376 ? 7.204 2.303 -18.866 1.00 51.23 364 ARG A N 1
ATOM 2819 N N . ILE B 1 14 ? -40.718 65.802 -7.102 1.00 56.08 2 ILE B N 1
ATOM 2820 C CA . ILE B 1 14 ? -40.675 64.820 -8.183 1.00 54.00 2 ILE B CA 1
ATOM 2821 C C . ILE B 1 14 ? -39.767 65.195 -9.352 1.00 52.67 2 ILE B C 1
ATOM 2822 O O . ILE B 1 14 ? -39.842 66.299 -9.896 1.00 52.52 2 ILE B O 1
ATOM 2827 N N . VAL B 1 15 ? -38.887 64.275 -9.720 1.00 51.39 3 VAL B N 1
ATOM 2828 C CA . VAL B 1 15 ? -38.015 64.475 -10.868 1.00 50.84 3 VAL B CA 1
ATOM 2829 C C . VAL B 1 15 ? -38.557 63.427 -11.828 1.00 51.02 3 VAL B C 1
ATOM 2830 O O . VAL B 1 15 ? -38.520 62.228 -11.552 1.00 51.97 3 VAL B O 1
ATOM 2834 N N . GLU B 1 16 ? -39.090 63.873 -12.953 1.00 51.46 4 GLU B N 1
ATOM 2835 C CA . GLU B 1 16 ? -39.679 62.941 -13.887 1.00 51.59 4 GLU B CA 1
ATOM 2836 C C . GLU B 1 16 ? -39.086 62.946 -15.275 1.00 50.08 4 GLU B C 1
ATOM 2837 O O . GLU B 1 16 ? -38.396 63.884 -15.685 1.00 47.92 4 GLU B O 1
ATOM 2843 N N . LYS B 1 17 ? -39.377 61.857 -15.976 1.00 48.67 5 LYS B N 1
ATOM 2844 C CA . LYS B 1 17 ? -38.935 61.634 -17.337 1.00 48.42 5 LYS B CA 1
ATOM 2845 C C . LYS B 1 17 ? -37.430 61.634 -17.521 1.00 45.24 5 LYS B C 1
ATOM 2846 O O . LYS B 1 17 ? -36.928 62.163 -18.496 1.00 43.51 5 LYS B O 1
ATOM 2852 N N . VAL B 1 18 ? -36.717 61.029 -16.583 1.00 43.26 6 VAL B N 1
ATOM 2853 C CA . VAL B 1 18 ? -35.260 60.966 -16.670 1.00 40.92 6 VAL B CA 1
ATOM 2854 C C . VAL B 1 18 ? -34.841 59.530 -16.894 1.00 40.84 6 VAL B C 1
ATOM 2855 O O . VAL B 1 18 ? -35.654 58.620 -16.760 1.00 43.11 6 VAL B O 1
ATOM 2859 N N . LEU B 1 19 ? -33.569 59.339 -17.240 1.00 40.38 7 LEU B N 1
ATOM 2860 C CA . LEU B 1 19 ? -32.994 58.009 -17.425 1.00 37.94 7 LEU B CA 1
ATOM 2861 C C . LEU B 1 19 ? -32.458 57.701 -16.030 1.00 36.74 7 LEU B C 1
ATOM 2862 O O . LEU B 1 19 ? -31.460 58.266 -15.593 1.00 37.14 7 LEU B O 1
ATOM 2867 N N . ILE B 1 20 ? -33.170 56.850 -15.314 1.00 35.20 8 ILE B N 1
ATOM 2868 C CA . ILE B 1 20 ? -32.782 56.465 -13.972 1.00 35.38 8 ILE B CA 1
ATOM 2869 C C . ILE B 1 20 ? -31.715 55.397 -14.079 1.00 34.92 8 ILE B C 1
ATOM 2870 O O . ILE B 1 20 ? -31.783 54.521 -14.951 1.00 35.15 8 ILE B O 1
ATOM 2875 N N . VAL B 1 21 ? -30.727 55.453 -13.198 1.00 32.94 9 VAL B N 1
ATOM 2876 C CA . VAL B 1 21 ? -29.670 54.449 -13.230 1.00 31.20 9 VAL B CA 1
ATOM 2877 C C . VAL B 1 21 ? -29.420 53.883 -11.838 1.00 33.00 9 VAL B C 1
ATOM 2878 O O . VAL B 1 21 ? -28.843 54.550 -10.985 1.00 32.89 9 VAL B O 1
ATOM 2882 N N . ASP B 1 22 ? -29.881 52.666 -11.588 1.00 33.66 10 ASP B N 1
ATOM 2883 C CA . ASP B 1 22 ? -29.648 52.048 -10.294 1.00 35.21 10 ASP B CA 1
ATOM 2884 C C . ASP B 1 22 ? -28.523 51.059 -10.502 1.00 36.38 10 ASP B C 1
ATOM 2885 O O . ASP B 1 22 ? -28.451 50.388 -11.530 1.00 36.96 10 ASP B O 1
ATOM 2890 N N . PRO B 1 23 ? -27.623 50.955 -9.526 1.00 37.41 11 PRO B N 1
ATOM 2891 C CA . PRO B 1 23 ? -26.475 50.049 -9.591 1.00 36.62 11 PRO B CA 1
ATOM 2892 C C . PRO B 1 23 ? -26.907 48.618 -9.770 1.00 37.89 11 PRO B C 1
ATOM 2893 O O . PRO B 1 23 ? -26.258 47.834 -10.464 1.00 37.71 11 PRO B O 1
ATOM 2897 N N . ILE B 1 24 ? -28.032 48.295 -9.145 1.00 38.90 12 ILE B N 1
ATOM 2898 C CA . ILE B 1 24 ? -28.551 46.946 -9.147 1.00 38.25 12 ILE B CA 1
ATOM 2899 C C . ILE B 1 24 ? -29.692 46.672 -10.081 1.00 38.99 12 ILE B C 1
ATOM 2900 O O . ILE B 1 24 ? -29.737 45.610 -10.677 1.00 37.82 12 ILE B O 1
ATOM 2905 N N . ASP B 1 25 ? -30.603 47.631 -10.218 1.00 39.76 13 ASP B N 1
ATOM 2906 C CA . ASP B 1 25 ? -31.748 47.466 -11.082 1.00 40.02 13 ASP B CA 1
ATOM 2907 C C . ASP B 1 25 ? -31.491 47.977 -12.480 1.00 40.42 13 ASP B C 1
ATOM 2908 O O . ASP B 1 25 ? -32.405 48.051 -13.294 1.00 41.76 13 ASP B O 1
ATOM 2913 N N . GLY B 1 26 ? -30.257 48.338 -12.774 1.00 39.01 14 GLY B N 1
ATOM 2914 C CA . GLY B 1 26 ? -29.965 48.813 -14.115 1.00 39.53 14 GLY B CA 1
ATOM 2915 C C . GLY B 1 26 ? -30.565 50.148 -14.522 1.00 39.95 14 GLY B C 1
ATOM 2916 O O . GLY B 1 26 ? -31.060 50.899 -13.679 1.00 37.89 14 GLY B O 1
ATOM 2917 N N . GLU B 1 27 ? -30.527 50.449 -15.818 1.00 40.30 15 GLU B N 1
ATOM 2918 C CA . GLU B 1 27 ? -31.063 51.715 -16.288 1.00 43.43 15 GLU B CA 1
ATOM 2919 C C . GLU B 1 27 ? -32.427 51.587 -16.947 1.00 42.84 15 GLU B C 1
ATOM 2920 O O . GLU B 1 27 ? -32.727 50.586 -17.587 1.00 44.00 15 GLU B O 1
ATOM 2926 N N . PHE B 1 28 ? -33.250 52.618 -16.787 1.00 42.02 16 PHE B N 1
ATOM 2927 C CA . PHE B 1 28 ? -34.585 52.651 -17.368 1.00 40.13 16 PHE B CA 1
ATOM 2928 C C . PHE B 1 28 ? -35.131 54.057 -17.267 1.00 40.23 16 PHE B C 1
ATOM 2929 O O . PHE B 1 28 ? -34.714 54.831 -16.411 1.00 41.35 16 PHE B O 1
ATOM 2937 N N . THR B 1 29 ? -36.060 54.392 -18.149 1.00 40.32 17 THR B N 1
ATOM 2938 C CA . THR B 1 29 ? -36.682 55.706 -18.142 1.00 40.68 17 THR B CA 1
ATOM 2939 C C . THR B 1 29 ? -37.742 55.742 -17.042 1.00 42.30 17 THR B C 1
ATOM 2940 O O . THR B 1 29 ? -38.412 54.733 -16.779 1.00 42.77 17 THR B O 1
ATOM 2944 N N . GLY B 1 30 ? -37.902 56.887 -16.385 1.00 42.95 18 GLY B N 1
ATOM 2945 C CA . GLY B 1 30 ? -38.896 56.935 -15.328 1.00 43.65 18 GLY B CA 1
ATOM 2946 C C . GLY B 1 30 ? -39.069 58.221 -14.541 1.00 43.99 18 GLY B C 1
ATOM 2947 O O . GLY B 1 30 ? -38.632 59.310 -14.948 1.00 44.50 18 GLY B O 1
ATOM 2948 N N . ASP B 1 31 ? -39.730 58.069 -13.397 1.00 44.10 19 ASP B N 1
ATOM 2949 C CA . ASP B 1 31 ? -40.041 59.166 -12.492 1.00 45.04 19 ASP B CA 1
ATOM 2950 C C . ASP B 1 31 ? -39.644 58.782 -11.090 1.00 44.84 19 ASP B C 1
ATOM 2951 O O . ASP B 1 31 ? -39.833 57.623 -10.704 1.00 44.24 19 ASP B O 1
ATOM 2956 N N . VAL B 1 32 ? -39.121 59.745 -10.320 1.00 45.08 20 VAL B N 1
ATOM 2957 C CA . VAL B 1 32 ? -38.720 59.482 -8.927 1.00 45.22 20 VAL B CA 1
ATOM 2958 C C . VAL B 1 32 ? -39.438 60.421 -7.952 1.00 46.40 20 VAL B C 1
ATOM 2959 O O . VAL B 1 32 ? -39.409 61.645 -8.133 1.00 46.21 20 VAL B O 1
ATOM 2963 N N . GLU B 1 33 ? -40.079 59.844 -6.930 1.00 46.23 21 GLU B N 1
ATOM 2964 C CA . GLU B 1 33 ? -40.798 60.636 -5.946 1.00 47.32 21 GLU B CA 1
ATOM 2965 C C . GLU B 1 33 ? -40.050 60.687 -4.638 1.00 47.85 21 GLU B C 1
ATOM 2966 O O . GLU B 1 33 ? -39.728 59.664 -4.034 1.00 47.98 21 GLU B O 1
ATOM 2972 N N . ILE B 1 34 ? -39.790 61.906 -4.200 1.00 47.05 22 ILE B N 1
ATOM 2973 C CA . ILE B 1 34 ? -39.059 62.129 -2.987 1.00 47.81 22 ILE B CA 1
ATOM 2974 C C . ILE B 1 34 ? -39.974 62.746 -1.932 1.00 50.19 22 ILE B C 1
ATOM 2975 O O . ILE B 1 34 ? -40.721 63.681 -2.212 1.00 50.06 22 ILE B O 1
ATOM 2980 N N . GLU B 1 35 ? -39.909 62.243 -0.709 1.00 51.87 23 GLU B N 1
ATOM 2981 C CA . GLU B 1 35 ? -40.750 62.797 0.331 1.00 54.26 23 GLU B CA 1
ATOM 2982 C C . GLU B 1 35 ? -40.026 62.812 1.660 1.00 53.92 23 GLU B C 1
ATOM 2983 O O . GLU B 1 35 ? -39.618 61.776 2.168 1.00 53.49 23 GLU B O 1
ATOM 2989 N N . GLU B 1 36 ? -39.852 63.996 2.225 1.00 55.47 24 GLU B N 1
ATOM 2990 C CA . GLU B 1 36 ? -39.183 64.092 3.512 1.00 56.36 24 GLU B CA 1
ATOM 2991 C C . GLU B 1 36 ? -37.795 63.427 3.456 1.00 54.96 24 GLU B C 1
ATOM 2992 O O . GLU B 1 36 ? -37.465 62.579 4.290 1.00 54.13 24 GLU B O 1
ATOM 2998 N N . GLY B 1 37 ? -36.999 63.801 2.459 1.00 52.54 25 GLY B N 1
ATOM 2999 C CA . GLY B 1 37 ? -35.659 63.247 2.347 1.00 51.13 25 GLY B CA 1
ATOM 3000 C C . GLY B 1 37 ? -35.526 61.770 2.013 1.00 48.68 25 GLY B C 1
ATOM 3001 O O . GLY B 1 37 ? -34.434 61.207 2.071 1.00 47.85 25 GLY B O 1
ATOM 3002 N N . LYS B 1 38 ? -36.625 61.148 1.620 1.00 47.39 26 LYS B N 1
ATOM 3003 C CA . LYS B 1 38 ? -36.624 59.726 1.307 1.00 46.21 26 LYS B CA 1
ATOM 3004 C C . LYS B 1 38 ? -37.230 59.466 -0.083 1.00 45.43 26 LYS B C 1
ATOM 3005 O O . LYS B 1 38 ? -38.148 60.172 -0.511 1.00 44.64 26 LYS B O 1
ATOM 3011 N N . ILE B 1 39 ? -36.682 58.489 -0.802 1.00 44.62 27 ILE B N 1
ATOM 3012 C CA . ILE B 1 39 ? -37.205 58.128 -2.119 1.00 44.11 27 ILE B CA 1
ATOM 3013 C C . ILE B 1 39 ? -38.402 57.230 -1.861 1.00 45.91 27 ILE B C 1
ATOM 3014 O O . ILE B 1 39 ? -38.259 56.092 -1.411 1.00 45.78 27 ILE B O 1
ATOM 3019 N N . VAL B 1 40 ? -39.593 57.741 -2.139 1.00 48.16 28 VAL B N 1
ATOM 3020 C CA . VAL B 1 40 ? -40.790 56.954 -1.884 1.00 50.09 28 VAL B CA 1
ATOM 3021 C C . VAL B 1 40 ? -41.329 56.158 -3.070 1.00 50.86 28 VAL B C 1
ATOM 3022 O O . VAL B 1 40 ? -41.942 55.111 -2.870 1.00 50.83 28 VAL B O 1
ATOM 3026 N N . LYS B 1 41 ? -41.113 56.638 -4.292 1.00 50.40 29 LYS B N 1
ATOM 3027 C CA . LYS B 1 41 ? -41.552 55.865 -5.439 1.00 49.84 29 LYS B CA 1
ATOM 3028 C C . LYS B 1 41 ? -40.646 56.047 -6.625 1.00 48.11 29 LYS B C 1
ATOM 3029 O O . LYS B 1 41 ? -40.231 57.151 -6.956 1.00 45.95 29 LYS B O 1
ATOM 3035 N N . VAL B 1 42 ? -40.343 54.919 -7.247 1.00 48.68 30 VAL B N 1
ATOM 3036 C CA . VAL B 1 42 ? -39.507 54.856 -8.431 1.00 49.65 30 VAL B CA 1
ATOM 3037 C C . VAL B 1 42 ? -40.421 54.158 -9.412 1.00 50.22 30 VAL B C 1
ATOM 3038 O O . VAL B 1 42 ? -40.822 53.024 -9.171 1.00 49.93 30 VAL B O 1
ATOM 3042 N N . GLU B 1 43 ? -40.793 54.811 -10.501 1.00 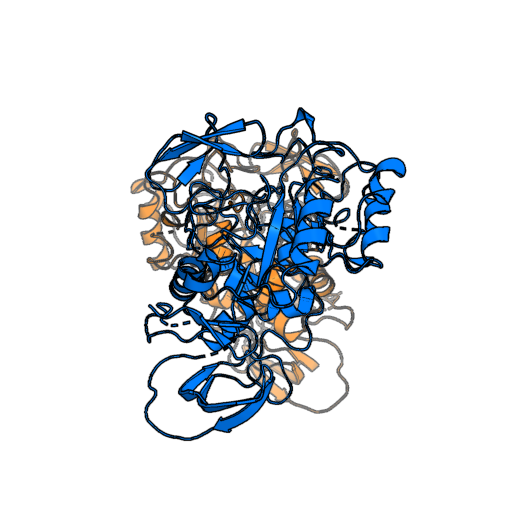51.19 31 GLU B N 1
ATOM 3043 C CA . GLU B 1 43 ? -41.665 54.114 -11.421 1.00 53.41 31 GLU B CA 1
ATOM 3044 C C . GLU B 1 43 ? -41.192 54.172 -12.851 1.00 52.72 31 GLU B C 1
ATOM 3045 O O . GLU B 1 43 ? -40.908 55.245 -13.381 1.00 50.96 31 GLU B O 1
ATOM 3051 N N . LYS B 1 44 ? -41.104 52.990 -13.458 1.00 53.12 32 LYS B N 1
ATOM 3052 C CA . LYS B 1 44 ? -40.656 52.858 -14.826 1.00 55.33 32 LYS B CA 1
ATOM 3053 C C . LYS B 1 44 ? -41.742 53.346 -15.745 1.00 56.28 32 LYS B C 1
ATOM 3054 O O . LYS B 1 44 ? -42.827 52.792 -15.781 1.00 57.80 32 LYS B O 1
ATOM 3060 N N . ARG B 1 45 ? -41.447 54.406 -16.480 1.00 58.10 33 ARG B N 1
ATOM 3061 C CA . ARG B 1 45 ? -42.402 54.980 -17.405 1.00 59.52 33 ARG B CA 1
ATOM 3062 C C . ARG B 1 45 ? -41.719 55.176 -18.757 1.00 60.44 33 ARG B C 1
ATOM 3063 O O . ARG B 1 45 ? -40.679 55.812 -18.844 1.00 60.17 33 ARG B O 1
ATOM 3071 N N . GLU B 1 46 ? -42.294 54.606 -19.809 1.00 62.51 34 GLU B N 1
ATOM 3072 C CA . GLU B 1 46 ? -41.733 54.741 -21.151 1.00 64.63 34 GLU B CA 1
ATOM 3073 C C . GLU B 1 46 ? -41.752 56.198 -21.615 1.00 65.32 34 GLU B C 1
ATOM 3074 O O . GLU B 1 46 ? -42.646 56.964 -21.251 1.00 66.04 34 GLU B O 1
ATOM 3080 N N . CYS B 1 47 ? -40.761 56.566 -22.423 1.00 65.69 35 CYS B N 1
ATOM 3081 C CA . CYS B 1 47 ? -40.634 57.906 -22.993 1.00 65.83 35 CYS B CA 1
ATOM 3082 C C . CYS B 1 47 ? -39.177 58.281 -23.168 1.00 64.64 35 CYS B C 1
ATOM 3083 O O . CYS B 1 47 ? -38.279 57.607 -22.665 1.00 64.90 35 CYS B O 1
ATOM 3086 N N . ILE B 1 48 ? -38.947 59.372 -23.883 1.00 63.30 36 ILE B N 1
ATOM 3087 C CA . ILE B 1 48 ? -37.600 59.832 -24.137 1.00 61.75 36 ILE B CA 1
ATOM 3088 C C . ILE B 1 48 ? -37.069 60.580 -22.920 1.00 60.03 36 ILE B C 1
ATOM 3089 O O . ILE B 1 48 ? -37.679 61.523 -22.430 1.00 60.40 36 ILE B O 1
ATOM 3094 N N . PRO B 1 49 ? -35.916 60.147 -22.410 1.00 58.57 37 PRO B N 1
ATOM 3095 C CA . PRO B 1 49 ? -35.261 60.737 -21.239 1.00 57.48 37 PRO B CA 1
ATOM 3096 C C . PRO B 1 49 ? -34.962 62.233 -21.268 1.00 56.64 37 PRO B C 1
ATOM 3097 O O . PRO B 1 49 ? -34.529 62.779 -22.277 1.00 56.23 37 PRO B O 1
ATOM 3101 N N . ARG B 1 50 ? -35.181 62.871 -20.123 1.00 57.17 38 ARG B N 1
ATOM 3102 C CA . ARG B 1 50 ? -34.913 64.294 -19.914 1.00 58.11 38 ARG B CA 1
ATOM 3103 C C . ARG B 1 50 ? -33.392 64.322 -19.787 1.00 56.69 38 ARG B C 1
ATOM 3104 O O . ARG B 1 50 ? -32.687 64.791 -20.691 1.00 59.28 38 ARG B O 1
ATOM 3112 N N . GLY B 1 51 ? -32.899 63.802 -18.661 1.00 52.70 39 GLY B N 1
ATOM 3113 C CA . GLY B 1 51 ? -31.468 63.718 -18.404 1.00 47.33 39 GLY B CA 1
ATOM 3114 C C . GLY B 1 51 ? -31.102 62.356 -17.810 1.00 44.85 39 GLY B C 1
ATOM 3115 O O . GLY B 1 51 ? -31.809 61.358 -18.002 1.00 43.29 39 GLY B O 1
ATOM 3116 N N . VAL B 1 52 ? -29.991 62.311 -17.085 1.00 41.87 40 VAL B N 1
ATOM 3117 C CA . VAL B 1 52 ? -29.525 61.083 -16.459 1.00 37.93 40 VAL B CA 1
ATOM 3118 C C . VAL B 1 52 ? -29.496 61.259 -14.967 1.00 36.59 40 VAL B C 1
ATOM 3119 O O . VAL B 1 52 ? -28.843 62.157 -14.471 1.00 38.08 40 VAL B O 1
ATOM 3123 N N . LEU B 1 53 ? -30.189 60.393 -14.245 1.00 35.22 41 LEU B N 1
ATOM 3124 C CA . LEU B 1 53 ? -30.229 60.488 -12.797 1.00 33.61 41 LEU B CA 1
ATOM 3125 C C . LEU B 1 53 ? -29.416 59.350 -12.205 1.00 31.47 41 LEU B C 1
ATOM 3126 O O . LEU B 1 53 ? -29.582 58.218 -12.612 1.00 31.43 41 LEU B O 1
ATOM 3139 N N . PRO B 1 55 ? -27.247 57.748 -8.350 1.00 27.72 43 PRO B N 1
ATOM 3140 C CA . PRO B 1 55 ? -27.217 57.974 -6.889 1.00 26.37 43 PRO B CA 1
ATOM 3141 C C . PRO B 1 55 ? -26.109 59.010 -6.653 1.00 24.88 43 PRO B C 1
ATOM 3142 O O . PRO B 1 55 ? -25.155 59.106 -7.425 1.00 25.57 43 PRO B O 1
ATOM 3146 N N . GLY B 1 56 ? -26.251 59.790 -5.604 1.00 24.94 44 GLY B N 1
ATOM 3147 C CA . GLY B 1 56 ? -25.275 60.819 -5.312 1.00 25.74 44 GLY B CA 1
ATOM 3148 C C . GLY B 1 56 ? -23.882 60.248 -5.219 1.00 26.90 44 GLY B C 1
ATOM 3149 O O . GLY B 1 56 ? -23.693 59.158 -4.652 1.00 27.62 44 GLY B O 1
ATOM 3150 N N . PHE B 1 57 ? -22.914 60.968 -5.783 1.00 24.22 45 PHE B N 1
ATOM 3151 C CA . PHE B 1 57 ? -21.544 60.509 -5.762 1.00 25.33 45 PHE B CA 1
ATOM 3152 C C . PHE B 1 57 ? -20.964 60.449 -4.342 1.00 26.77 45 PHE B C 1
ATOM 3153 O O . PHE B 1 57 ? -21.326 61.247 -3.461 1.00 26.32 45 PHE B O 1
ATOM 3161 N N . VAL B 1 58 ? -20.047 59.498 -4.139 1.00 26.03 46 VAL B N 1
ATOM 3162 C CA . VAL B 1 58 ? -19.407 59.315 -2.851 1.00 24.64 46 VAL B CA 1
ATOM 3163 C C . VAL B 1 58 ? -17.891 59.368 -2.985 1.00 26.21 46 VAL B C 1
ATOM 3164 O O . VAL B 1 58 ? -17.327 58.601 -3.752 1.00 27.31 46 VAL B O 1
ATOM 3168 N N . ASP B 1 59 ? -17.219 60.255 -2.248 1.00 26.75 47 ASP B N 1
ATOM 3169 C CA . ASP B 1 59 ? -15.762 60.312 -2.331 1.00 27.81 47 ASP B CA 1
ATOM 3170 C C . ASP B 1 59 ? -15.168 60.049 -0.968 1.00 28.39 47 ASP B C 1
ATOM 3171 O O . ASP B 1 59 ? -15.181 60.918 -0.094 1.00 29.90 47 ASP B O 1
ATOM 3176 N N . PRO B 1 60 ? -14.600 58.847 -0.773 1.00 28.35 48 PRO B N 1
ATOM 3177 C CA . PRO B 1 60 ? -14.008 58.475 0.519 1.00 25.58 48 PRO B CA 1
ATOM 3178 C C . PRO B 1 60 ? -12.587 58.959 0.700 1.00 26.86 48 PRO B C 1
ATOM 3179 O O . PRO B 1 60 ? -11.990 58.753 1.746 1.00 26.36 48 PRO B O 1
ATOM 3183 N N . HIS B 1 61 ? -12.021 59.567 -0.331 1.00 28.02 49 HIS B N 1
ATOM 3184 C CA . HIS B 1 61 ? -10.650 60.027 -0.204 1.00 28.16 49 HIS B CA 1
ATOM 3185 C C . HIS B 1 61 ? -10.395 61.364 -0.878 1.00 27.30 49 HIS B C 1
ATOM 3186 O O . HIS B 1 61 ? -10.163 61.419 -2.082 1.00 27.68 49 HIS B O 1
ATOM 3193 N N . ILE B 1 62 ? -10.441 62.435 -0.076 1.00 26.96 50 ILE B N 1
ATOM 3194 C CA . ILE B 1 62 ? -10.226 63.809 -0.538 1.00 26.35 50 ILE B CA 1
ATOM 3195 C C . ILE B 1 62 ? -9.682 64.659 0.605 1.00 26.92 50 ILE B C 1
ATOM 3196 O O . ILE B 1 62 ? -10.247 64.702 1.685 1.00 28.98 50 ILE B O 1
ATOM 3201 N N . HIS B 1 63 ? -8.573 65.337 0.367 1.00 28.55 51 HIS B N 1
ATOM 3202 C CA . HIS B 1 63 ? -7.939 66.150 1.407 1.00 28.67 51 HIS B CA 1
ATOM 3203 C C . HIS B 1 63 ? -8.450 67.572 1.451 1.00 28.37 51 HIS B C 1
ATOM 3204 O O . HIS B 1 63 ? -8.775 68.089 2.510 1.00 27.18 51 HIS B O 1
ATOM 3211 N N . GLY B 1 64 ? -8.510 68.196 0.283 1.00 27.96 52 GLY B N 1
ATOM 3212 C CA . GLY B 1 64 ? -8.974 69.552 0.199 1.00 27.84 52 GLY B CA 1
ATOM 3213 C C . GLY B 1 64 ? -9.467 69.828 -1.195 1.00 30.81 52 GLY B C 1
ATOM 3214 O O . GLY B 1 64 ? -9.343 68.976 -2.090 1.00 30.43 52 GLY B O 1
ATOM 3215 N N . VAL B 1 65 ? -10.032 71.020 -1.383 1.00 30.88 53 VAL B N 1
ATOM 3216 C CA . VAL B 1 65 ? -10.553 71.416 -2.680 1.00 31.52 53 VAL B CA 1
ATOM 3217 C C . VAL B 1 65 ? -10.839 72.924 -2.620 1.00 32.93 53 VAL B C 1
ATOM 3218 O O . VAL B 1 65 ? -11.289 73.440 -1.594 1.00 34.15 53 VAL B O 1
ATOM 3222 N N . VAL B 1 66 ? -10.538 73.618 -3.720 1.00 33.47 54 VAL B N 1
ATOM 3223 C CA . VAL B 1 66 ? -10.675 75.073 -3.855 1.00 33.13 54 VAL B CA 1
ATOM 3224 C C . VAL B 1 66 ? -10.329 75.900 -2.600 1.00 34.80 54 VAL B C 1
ATOM 3225 O O . VAL B 1 66 ? -11.142 76.654 -2.067 1.00 33.58 54 VAL B O 1
ATOM 3229 N N . GLY B 1 67 ? -9.096 75.767 -2.129 1.00 37.25 55 GLY B N 1
ATOM 3230 C CA . GLY B 1 67 ? -8.704 76.541 -0.963 1.00 38.91 55 GLY B CA 1
ATOM 3231 C C . GLY B 1 67 ? -9.152 75.958 0.362 1.00 39.34 55 GLY B C 1
ATOM 3232 O O . GLY B 1 67 ? -8.633 76.333 1.399 1.00 41.17 55 GLY B O 1
ATOM 3233 N N . ALA B 1 68 ? -10.122 75.049 0.336 1.00 39.86 56 ALA B N 1
ATOM 3234 C CA . ALA B 1 68 ? -10.595 74.415 1.541 1.00 38.62 56 ALA B CA 1
ATOM 3235 C C . ALA B 1 68 ? -9.708 73.193 1.827 1.00 40.78 56 ALA B C 1
ATOM 3236 O O . ALA B 1 68 ? -9.369 72.427 0.928 1.00 41.94 56 ALA B O 1
ATOM 3238 N N . ASP B 1 69 ? -9.356 73.006 3.092 1.00 42.11 57 ASP B N 1
ATOM 3239 C CA . ASP B 1 69 ? -8.452 71.943 3.496 1.00 43.03 57 ASP B CA 1
ATOM 3240 C C . ASP B 1 69 ? -8.949 71.188 4.741 1.00 42.12 57 ASP B C 1
ATOM 3241 O O . ASP B 1 69 ? -9.443 71.796 5.686 1.00 42.25 57 ASP B O 1
ATOM 3246 N N . THR B 1 70 ? -8.802 69.865 4.744 1.00 40.35 58 THR B N 1
ATOM 3247 C CA . THR B 1 70 ? -9.200 69.052 5.887 1.00 40.06 58 THR B CA 1
ATOM 3248 C C . THR B 1 70 ? -8.356 69.388 7.115 1.00 41.33 58 THR B C 1
ATOM 3249 O O . THR B 1 70 ? -8.842 69.367 8.237 1.00 40.73 58 THR B O 1
ATOM 3261 N N . ASN B 1 72 ? -7.244 72.219 8.067 1.00 46.27 60 ASN B N 1
ATOM 3262 C CA . ASN B 1 72 ? -7.724 73.454 8.656 1.00 44.63 60 ASN B CA 1
ATOM 3263 C C . ASN B 1 72 ? -9.182 73.271 9.026 1.00 44.14 60 ASN B C 1
ATOM 3264 O O . ASN B 1 72 ? -9.830 74.212 9.475 1.00 43.26 60 ASN B O 1
ATOM 3269 N N . CYS B 1 73 ? -9.693 72.054 8.818 1.00 42.81 61 CYS B N 1
ATOM 3270 C CA . CYS B 1 73 ? -11.080 71.704 9.129 1.00 40.96 61 CYS B CA 1
ATOM 3271 C C . CYS B 1 73 ? -12.083 72.627 8.438 1.00 41.54 61 CYS B C 1
ATOM 3272 O O . CYS B 1 73 ? -13.050 73.099 9.058 1.00 40.21 61 CYS B O 1
ATOM 3275 N N . ASP B 1 74 ? -11.844 72.895 7.157 1.00 41.03 62 ASP B N 1
ATOM 3276 C CA . ASP B 1 74 ? -12.741 73.753 6.382 1.00 40.75 62 ASP B CA 1
ATOM 3277 C C . ASP B 1 74 ? -13.893 72.909 5.872 1.00 41.15 62 ASP B C 1
ATOM 3278 O O . ASP B 1 74 ? -14.213 72.908 4.680 1.00 42.35 62 ASP B O 1
ATOM 3283 N N . PHE B 1 75 ? -14.524 72.185 6.774 1.00 39.59 63 PHE B N 1
ATOM 3284 C CA . PHE B 1 75 ? -15.612 71.328 6.374 1.00 39.37 63 PHE B CA 1
ATOM 3285 C C . PHE B 1 75 ? -16.708 72.044 5.578 1.00 39.43 63 PHE B C 1
ATOM 3286 O O . PHE B 1 75 ? -17.122 71.573 4.513 1.00 40.03 63 PHE B O 1
ATOM 3294 N N . SER B 1 76 ? -17.165 73.185 6.070 1.00 38.84 64 SER B N 1
ATOM 3295 C CA . SER B 1 76 ? -18.228 73.912 5.396 1.00 38.63 64 SER B CA 1
ATOM 3296 C C . SER B 1 76 ? -17.906 74.205 3.928 1.00 37.71 64 SER B C 1
ATOM 3297 O O . SER B 1 76 ? -18.691 73.917 3.050 1.00 37.76 64 SER B O 1
ATOM 3300 N N . GLU B 1 77 ? -16.736 74.765 3.665 1.00 38.31 65 GLU B N 1
ATOM 3301 C CA . GLU B 1 77 ? -16.336 75.099 2.303 1.00 38.41 65 GLU B CA 1
ATOM 3302 C C . GLU B 1 77 ? -16.283 73.867 1.394 1.00 37.18 65 GLU B C 1
ATOM 3303 O O . GLU B 1 77 ? -16.697 73.918 0.237 1.00 35.50 65 GLU B O 1
ATOM 3317 N N . GLU B 1 79 ? -17.940 70.934 1.709 1.00 34.16 67 GLU B N 1
ATOM 3318 C CA . GLU B 1 79 ? -19.283 70.444 1.472 1.00 33.85 67 GLU B CA 1
ATOM 3319 C C . GLU B 1 79 ? -19.977 71.196 0.361 1.00 35.56 67 GLU B C 1
ATOM 3320 O O . GLU B 1 79 ? -20.510 70.581 -0.572 1.00 35.39 67 GLU B O 1
ATOM 3326 N N . GLU B 1 80 ? -19.956 72.528 0.456 1.00 36.26 68 GLU B N 1
ATOM 3327 C CA . GLU B 1 80 ? -20.603 73.373 -0.532 1.00 36.96 68 GLU B CA 1
ATOM 3328 C C . GLU B 1 80 ? -20.120 73.146 -1.957 1.00 36.31 68 GLU B C 1
ATOM 3329 O O . GLU B 1 80 ? -20.908 72.981 -2.880 1.00 37.06 68 GLU B O 1
ATOM 3335 N N . PHE B 1 81 ? -18.815 73.121 -2.133 1.00 35.50 69 PHE B N 1
ATOM 3336 C CA . PHE B 1 81 ? -18.250 72.936 -3.454 1.00 35.85 69 PHE B CA 1
ATOM 3337 C C . PHE B 1 81 ? -18.496 71.555 -4.045 1.00 35.44 69 PHE B C 1
ATOM 3338 O O . PHE B 1 81 ? -18.771 71.418 -5.241 1.00 35.87 69 PHE B O 1
ATOM 3346 N N . LEU B 1 82 ? -18.364 70.532 -3.212 1.00 33.92 70 LEU B N 1
ATOM 3347 C CA . LEU B 1 82 ? -18.562 69.178 -3.680 1.00 33.16 70 LEU B CA 1
ATOM 3348 C C . LEU B 1 82 ? -19.958 68.987 -4.246 1.00 33.65 70 LEU B C 1
ATOM 3349 O O . LEU B 1 82 ? -20.165 68.152 -5.143 1.00 33.67 70 LEU B O 1
ATOM 3354 N N . TYR B 1 83 ? -20.920 69.761 -3.758 1.00 33.04 71 TYR B N 1
ATOM 3355 C CA . TYR B 1 83 ? -22.250 69.583 -4.290 1.00 33.29 71 TYR B CA 1
ATOM 3356 C C . TYR B 1 83 ? -22.267 69.881 -5.785 1.00 33.58 71 TYR B C 1
ATOM 3357 O O . TYR B 1 83 ? -23.024 69.282 -6.520 1.00 33.03 71 TYR B O 1
ATOM 3366 N N . SER B 1 84 ? -21.414 70.785 -6.248 1.00 34.11 72 SER B N 1
ATOM 3367 C CA . SER B 1 84 ? -21.409 71.110 -7.668 1.00 34.65 72 SER B CA 1
ATOM 3368 C C . SER B 1 84 ? -20.749 69.995 -8.503 1.00 34.34 72 SER B C 1
ATOM 3369 O O . SER B 1 84 ? -20.710 70.069 -9.728 1.00 33.90 72 SER B O 1
ATOM 3372 N N . GLN B 1 85 ? -20.244 68.973 -7.814 1.00 34.10 73 GLN B N 1
ATOM 3373 C CA . GLN B 1 85 ? -19.579 67.824 -8.423 1.00 33.65 73 GLN B CA 1
ATOM 3374 C C . GLN B 1 85 ? -20.479 66.611 -8.270 1.00 33.24 73 GLN B C 1
ATOM 3375 O O . GLN B 1 85 ? -20.094 65.482 -8.613 1.00 31.28 73 GLN B O 1
ATOM 3381 N N . GLY B 1 86 ? -21.663 66.871 -7.710 1.00 30.67 74 GLY B N 1
ATOM 3382 C CA . GLY B 1 86 ? -22.646 65.839 -7.494 1.00 29.25 74 GLY B CA 1
ATOM 3383 C C . GLY B 1 86 ? -22.282 64.910 -6.367 1.00 30.54 74 GLY B C 1
ATOM 3384 O O . GLY B 1 86 ? -22.845 63.837 -6.258 1.00 31.40 74 GLY B O 1
ATOM 3385 N N . VAL B 1 87 ? -21.344 65.313 -5.521 1.00 31.55 75 VAL B N 1
ATOM 3386 C CA . VAL B 1 87 ? -20.935 64.466 -4.410 1.00 31.41 75 VAL B CA 1
ATOM 3387 C C . VAL B 1 87 ? -21.815 64.746 -3.207 1.00 31.23 75 VAL B C 1
ATOM 3388 O O . VAL B 1 87 ? -21.788 65.847 -2.695 1.00 30.90 75 VAL B O 1
ATOM 3392 N N . THR B 1 88 ? -22.580 63.750 -2.763 1.00 29.97 76 THR B N 1
ATOM 3393 C CA . THR B 1 88 ? -23.460 63.891 -1.600 1.00 30.84 76 THR B CA 1
ATOM 3394 C C . THR B 1 88 ? -22.971 63.159 -0.315 1.00 30.59 76 THR B C 1
ATOM 3395 O O . THR B 1 88 ? -23.683 63.077 0.703 1.00 30.55 76 THR B O 1
ATOM 3399 N N . THR B 1 89 ? -21.773 62.599 -0.379 1.00 29.17 77 THR B N 1
ATOM 3400 C CA . THR B 1 89 ? -21.172 61.929 0.769 1.00 28.21 77 THR B CA 1
ATOM 3401 C C . THR B 1 89 ? -19.650 61.956 0.564 1.00 27.14 77 THR B C 1
ATOM 3402 O O . THR B 1 89 ? -19.171 61.574 -0.498 1.00 27.00 77 THR B O 1
ATOM 3406 N N . PHE B 1 90 ? -18.897 62.438 1.551 1.00 25.53 78 PHE B N 1
ATOM 3407 C CA . PHE B 1 90 ? -17.446 62.440 1.430 1.00 25.93 78 PHE B CA 1
ATOM 3408 C C . PHE B 1 90 ? -16.747 62.237 2.753 1.00 26.24 78 PHE B C 1
ATOM 3409 O O . PHE B 1 90 ? -17.344 62.363 3.815 1.00 26.39 78 PHE B O 1
ATOM 3417 N N . LEU B 1 91 ? -15.472 61.892 2.688 1.00 27.33 79 LEU B N 1
ATOM 3418 C CA . LEU B 1 91 ? -14.682 61.679 3.900 1.00 27.85 79 LEU B CA 1
ATOM 3419 C C . LEU B 1 91 ? -13.549 62.680 3.880 1.00 28.44 79 LEU B C 1
ATOM 3420 O O . LEU B 1 91 ? -12.699 62.611 2.989 1.00 30.54 79 LEU B O 1
ATOM 3425 N N . ALA B 1 92 ? -13.554 63.642 4.803 1.00 27.47 80 ALA B N 1
ATOM 3426 C CA . ALA B 1 92 ? -12.443 64.609 4.847 1.00 27.53 80 ALA B CA 1
ATOM 3427 C C . ALA B 1 92 ? -11.243 63.732 5.253 1.00 26.77 80 ALA B C 1
ATOM 3428 O O . ALA B 1 92 ? -11.285 62.997 6.224 1.00 27.47 80 ALA B O 1
ATOM 3430 N N . THR B 1 93 ? -10.194 63.799 4.459 1.00 28.21 81 THR B N 1
ATOM 3431 C CA . THR B 1 93 ? -9.029 62.961 4.641 1.00 29.84 81 THR B CA 1
ATOM 3432 C C . THR B 1 93 ? -7.784 63.695 5.120 1.00 29.71 81 THR B C 1
ATOM 3433 O O . THR B 1 93 ? -7.381 64.695 4.538 1.00 30.17 81 THR B O 1
ATOM 3437 N N . THR B 1 94 ? -7.160 63.142 6.146 1.00 30.18 82 THR B N 1
ATOM 3438 C CA . THR B 1 94 ? -5.952 63.687 6.742 1.00 33.10 82 THR B CA 1
ATOM 3439 C C . THR B 1 94 ? -4.726 63.122 6.056 1.00 35.94 82 THR B C 1
ATOM 3440 O O . THR B 1 94 ? -4.815 62.403 5.071 1.00 40.52 82 THR B O 1
ATOM 3444 N N . VAL B 1 95 ? -3.567 63.468 6.587 1.00 37.60 83 VAL B N 1
ATOM 3445 C CA . VAL B 1 95 ? -2.285 62.935 6.116 1.00 37.90 83 VAL B CA 1
ATOM 3446 C C . VAL B 1 95 ? -1.596 62.623 7.445 1.00 37.39 83 VAL B C 1
ATOM 3447 O O . VAL B 1 95 ? -2.180 62.875 8.513 1.00 35.74 83 VAL B O 1
ATOM 3451 N N . SER B 1 96 ? -0.391 62.066 7.390 1.00 36.42 84 SER B N 1
ATOM 3452 C CA . SER B 1 96 ? 0.347 61.733 8.617 1.00 37.87 84 SER B CA 1
ATOM 3453 C C . SER B 1 96 ? 0.524 63.012 9.455 1.00 38.50 84 SER B C 1
ATOM 3454 O O . SER B 1 96 ? 0.958 64.064 8.947 1.00 38.14 84 SER B O 1
ATOM 3457 N N . THR B 1 97 ? 0.167 62.922 10.732 1.00 37.18 85 THR B N 1
ATOM 3458 C CA . THR B 1 97 ? 0.232 64.088 11.572 1.00 37.47 85 THR B CA 1
ATOM 3459 C C . THR B 1 97 ? 0.411 63.721 13.043 1.00 36.98 85 THR B C 1
ATOM 3460 O O . THR B 1 97 ? 0.460 62.542 13.402 1.00 35.35 85 THR B O 1
ATOM 3464 N N . SER B 1 98 ? 0.522 64.733 13.896 1.00 35.68 86 SER B N 1
ATOM 3465 C CA . SER B 1 98 ? 0.685 64.469 15.319 1.00 37.04 86 SER B CA 1
ATOM 3466 C C . SER B 1 98 ? -0.593 63.907 15.912 1.00 36.85 86 SER B C 1
ATOM 3467 O O . SER B 1 98 ? -1.672 64.079 15.356 1.00 34.16 86 SER B O 1
ATOM 3470 N N . LEU B 1 99 ? -0.465 63.218 17.040 1.00 40.16 87 LEU B N 1
ATOM 3471 C CA . LEU B 1 99 ? -1.638 62.684 17.696 1.00 42.47 87 LEU B CA 1
ATOM 3472 C C . LEU B 1 99 ? -2.519 63.906 17.960 1.00 44.47 87 LEU B C 1
ATOM 3473 O O . LEU B 1 99 ? -3.725 63.867 17.736 1.00 45.31 87 LEU B O 1
ATOM 3478 N N . GLU B 1 100 ? -1.889 64.999 18.400 1.00 46.16 88 GLU B N 1
ATOM 3479 C CA . GLU B 1 100 ? -2.587 66.249 18.700 1.00 47.42 88 GLU B CA 1
ATOM 3480 C C . GLU B 1 100 ? -3.472 66.769 17.566 1.00 46.86 88 GLU B C 1
ATOM 3481 O O . GLU B 1 100 ? -4.688 66.837 17.737 1.00 46.24 88 GLU B O 1
ATOM 3487 N N . LYS B 1 101 ? -2.885 67.149 16.423 1.00 45.50 89 LYS B N 1
ATOM 3488 C CA . LYS B 1 101 ? -3.706 67.661 15.334 1.00 46.99 89 LYS B CA 1
ATOM 3489 C C . LYS B 1 101 ? -4.738 66.635 14.872 1.00 48.34 89 LYS B C 1
ATOM 3490 O O . LYS B 1 101 ? -5.735 66.966 14.226 1.00 47.53 89 LYS B O 1
ATOM 3504 N N . LYS B 1 103 ? -6.527 64.665 16.981 1.00 47.87 91 LYS B N 1
ATOM 3505 C CA . LYS B 1 103 ? -7.657 64.717 17.890 1.00 45.55 91 LYS B CA 1
ATOM 3506 C C . LYS B 1 103 ? -8.539 65.933 17.615 1.00 43.82 91 LYS B C 1
ATOM 3507 O O . LYS B 1 103 ? -9.769 65.873 17.737 1.00 41.23 91 LYS B O 1
ATOM 3513 N N . GLU B 1 104 ? -7.877 67.024 17.240 1.00 41.95 92 GLU B N 1
ATOM 3514 C CA . GLU B 1 104 ? -8.507 68.295 16.933 1.00 42.72 92 GLU B CA 1
ATOM 3515 C C . GLU B 1 104 ? -9.370 68.122 15.684 1.00 42.14 92 GLU B C 1
ATOM 3516 O O . GLU B 1 104 ? -10.551 68.511 15.666 1.00 41.56 92 GLU B O 1
ATOM 3522 N N . ILE B 1 105 ? -8.776 67.533 14.646 1.00 39.79 93 ILE B N 1
ATOM 3523 C CA . ILE B 1 105 ? -9.492 67.285 13.405 1.00 36.64 93 ILE B CA 1
ATOM 3524 C C . ILE B 1 105 ? -10.698 66.395 13.679 1.00 35.85 93 ILE B C 1
ATOM 3525 O O . ILE B 1 105 ? -11.789 66.687 13.194 1.00 35.62 93 ILE B O 1
ATOM 3530 N N . LEU B 1 106 ? -10.523 65.334 14.467 1.00 33.54 94 LEU B N 1
ATOM 3531 C CA . LEU B 1 106 ? -11.657 64.468 14.804 1.00 35.02 94 LEU B CA 1
ATOM 3532 C C . LEU B 1 106 ? -12.678 65.204 15.667 1.00 36.49 94 LEU B C 1
ATOM 3533 O O . LEU B 1 106 ? -13.879 64.978 15.544 1.00 37.73 94 LEU B O 1
ATOM 3538 N N . ARG B 1 107 ? -12.194 66.075 16.552 1.00 37.78 95 ARG B N 1
ATOM 3539 C CA . ARG B 1 107 ? -13.059 66.837 17.448 1.00 37.43 95 ARG B CA 1
ATOM 3540 C C . ARG B 1 107 ? -13.917 67.853 16.707 1.00 36.09 95 ARG B C 1
ATOM 3541 O O . ARG B 1 107 ? -15.081 68.045 17.019 1.00 33.74 95 ARG B O 1
ATOM 3549 N N . LYS B 1 108 ? -13.341 68.511 15.720 1.00 37.16 96 LYS B N 1
ATOM 3550 C CA . LYS B 1 108 ? -14.096 69.510 14.986 1.00 38.77 96 LYS B CA 1
ATOM 3551 C C . LYS B 1 108 ? -15.063 68.869 14.004 1.00 39.68 96 LYS B C 1
ATOM 3552 O O . LYS B 1 108 ? -16.151 69.406 13.757 1.00 39.64 96 LYS B O 1
ATOM 3558 N N . ALA B 1 109 ? -14.656 67.722 13.450 1.00 38.29 97 ALA B N 1
ATOM 3559 C CA . ALA B 1 109 ? -15.495 66.994 12.517 1.00 36.50 97 ALA B CA 1
ATOM 3560 C C . ALA B 1 109 ? -16.728 66.541 13.294 1.00 35.00 97 ALA B C 1
ATOM 3561 O O . ALA B 1 109 ? -17.838 66.605 12.794 1.00 34.08 97 ALA B O 1
ATOM 3563 N N . ARG B 1 110 ? -16.517 66.062 14.513 1.00 34.34 98 ARG B N 1
ATOM 3564 C CA . ARG B 1 110 ? -17.632 65.631 15.348 1.00 35.83 98 ARG B CA 1
ATOM 3565 C C . ARG B 1 110 ? -18.590 66.814 15.544 1.00 35.42 98 ARG B C 1
ATOM 3566 O O . ARG B 1 110 ? -19.794 66.683 15.293 1.00 35.60 98 ARG B O 1
ATOM 3574 N N . ASP B 1 111 ? -18.049 67.969 15.959 1.00 34.32 99 ASP B N 1
ATOM 3575 C CA . ASP B 1 111 ? -18.857 69.174 16.170 1.00 34.20 99 ASP B CA 1
ATOM 3576 C C . ASP B 1 111 ? -19.601 69.570 14.897 1.00 32.87 99 ASP B C 1
ATOM 3577 O O . ASP B 1 111 ? -20.793 69.876 14.919 1.00 32.92 99 ASP B O 1
ATOM 3582 N N . TYR B 1 112 ? -18.895 69.575 13.777 1.00 31.54 100 TYR B N 1
ATOM 3583 C CA . TYR B 1 112 ? -19.536 69.949 12.524 1.00 31.70 100 TYR B CA 1
ATOM 3584 C C . TYR B 1 112 ? -20.748 69.039 12.189 1.00 31.41 100 TYR B C 1
ATOM 3585 O O . TYR B 1 112 ? -21.799 69.534 11.779 1.00 29.94 100 TYR B O 1
ATOM 3594 N N . ILE B 1 113 ? -20.603 67.726 12.370 1.00 29.61 101 ILE B N 1
ATOM 3595 C CA . ILE B 1 113 ? -21.701 66.808 12.085 1.00 31.36 101 ILE B CA 1
ATOM 3596 C C . ILE B 1 113 ? -22.910 67.012 13.033 1.00 31.34 101 ILE B C 1
ATOM 3597 O O . ILE B 1 113 ? -24.044 67.014 12.579 1.00 30.49 101 ILE B O 1
ATOM 3602 N N . LEU B 1 114 ? -22.667 67.193 14.331 1.00 33.08 102 LEU B N 1
ATOM 3603 C CA . LEU B 1 114 ? -23.755 67.436 15.300 1.00 34.12 102 LEU B CA 1
ATOM 3604 C C . LEU B 1 114 ? -24.588 68.677 14.967 1.00 35.01 102 LEU B C 1
ATOM 3605 O O . LEU B 1 114 ? -25.784 68.706 15.228 1.00 36.23 102 LEU B O 1
ATOM 3610 N N . GLU B 1 115 ? -23.931 69.683 14.384 1.00 34.86 103 GLU B N 1
ATOM 3611 C CA . GLU B 1 115 ? -24.532 70.960 14.005 1.00 34.55 103 GLU B CA 1
ATOM 3612 C C . GLU B 1 115 ? -25.208 70.995 12.632 1.00 37.22 103 GLU B C 1
ATOM 3613 O O . GLU B 1 115 ? -26.108 71.798 12.408 1.00 39.56 103 GLU B O 1
ATOM 3619 N N . ASN B 1 116 ? -24.769 70.145 11.707 1.00 38.84 104 ASN B N 1
ATOM 3620 C CA . ASN B 1 116 ? -25.325 70.087 10.352 1.00 38.56 104 ASN B CA 1
ATOM 3621 C C . ASN B 1 116 ? -25.692 68.629 10.139 1.00 40.62 104 ASN B C 1
ATOM 3622 O O . ASN B 1 116 ? -25.061 67.906 9.364 1.00 41.88 104 ASN B O 1
ATOM 3627 N N . PRO B 1 117 ? -26.755 68.189 10.801 1.00 41.74 105 PRO B N 1
ATOM 3628 C CA . PRO B 1 117 ? -27.240 66.805 10.735 1.00 42.55 105 PRO B CA 1
ATOM 3629 C C . PRO B 1 117 ? -27.362 66.175 9.332 1.00 42.11 105 PRO B C 1
ATOM 3630 O O . PRO B 1 117 ? -27.028 65.012 9.146 1.00 42.17 105 PRO B O 1
ATOM 3634 N N . SER B 1 118 ? -27.828 66.920 8.341 1.00 40.91 106 SER B N 1
ATOM 3635 C CA . SER B 1 118 ? -27.937 66.319 7.030 1.00 41.02 106 SER B CA 1
ATOM 3636 C C . SER B 1 118 ? -26.791 66.702 6.089 1.00 38.86 106 SER B C 1
ATOM 3637 O O . SER B 1 118 ? -26.980 66.849 4.880 1.00 38.84 106 SER B O 1
ATOM 3640 N N . THR B 1 119 ? -25.597 66.841 6.652 1.00 37.33 107 THR B N 1
ATOM 3641 C CA . THR B 1 119 ? -24.384 67.188 5.889 1.00 36.51 107 THR B CA 1
ATOM 3642 C C . THR B 1 119 ? -23.845 66.000 5.052 1.00 36.52 107 THR B C 1
ATOM 3643 O O . THR B 1 119 ? -24.111 64.848 5.369 1.00 36.70 107 THR B O 1
ATOM 3647 N N . SER B 1 120 ? -23.080 66.293 4.005 1.00 35.88 108 SER B N 1
ATOM 3648 C CA . SER B 1 120 ? -22.494 65.251 3.169 1.00 33.78 108 SER B CA 1
ATOM 3649 C C . SER B 1 120 ? -21.249 64.658 3.847 1.00 33.17 108 SER B C 1
ATOM 3650 O O . SER B 1 120 ? -20.752 63.607 3.442 1.00 33.52 108 SER B O 1
ATOM 3653 N N . LEU B 1 121 ? -20.760 65.321 4.888 1.00 32.02 109 LEU B N 1
ATOM 3654 C CA . LEU B 1 121 ? -19.589 64.833 5.610 1.00 31.49 109 LEU B CA 1
ATOM 3655 C C . LEU B 1 121 ? -19.956 63.645 6.488 1.00 32.78 109 LEU B C 1
ATOM 3656 O O . LEU B 1 121 ? -20.605 63.807 7.534 1.00 33.88 109 LEU B O 1
ATOM 3661 N N . LEU B 1 122 ? -19.523 62.456 6.064 1.00 31.56 110 LEU B N 1
ATOM 3662 C CA . LEU B 1 122 ? -19.774 61.229 6.782 1.00 29.82 110 LEU B CA 1
ATOM 3663 C C . LEU B 1 122 ? -18.805 61.143 7.944 1.00 30.65 110 LEU B C 1
ATOM 3664 O O . LEU B 1 122 ? -19.102 60.569 8.998 1.00 30.49 110 LEU B O 1
ATOM 3669 N N . GLY B 1 123 ? -17.625 61.711 7.736 1.00 29.87 111 GLY B N 1
ATOM 3670 C CA . GLY B 1 123 ? -16.606 61.669 8.759 1.00 29.42 111 GLY B CA 1
ATOM 3671 C C . GLY B 1 123 ? -15.203 61.868 8.216 1.00 29.52 111 GLY B C 1
ATOM 3672 O O . GLY B 1 123 ? -14.981 62.475 7.167 1.00 29.30 111 GLY B O 1
ATOM 3673 N N . VAL B 1 124 ? -14.243 61.322 8.941 1.00 29.32 112 VAL B N 1
ATOM 3674 C CA . VAL B 1 124 ? -12.854 61.449 8.574 1.00 29.53 112 VAL B CA 1
ATOM 3675 C C . VAL B 1 124 ? -12.172 60.135 8.154 1.00 29.85 112 VAL B C 1
ATOM 3676 O O . VAL B 1 124 ? -12.429 59.070 8.709 1.00 29.26 112 VAL B O 1
ATOM 3680 N N . HIS B 1 125 ? -11.311 60.230 7.150 1.00 29.21 113 HIS B N 1
ATOM 3681 C CA . HIS B 1 125 ? -10.532 59.096 6.688 1.00 28.87 113 HIS B CA 1
ATOM 3682 C C . HIS B 1 125 ? -9.114 59.446 7.139 1.00 29.50 113 HIS B C 1
ATOM 3683 O O . HIS B 1 125 ? -8.543 60.443 6.666 1.00 28.69 113 HIS B O 1
ATOM 3690 N N . LEU B 1 126 ? -8.565 58.634 8.044 1.00 28.46 114 LEU B N 1
ATOM 3691 C CA . LEU B 1 126 ? -7.220 58.834 8.568 1.00 28.39 114 LEU B CA 1
ATOM 3692 C C . LEU B 1 126 ? -6.220 58.129 7.650 1.00 29.56 114 LEU B C 1
ATOM 3693 O O . LEU B 1 126 ? -6.085 56.892 7.661 1.00 29.09 114 LEU B O 1
ATOM 3698 N N . GLU B 1 127 ? -5.545 58.919 6.821 1.00 31.24 115 GLU B N 1
ATOM 3699 C CA . GLU B 1 127 ? -4.541 58.349 5.939 1.00 33.61 115 GLU B CA 1
ATOM 3700 C C . GLU B 1 127 ? -3.200 58.617 6.626 1.00 34.17 115 GLU B C 1
ATOM 3701 O O . GLU B 1 127 ? -2.687 59.729 6.575 1.00 33.96 115 GLU B O 1
ATOM 3707 N N . GLY B 1 128 ? -2.651 57.578 7.251 1.00 33.29 116 GLY B N 1
ATOM 3708 C CA . GLY B 1 128 ? -1.431 57.708 8.001 1.00 32.90 116 GLY B CA 1
ATOM 3709 C C . GLY B 1 128 ? -1.960 57.851 9.422 1.00 35.45 116 GLY B C 1
ATOM 3710 O O . GLY B 1 128 ? -3.195 57.887 9.625 1.00 34.23 116 GLY B O 1
ATOM 3711 N N . PRO B 1 129 ? -1.071 57.976 10.426 1.00 34.57 117 PRO B N 1
ATOM 3712 C CA . PRO B 1 129 ? 0.380 57.988 10.237 1.00 34.16 117 PRO B CA 1
ATOM 3713 C C . PRO B 1 129 ? 0.971 56.592 10.284 1.00 34.41 117 PRO B C 1
ATOM 3714 O O . PRO B 1 129 ? 2.198 56.444 10.298 1.00 33.26 117 PRO B O 1
ATOM 3718 N N . TYR B 1 130 ? 0.110 55.575 10.296 1.00 33.88 118 TYR B N 1
ATOM 3719 C CA . TYR B 1 130 ? 0.577 54.192 10.401 1.00 34.46 118 TYR B CA 1
ATOM 3720 C C . TYR B 1 130 ? 0.910 53.558 9.064 1.00 34.92 118 TYR B C 1
ATOM 3721 O O . TYR B 1 130 ? 0.403 52.499 8.692 1.00 35.77 118 TYR B O 1
ATOM 3730 N N . ILE B 1 131 ? 1.801 54.209 8.344 1.00 35.31 119 ILE B N 1
ATOM 3731 C CA . ILE B 1 131 ? 2.193 53.734 7.042 1.00 35.42 119 ILE B CA 1
ATOM 3732 C C . ILE B 1 131 ? 3.683 53.468 7.091 1.00 36.78 119 ILE B C 1
ATOM 3733 O O . ILE B 1 131 ? 4.290 53.647 8.134 1.00 36.51 119 ILE B O 1
ATOM 3738 N N . SER B 1 132 ? 4.265 53.017 5.983 1.00 38.46 120 SER B N 1
ATOM 3739 C CA . SER B 1 132 ? 5.687 52.740 5.949 1.00 39.02 120 SER B CA 1
ATOM 3740 C C . SER B 1 132 ? 6.411 53.931 5.348 1.00 40.53 120 SER B C 1
ATOM 3741 O O . SER B 1 132 ? 5.867 54.609 4.475 1.00 40.52 120 SER B O 1
ATOM 3744 N N . LYS B 1 133 ? 7.640 54.177 5.812 1.00 42.19 121 LYS B N 1
ATOM 3745 C CA . LYS B 1 133 ? 8.451 55.295 5.336 1.00 42.66 121 LYS B CA 1
ATOM 3746 C C . LYS B 1 133 ? 9.035 55.098 3.953 1.00 43.38 121 LYS B C 1
ATOM 3747 O O . LYS B 1 133 ? 9.392 56.071 3.295 1.00 43.34 121 LYS B O 1
ATOM 3753 N N . GLU B 1 134 ? 9.135 53.845 3.506 1.00 45.13 122 GLU B N 1
ATOM 3754 C CA . GLU B 1 134 ? 9.678 53.568 2.178 1.00 46.38 122 GLU B CA 1
ATOM 3755 C C . GLU B 1 134 ? 8.685 54.061 1.143 1.00 45.74 122 GLU B C 1
ATOM 3756 O O . GLU B 1 134 ? 9.070 54.448 0.035 1.00 45.87 122 GLU B O 1
ATOM 3762 N N . LYS B 1 135 ? 7.406 54.037 1.506 1.00 44.08 123 LYS B N 1
ATOM 3763 C CA . LYS B 1 135 ? 6.346 54.453 0.593 1.00 44.74 123 LYS B CA 1
ATOM 3764 C C . LYS B 1 135 ? 5.502 55.601 1.150 1.00 44.54 123 LYS B C 1
ATOM 3765 O O . LYS B 1 135 ? 4.280 55.581 1.055 1.00 45.13 123 LYS B O 1
ATOM 3771 N N . LYS B 1 136 ? 6.152 56.611 1.709 1.00 44.21 124 LYS B N 1
ATOM 3772 C CA . LYS B 1 136 ? 5.412 57.704 2.298 1.00 43.81 124 LYS B CA 1
ATOM 3773 C C . LYS B 1 136 ? 4.835 58.718 1.338 1.00 44.73 124 LYS B C 1
ATOM 3774 O O . LYS B 1 136 ? 4.132 59.630 1.769 1.00 45.00 124 LYS B O 1
ATOM 3780 N N . GLY B 1 137 ? 5.101 58.568 0.043 1.00 46.16 125 GLY B N 1
ATOM 3781 C CA . GLY B 1 137 ? 4.586 59.539 -0.921 1.00 47.25 125 GLY B CA 1
ATOM 3782 C C . GLY B 1 137 ? 4.853 60.969 -0.454 1.00 46.77 125 GLY B C 1
ATOM 3783 O O . GLY B 1 137 ? 5.988 61.340 -0.217 1.00 46.09 125 GLY B O 1
ATOM 3784 N N . ALA B 1 138 ? 3.809 61.772 -0.301 1.00 48.22 126 ALA B N 1
ATOM 3785 C CA . ALA B 1 138 ? 3.989 63.151 0.159 1.00 48.28 126 ALA B CA 1
ATOM 3786 C C . ALA B 1 138 ? 3.802 63.292 1.668 1.00 47.13 126 ALA B C 1
ATOM 3787 O O . ALA B 1 138 ? 3.624 64.388 2.164 1.00 47.57 126 ALA B O 1
ATOM 3789 N N . HIS B 1 139 ? 3.829 62.186 2.394 1.00 47.73 127 HIS B N 1
ATOM 3790 C CA . HIS B 1 139 ? 3.655 62.239 3.837 1.00 49.47 127 HIS B CA 1
ATOM 3791 C C . HIS B 1 139 ? 4.958 62.669 4.482 1.00 50.41 127 HIS B C 1
ATOM 3792 O O . HIS B 1 139 ? 6.034 62.332 3.988 1.00 51.06 127 HIS B O 1
ATOM 3799 N N . SER B 1 140 ? 4.855 63.413 5.579 1.00 50.31 128 SER B N 1
ATOM 3800 C CA . SER B 1 140 ? 6.022 63.866 6.313 1.00 50.82 128 SER B CA 1
ATOM 3801 C C . SER B 1 140 ? 6.550 62.725 7.199 1.00 50.96 128 SER B C 1
ATOM 3802 O O . SER B 1 140 ? 5.857 62.244 8.103 1.00 52.00 128 SER B O 1
ATOM 3805 N N . GLU B 1 141 ? 7.778 62.294 6.944 1.00 49.74 129 GLU B N 1
ATOM 3806 C CA . GLU B 1 141 ? 8.351 61.212 7.710 1.00 50.29 129 GLU B CA 1
ATOM 3807 C C . GLU B 1 141 ? 8.303 61.388 9.223 1.00 49.55 129 GLU B C 1
ATOM 3808 O O . GLU B 1 141 ? 8.276 60.404 9.961 1.00 49.21 129 GLU B O 1
ATOM 3814 N N . LYS B 1 142 ? 8.296 62.639 9.679 1.00 49.93 130 LYS B N 1
ATOM 3815 C CA . LYS B 1 142 ? 8.283 62.952 11.112 1.00 49.73 130 LYS B CA 1
ATOM 3816 C C . LYS B 1 142 ? 7.067 62.455 11.891 1.00 49.23 130 LYS B C 1
ATOM 3817 O O . LYS B 1 142 ? 7.149 62.252 13.101 1.00 50.73 130 LYS B O 1
ATOM 3823 N N . HIS B 1 143 ? 5.938 62.254 11.225 1.00 46.12 131 HIS B N 1
ATOM 3824 C CA . HIS B 1 143 ? 4.772 61.808 11.953 1.00 42.79 131 HIS B CA 1
ATOM 3825 C C . HIS B 1 143 ? 4.476 60.350 11.736 1.00 41.89 131 HIS B C 1
ATOM 3826 O O . HIS B 1 143 ? 3.662 59.766 12.444 1.00 42.39 131 HIS B O 1
ATOM 3833 N N . ILE B 1 144 ? 5.132 59.744 10.762 1.00 40.58 132 ILE B N 1
ATOM 3834 C CA . ILE B 1 144 ? 4.891 58.333 10.531 1.00 39.13 132 ILE B CA 1
ATOM 3835 C C . ILE B 1 144 ? 5.475 57.566 11.712 1.00 39.45 132 ILE B C 1
ATOM 3836 O O . ILE B 1 144 ? 6.585 57.832 12.150 1.00 40.53 132 ILE B O 1
ATOM 3841 N N . ARG B 1 145 ? 4.721 56.623 12.250 1.00 39.77 133 ARG B N 1
ATOM 3842 C CA . ARG B 1 145 ? 5.201 55.860 13.370 1.00 40.34 133 ARG B CA 1
ATOM 3843 C C . ARG B 1 145 ? 4.183 54.776 13.634 1.00 41.15 133 ARG B C 1
ATOM 3844 O O . ARG B 1 145 ? 3.037 54.870 13.209 1.00 40.39 133 ARG B O 1
ATOM 3852 N N . PRO B 1 146 ? 4.589 53.721 14.338 1.00 41.72 134 PRO B N 1
ATOM 3853 C CA . PRO B 1 146 ? 3.689 52.611 14.636 1.00 42.77 134 PRO B CA 1
ATOM 3854 C C . PRO B 1 146 ? 2.548 52.945 15.561 1.00 43.44 134 PRO B C 1
ATOM 3855 O O . PRO B 1 146 ? 2.618 53.890 16.335 1.00 43.71 134 PRO B O 1
ATOM 3859 N N . PRO B 1 147 ? 1.454 52.179 15.467 1.00 44.72 135 PRO B N 1
ATOM 3860 C CA . PRO B 1 147 ? 0.315 52.446 16.354 1.00 45.08 135 PRO B CA 1
ATOM 3861 C C . PRO B 1 147 ? 0.637 51.885 17.750 1.00 45.29 135 PRO B C 1
ATOM 3862 O O . PRO B 1 147 ? 1.691 51.258 17.947 1.00 45.68 135 PRO B O 1
ATOM 3866 N N . SER B 1 148 ? -0.246 52.133 18.716 1.00 45.66 136 SER B N 1
ATOM 3867 C CA . SER B 1 148 ? -0.063 51.633 20.080 1.00 46.33 136 SER B CA 1
ATOM 3868 C C . SER B 1 148 ? -1.410 51.546 20.737 1.00 47.56 136 SER B C 1
ATOM 3869 O O . SER B 1 148 ? -2.372 52.203 20.315 1.00 46.63 136 SER B O 1
ATOM 3872 N N . GLU B 1 149 ? -1.469 50.733 21.782 1.00 50.01 137 GLU B N 1
ATOM 3873 C CA . GLU B 1 149 ? -2.707 50.514 22.518 1.00 51.43 137 GLU B CA 1
ATOM 3874 C C . GLU B 1 149 ? -3.304 51.854 22.931 1.00 51.69 137 GLU B C 1
ATOM 3875 O O . GLU B 1 149 ? -4.520 52.058 22.913 1.00 51.39 137 GLU B O 1
ATOM 3881 N N . ARG B 1 150 ? -2.423 52.778 23.286 1.00 52.95 138 ARG B N 1
ATOM 3882 C CA . ARG B 1 150 ? -2.857 54.078 23.743 1.00 53.19 138 ARG B CA 1
ATOM 3883 C C . ARG B 1 150 ? -3.313 54.961 22.620 1.00 52.14 138 ARG B C 1
ATOM 3884 O O . ARG B 1 150 ? -4.358 55.576 22.726 1.00 54.10 138 ARG B O 1
ATOM 3892 N N . GLU B 1 151 ? -2.542 55.046 21.544 1.00 51.05 139 GLU B N 1
ATOM 3893 C CA . GLU B 1 151 ? -2.949 55.903 20.442 1.00 49.21 139 GLU B CA 1
ATOM 3894 C C . GLU B 1 151 ? -4.283 55.451 19.897 1.00 47.51 139 GLU B C 1
ATOM 3895 O O . GLU B 1 151 ? -5.090 56.266 19.505 1.00 47.13 139 GLU B O 1
ATOM 3901 N N . LEU B 1 152 ? -4.530 54.150 19.917 1.00 47.60 140 LEU B N 1
ATOM 3902 C CA . LEU B 1 152 ? -5.778 53.619 19.390 1.00 47.80 140 LEU B CA 1
ATOM 3903 C C . LEU B 1 152 ? -7.015 53.998 20.155 1.00 48.32 140 LEU B C 1
ATOM 3904 O O . LEU B 1 152 ? -8.105 54.040 19.587 1.00 50.46 140 LEU B O 1
ATOM 3909 N N . SER B 1 153 ? -6.877 54.271 21.442 1.00 48.18 141 SER B N 1
ATOM 3910 C CA . SER B 1 153 ? -8.038 54.667 22.228 1.00 47.50 141 SER B CA 1
ATOM 3911 C C . SER B 1 153 ? -8.548 56.028 21.720 1.00 48.29 141 SER B C 1
ATOM 3912 O O . SER B 1 153 ? -9.746 56.321 21.812 1.00 48.61 141 SER B O 1
ATOM 3915 N N . GLU B 1 154 ? -7.643 56.854 21.188 1.00 47.36 142 GLU B N 1
ATOM 3916 C CA . GLU B 1 154 ? -8.027 58.169 20.659 1.00 47.96 142 GLU B CA 1
ATOM 3917 C C . GLU B 1 154 ? -8.772 58.137 19.305 1.00 46.32 142 GLU B C 1
ATOM 3918 O O . GLU B 1 154 ? -9.227 59.179 18.855 1.00 47.67 142 GLU B O 1
ATOM 3924 N N . ILE B 1 155 ? -8.910 56.965 18.675 1.00 44.87 143 ILE B N 1
ATOM 3925 C CA . ILE B 1 155 ? -9.575 56.826 17.361 1.00 42.29 143 ILE B CA 1
ATOM 3926 C C . ILE B 1 155 ? -10.974 56.216 17.398 1.00 42.22 143 ILE B C 1
ATOM 3927 O O . ILE B 1 155 ? -11.145 55.046 17.742 1.00 42.28 143 ILE B O 1
ATOM 3932 N N . ASP B 1 156 ? -11.969 56.998 16.999 1.00 42.94 144 ASP B N 1
ATOM 3933 C CA . ASP B 1 156 ? -13.363 56.555 16.986 1.00 43.34 144 ASP B CA 1
ATOM 3934 C C . ASP B 1 156 ? -14.181 57.597 16.217 1.00 43.13 144 ASP B C 1
ATOM 3935 O O . ASP B 1 156 ? -13.617 58.580 15.725 1.00 42.80 144 ASP B O 1
ATOM 3940 N N . SER B 1 157 ? -15.495 57.395 16.113 1.00 41.11 145 SER B N 1
ATOM 3941 C CA . SER B 1 157 ? -16.363 58.337 15.401 1.00 40.52 145 SER B CA 1
ATOM 3942 C C . SER B 1 157 ? -15.931 59.787 15.702 1.00 39.06 145 SER B C 1
ATOM 3943 O O . SER B 1 157 ? -15.602 60.111 16.841 1.00 41.10 145 SER B O 1
ATOM 3946 N N . PRO B 1 158 ? -15.945 60.688 14.704 1.00 36.70 146 PRO B N 1
ATOM 3947 C CA . PRO B 1 158 ? -16.315 60.581 13.289 1.00 34.07 146 PRO B CA 1
ATOM 3948 C C . PRO B 1 158 ? -15.282 59.896 12.381 1.00 33.42 146 PRO B C 1
ATOM 3949 O O . PRO B 1 158 ? -15.348 60.019 11.161 1.00 31.54 146 PRO B O 1
ATOM 3953 N N . ALA B 1 159 ? -14.321 59.187 12.958 1.00 32.23 147 ALA B N 1
ATOM 3954 C CA . ALA B 1 159 ? -13.380 58.483 12.111 1.00 32.20 147 ALA B CA 1
ATOM 3955 C C . ALA B 1 159 ? -14.216 57.376 11.449 1.00 33.94 147 ALA B C 1
ATOM 3956 O O . ALA B 1 159 ? -15.006 56.677 12.114 1.00 32.81 147 ALA B O 1
ATOM 3958 N N . LYS B 1 160 ? -14.063 57.237 10.138 1.00 34.08 148 LYS B N 1
ATOM 3959 C CA . LYS B 1 160 ? -14.789 56.222 9.417 1.00 35.29 148 LYS B CA 1
ATOM 3960 C C . LYS B 1 160 ? -13.913 55.351 8.523 1.00 35.79 148 LYS B C 1
ATOM 3961 O O . LYS B 1 160 ? -14.369 54.338 7.991 1.00 36.17 148 LYS B O 1
ATOM 3975 N N . LEU B 1 162 ? -9.448 54.182 7.829 1.00 32.60 150 LEU B N 1
ATOM 3976 C CA . LEU B 1 162 ? -8.022 54.307 8.191 1.00 32.20 150 LEU B CA 1
ATOM 3977 C C . LEU B 1 162 ? -7.144 53.564 7.194 1.00 31.17 150 LEU B C 1
ATOM 3978 O O . LEU B 1 162 ? -7.324 52.374 6.942 1.00 29.69 150 LEU B O 1
ATOM 3983 N N . THR B 1 163 ? -6.196 54.270 6.606 1.00 31.54 151 THR B N 1
ATOM 3984 C CA . THR B 1 163 ? -5.298 53.608 5.685 1.00 32.42 151 THR B CA 1
ATOM 3985 C C . THR B 1 163 ? -4.031 53.333 6.475 1.00 33.96 151 THR B C 1
ATOM 3986 O O . THR B 1 163 ? -3.483 54.246 7.066 1.00 36.67 151 THR B O 1
ATOM 3990 N N . PHE B 1 164 ? -3.580 52.082 6.474 1.00 34.61 152 PHE B N 1
ATOM 3991 C CA . PHE B 1 164 ? -2.385 51.662 7.194 1.00 34.55 152 PHE B CA 1
ATOM 3992 C C . PHE B 1 164 ? -1.546 50.670 6.344 1.00 35.69 152 PHE B C 1
ATOM 3993 O O . PHE B 1 164 ? -2.039 50.095 5.365 1.00 34.91 152 PHE B O 1
ATOM 4001 N N . ALA B 1 165 ? -0.288 50.470 6.745 1.00 35.96 153 ALA B N 1
ATOM 4002 C CA . ALA B 1 165 ? 0.613 49.534 6.072 1.00 35.61 153 ALA B CA 1
ATOM 4003 C C . ALA B 1 165 ? 0.646 48.260 6.918 1.00 35.60 153 ALA B C 1
ATOM 4004 O O . ALA B 1 165 ? 1.013 48.294 8.081 1.00 35.23 153 ALA B O 1
ATOM 4006 N N . PRO B 1 166 ? 0.248 47.115 6.334 1.00 36.94 154 PRO B N 1
ATOM 4007 C CA . PRO B 1 166 ? 0.233 45.837 7.057 1.00 36.57 154 PRO B CA 1
ATOM 4008 C C . PRO B 1 166 ? 1.589 45.388 7.599 1.00 38.27 154 PRO B C 1
ATOM 4009 O O . PRO B 1 166 ? 1.625 44.628 8.568 1.00 38.75 154 PRO B O 1
ATOM 4013 N N . GLU B 1 167 ? 2.701 45.834 7.005 1.00 37.45 155 GLU B N 1
ATOM 4014 C CA . GLU B 1 167 ? 3.999 45.381 7.528 1.00 40.17 155 GLU B CA 1
ATOM 4015 C C . GLU B 1 167 ? 4.546 46.170 8.720 1.00 42.23 155 GLU B C 1
ATOM 4016 O O . GLU B 1 167 ? 5.432 45.688 9.440 1.00 44.66 155 GLU B O 1
ATOM 4022 N N . ILE B 1 168 ? 4.023 47.372 8.934 1.00 43.14 156 ILE B N 1
ATOM 4023 C CA . ILE B 1 168 ? 4.471 48.227 10.036 1.00 43.83 156 ILE B CA 1
ATOM 4024 C C . ILE B 1 168 ? 4.329 47.514 11.407 1.00 43.18 156 ILE B C 1
ATOM 4025 O O . ILE B 1 168 ? 3.529 46.603 11.571 1.00 43.52 156 ILE B O 1
ATOM 4030 N N . GLU B 1 169 ? 5.116 47.927 12.389 1.00 44.94 157 GLU B N 1
ATOM 4031 C CA . GLU B 1 169 ? 5.077 47.308 13.718 1.00 47.27 157 GLU B CA 1
ATOM 4032 C C . GLU B 1 169 ? 3.748 47.481 14.489 1.00 47.07 157 GLU B C 1
ATOM 4033 O O . GLU B 1 169 ? 3.161 48.557 14.483 1.00 46.86 157 GLU B O 1
ATOM 4039 N N . SER B 1 170 ? 3.293 46.421 15.159 1.00 47.06 158 SER B N 1
ATOM 4040 C CA . SER B 1 170 ? 2.031 46.427 15.931 1.00 48.41 158 SER B CA 1
ATOM 4041 C C . SER B 1 170 ? 0.779 46.667 15.078 1.00 48.92 158 SER B C 1
ATOM 4042 O O . SER B 1 170 ? -0.328 46.882 15.610 1.00 48.39 158 SER B O 1
ATOM 4045 N N . SER B 1 171 ? 0.961 46.614 13.755 1.00 49.02 159 SER B N 1
ATOM 4046 C CA . SER B 1 171 ? -0.119 46.831 12.794 1.00 48.42 159 SER B CA 1
ATOM 4047 C C . SER B 1 171 ? -1.375 46.032 13.126 1.00 47.01 159 SER B C 1
ATOM 4048 O O . SER B 1 171 ? -2.483 46.432 12.779 1.00 45.95 159 SER B O 1
ATOM 4051 N N . GLU B 1 172 ? -1.194 44.917 13.818 1.00 45.76 160 GLU B N 1
ATOM 4052 C CA . GLU B 1 172 ? -2.305 44.051 14.159 1.00 44.93 160 GLU B CA 1
ATOM 4053 C C . GLU B 1 172 ? -3.277 44.745 15.086 1.00 43.12 160 GLU B C 1
ATOM 4054 O O . GLU B 1 172 ? -4.461 44.401 15.120 1.00 42.27 160 GLU B O 1
ATOM 4060 N N . LEU B 1 173 ? -2.788 45.718 15.843 1.00 40.98 161 LEU B N 1
ATOM 4061 C CA . LEU B 1 173 ? -3.665 46.402 16.778 1.00 38.16 161 LEU B CA 1
ATOM 4062 C C . LEU B 1 173 ? -4.780 47.136 16.058 1.00 37.97 161 LEU B C 1
ATOM 4063 O O . LEU B 1 173 ? -5.868 47.309 16.604 1.00 38.73 161 LEU B O 1
ATOM 4068 N N . LEU B 1 174 ? -4.540 47.556 14.823 1.00 36.46 162 LEU B N 1
ATOM 4069 C CA . LEU B 1 174 ? -5.574 48.285 14.086 1.00 36.24 162 LEU B CA 1
ATOM 4070 C C . LEU B 1 174 ? -6.894 47.525 13.869 1.00 37.72 162 LEU B C 1
ATOM 4071 O O . LEU B 1 174 ? -7.943 48.150 13.678 1.00 39.22 162 LEU B O 1
ATOM 4076 N N . LEU B 1 175 ? -6.846 46.190 13.929 1.00 37.27 163 LEU B N 1
ATOM 4077 C CA . LEU B 1 175 ? -8.027 45.350 13.732 1.00 38.26 163 LEU B CA 1
ATOM 4078 C C . LEU B 1 175 ? -9.160 45.630 14.718 1.00 38.89 163 LEU B C 1
ATOM 4079 O O . LEU B 1 175 ? -10.326 45.296 14.495 1.00 38.96 163 LEU B O 1
ATOM 4084 N N . ARG B 1 176 ? -8.821 46.246 15.827 1.00 41.29 164 ARG B N 1
ATOM 4085 C CA . ARG B 1 176 ? -9.842 46.544 16.791 1.00 43.39 164 ARG B CA 1
ATOM 4086 C C . ARG B 1 176 ? -10.682 47.729 16.375 1.00 41.41 164 ARG B C 1
ATOM 4087 O O . ARG B 1 176 ? -11.783 47.871 16.875 1.00 41.97 164 ARG B O 1
ATOM 4095 N N . LEU B 1 177 ? -10.187 48.566 15.463 1.00 40.19 165 LEU B N 1
ATOM 4096 C CA . LEU B 1 177 ? -10.970 49.735 15.032 1.00 39.85 165 LEU B CA 1
ATOM 4097 C C . LEU B 1 177 ? -12.172 49.348 14.185 1.00 40.27 165 LEU B C 1
ATOM 4098 O O . LEU B 1 177 ? -13.120 50.124 14.060 1.00 42.26 165 LEU B O 1
ATOM 4103 N N . VAL B 1 178 ? -12.119 48.161 13.580 1.00 38.97 166 VAL B N 1
ATOM 4104 C CA . VAL B 1 178 ? -13.194 47.712 12.720 1.00 38.58 166 VAL B CA 1
ATOM 4105 C C . VAL B 1 178 ? -14.538 47.682 13.441 1.00 40.57 166 VAL B C 1
ATOM 4106 O O . VAL B 1 178 ? -15.537 48.151 12.900 1.00 41.76 166 VAL B O 1
ATOM 4110 N N . LYS B 1 179 ? -14.564 47.151 14.660 1.00 42.57 167 LYS B N 1
ATOM 4111 C CA . LYS B 1 179 ? -15.805 47.078 15.432 1.00 44.35 167 LYS B CA 1
ATOM 4112 C C . LYS B 1 179 ? -16.323 48.447 15.850 1.00 43.56 167 LYS B C 1
ATOM 4113 O O . LYS B 1 179 ? -17.396 48.544 16.415 1.00 43.45 167 LYS B O 1
ATOM 4119 N N . ARG B 1 180 ? -15.567 49.505 15.570 1.00 42.95 168 ARG B N 1
ATOM 4120 C CA . ARG B 1 180 ? -16.012 50.852 15.901 1.00 41.59 168 ARG B CA 1
ATOM 4121 C C . ARG B 1 180 ? -16.514 51.545 14.632 1.00 41.70 168 ARG B C 1
ATOM 4122 O O . ARG B 1 180 ? -16.499 52.784 14.503 1.00 41.84 168 ARG B O 1
ATOM 4130 N N . ASP B 1 181 ? -16.971 50.729 13.690 1.00 40.49 169 ASP B N 1
ATOM 4131 C CA . ASP B 1 181 ? -17.509 51.235 12.447 1.00 39.12 169 ASP B CA 1
ATOM 4132 C C . ASP B 1 181 ? -16.454 51.970 11.647 1.00 36.60 169 ASP B C 1
ATOM 4133 O O . ASP B 1 181 ? -16.719 53.025 11.081 1.00 36.99 169 ASP B O 1
ATOM 4138 N N . ILE B 1 182 ? -15.253 51.418 11.604 1.00 34.53 170 ILE B N 1
ATOM 4139 C CA . ILE B 1 182 ? -14.170 52.040 10.846 1.00 32.27 170 ILE B CA 1
ATOM 4140 C C . ILE B 1 182 ? -13.672 51.030 9.817 1.00 30.98 170 ILE B C 1
ATOM 4141 O O . ILE B 1 182 ? -13.434 49.873 10.147 1.00 30.61 170 ILE B O 1
ATOM 4146 N N . VAL B 1 183 ? -13.519 51.469 8.577 1.00 28.97 171 VAL B N 1
ATOM 4147 C CA . VAL B 1 183 ? -13.026 50.589 7.536 1.00 27.64 171 VAL B CA 1
ATOM 4148 C C . VAL B 1 183 ? -11.525 50.706 7.429 1.00 27.13 171 VAL B C 1
ATOM 4149 O O . VAL B 1 183 ? -10.984 51.812 7.372 1.00 26.92 171 VAL B O 1
ATOM 4153 N N . LEU B 1 184 ? -10.857 49.558 7.410 1.00 27.10 172 LEU B N 1
ATOM 4154 C CA . LEU B 1 184 ? -9.404 49.510 7.281 1.00 26.63 172 LEU B CA 1
ATOM 4155 C C . LEU B 1 184 ? -9.121 49.442 5.797 1.00 26.27 172 LEU B C 1
ATOM 4156 O O . LEU B 1 184 ? -9.877 48.821 5.068 1.00 27.39 172 LEU B O 1
ATOM 4161 N N . SER B 1 185 ? -8.048 50.083 5.348 1.00 25.94 173 SER B N 1
ATOM 4162 C CA . SER B 1 185 ? -7.685 50.076 3.935 1.00 27.10 173 SER B CA 1
ATOM 4163 C C . SER B 1 185 ? -6.149 50.023 3.843 1.00 27.13 173 SER B C 1
ATOM 4164 O O . SER B 1 185 ? -5.463 50.760 4.557 1.00 28.56 173 SER B O 1
ATOM 4167 N N . ALA B 1 186 ? -5.600 49.180 2.970 1.00 27.09 174 ALA B N 1
ATOM 4168 C CA . ALA B 1 186 ? -4.130 49.068 2.871 1.00 28.13 174 ALA B CA 1
ATOM 4169 C C . ALA B 1 186 ? -3.538 50.026 1.878 1.00 28.39 174 ALA B C 1
ATOM 4170 O O . ALA B 1 186 ? -4.087 50.193 0.804 1.00 29.99 174 ALA B O 1
ATOM 4172 N N . GLY B 1 187 ? -2.412 50.644 2.243 1.00 29.80 175 GLY B N 1
ATOM 4173 C CA . GLY B 1 187 ? -1.733 51.608 1.374 1.00 29.61 175 GLY B CA 1
ATOM 4174 C C . GLY B 1 187 ? -0.395 52.108 1.914 1.00 29.88 175 GLY B C 1
ATOM 4175 O O . GLY B 1 187 ? -0.089 51.858 3.075 1.00 30.17 175 GLY B O 1
ATOM 4176 N N . HIS B 1 188 ? 0.397 52.810 1.094 1.00 31.19 176 HIS B N 1
ATOM 4177 C CA . HIS B 1 188 ? 1.709 53.321 1.520 1.00 33.00 176 HIS B CA 1
ATOM 4178 C C . HIS B 1 188 ? 2.401 52.204 2.277 1.00 34.80 176 HIS B C 1
ATOM 4179 O O . HIS B 1 188 ? 2.656 52.305 3.499 1.00 36.09 176 HIS B O 1
ATOM 4186 N N . SER B 1 189 ? 2.724 51.140 1.547 1.00 34.46 177 SER B N 1
ATOM 4187 C CA . SER B 1 189 ? 3.290 49.973 2.172 1.00 33.13 177 SER B CA 1
ATOM 4188 C C . SER B 1 189 ? 4.137 49.118 1.247 1.00 34.17 177 SER B C 1
ATOM 4189 O O . SER B 1 189 ? 3.942 49.089 0.028 1.00 34.95 177 SER B O 1
ATOM 4192 N N . ILE B 1 190 ? 5.111 48.441 1.834 1.00 34.82 178 ILE B N 1
ATOM 4193 C CA . ILE B 1 190 ? 5.944 47.544 1.062 1.00 36.01 178 ILE B CA 1
ATOM 4194 C C . ILE B 1 190 ? 5.635 46.143 1.572 1.00 35.67 178 ILE B C 1
ATOM 4195 O O . ILE B 1 190 ? 6.482 45.263 1.550 1.00 37.09 178 ILE B O 1
ATOM 4200 N N . ALA B 1 191 ? 4.404 45.956 2.046 1.00 35.67 179 ALA B N 1
ATOM 4201 C CA . ALA B 1 191 ? 3.939 44.675 2.572 1.00 35.36 179 ALA B CA 1
ATOM 4202 C C . ALA B 1 191 ? 3.971 43.560 1.504 1.00 36.90 179 ALA B C 1
ATOM 4203 O O . ALA B 1 191 ? 3.610 43.786 0.337 1.00 38.92 179 ALA B O 1
ATOM 4205 N N . THR B 1 192 ? 4.386 42.359 1.886 1.00 36.14 180 THR B N 1
ATOM 4206 C CA . THR B 1 192 ? 4.382 41.269 0.915 1.00 37.16 180 THR B CA 1
ATOM 4207 C C . THR B 1 192 ? 2.976 40.717 0.795 1.00 38.22 180 THR B C 1
ATOM 4208 O O . THR B 1 192 ? 2.090 40.993 1.621 1.00 39.35 180 THR B O 1
ATOM 4212 N N . PHE B 1 193 ? 2.798 39.889 -0.217 1.00 37.53 181 PHE B N 1
ATOM 4213 C CA . PHE B 1 193 ? 1.533 39.240 -0.446 1.00 36.50 181 PHE B CA 1
ATOM 4214 C C . PHE B 1 193 ? 1.072 38.577 0.848 1.00 37.03 181 PHE B C 1
ATOM 4215 O O . PHE B 1 193 ? -0.055 38.784 1.269 1.00 37.39 181 PHE B O 1
ATOM 4223 N N . GLU B 1 194 ? 1.943 37.787 1.477 1.00 38.13 182 GLU B N 1
ATOM 4224 C CA . GLU B 1 194 ? 1.585 37.074 2.720 1.00 40.73 182 GLU B CA 1
ATOM 4225 C C . GLU B 1 194 ? 1.296 37.988 3.929 1.00 39.35 182 GLU B C 1
ATOM 4226 O O . GLU B 1 194 ? 0.410 37.704 4.726 1.00 38.51 182 GLU B O 1
ATOM 4232 N N . GLU B 1 195 ? 2.048 39.067 4.084 1.00 38.63 183 GLU B N 1
ATOM 4233 C CA . GLU B 1 195 ? 1.779 39.971 5.190 1.00 38.62 183 GLU B CA 1
ATOM 4234 C C . GLU B 1 195 ? 0.377 40.556 4.955 1.00 37.97 183 GLU B C 1
ATOM 4235 O O . GLU B 1 195 ? -0.389 40.779 5.891 1.00 36.75 183 GLU B O 1
ATOM 4241 N N . PHE B 1 196 ? 0.036 40.781 3.692 1.00 36.73 184 PHE B N 1
ATOM 4242 C CA . PHE B 1 196 ? -1.262 41.322 3.383 1.00 36.17 184 PHE B CA 1
ATOM 4243 C C . PHE B 1 196 ? -2.364 40.320 3.678 1.00 39.03 184 PHE B C 1
ATOM 4244 O O . PHE B 1 196 ? -3.423 40.700 4.181 1.00 39.88 184 PHE B O 1
ATOM 4260 N N . LYS B 1 198 ? -2.601 38.036 5.985 1.00 43.09 186 LYS B N 1
ATOM 4261 C CA . LYS B 1 198 ? -2.946 37.951 7.398 1.00 42.91 186 LYS B CA 1
ATOM 4262 C C . LYS B 1 198 ? -4.082 38.924 7.672 1.00 41.19 186 LYS B C 1
ATOM 4263 O O . LYS B 1 198 ? -4.966 38.635 8.480 1.00 41.24 186 LYS B O 1
ATOM 4269 N N . PHE B 1 199 ? -4.076 40.074 6.998 1.00 37.46 187 PHE B N 1
ATOM 4270 C CA . PHE B 1 199 ? -5.131 41.035 7.232 1.00 35.53 187 PHE B CA 1
ATOM 4271 C C . PHE B 1 199 ? -6.382 40.743 6.411 1.00 34.99 187 PHE B C 1
ATOM 4272 O O . PHE B 1 199 ? -7.514 40.912 6.869 1.00 31.73 187 PHE B O 1
ATOM 4280 N N . TYR B 1 200 ? -6.170 40.253 5.199 1.00 35.75 188 TYR B N 1
ATOM 4281 C CA . TYR B 1 200 ? -7.269 39.883 4.337 1.00 35.30 188 TYR B CA 1
ATOM 4282 C C . TYR B 1 200 ? -8.075 38.825 5.085 1.00 36.46 188 TYR B C 1
ATOM 4283 O O . TYR B 1 200 ? -9.292 38.897 5.142 1.00 35.54 188 TYR B O 1
ATOM 4292 N N . LYS B 1 201 ? -7.384 37.848 5.668 1.00 38.80 189 LYS B N 1
ATOM 4293 C CA . LYS B 1 201 ? -8.048 36.791 6.428 1.00 41.71 189 LYS B CA 1
ATOM 4294 C C . LYS B 1 201 ? -8.874 37.389 7.567 1.00 42.37 189 LYS B C 1
ATOM 4295 O O . LYS B 1 201 ? -9.893 36.825 7.962 1.00 41.97 189 LYS B O 1
ATOM 4301 N N . GLU B 1 202 ? -8.428 38.530 8.091 1.00 41.38 190 GLU B N 1
ATOM 4302 C CA . GLU B 1 202 ? -9.133 39.198 9.187 1.00 41.14 190 GLU B CA 1
ATOM 4303 C C . GLU B 1 202 ? -10.196 40.215 8.729 1.00 39.66 190 GLU B C 1
ATOM 4304 O O . GLU B 1 202 ? -10.728 40.972 9.536 1.00 39.66 190 GLU B O 1
ATOM 4310 N N . GLY B 1 203 ? -10.488 40.238 7.431 1.00 37.63 191 GLY B N 1
ATOM 4311 C CA . GLY B 1 203 ? -11.477 41.159 6.920 1.00 33.92 191 GLY B CA 1
ATOM 4312 C C . GLY B 1 203 ? -10.998 42.390 6.157 1.00 35.42 191 GLY B C 1
ATOM 4313 O O . GLY B 1 203 ? -11.844 43.093 5.599 1.00 36.72 191 GLY B O 1
ATOM 4314 N N . VAL B 1 204 ? -9.697 42.699 6.112 1.00 32.66 192 VAL B N 1
ATOM 4315 C CA . VAL B 1 204 ? -9.277 43.889 5.357 1.00 32.13 192 VAL B CA 1
ATOM 4316 C C . VAL B 1 204 ? -9.408 43.579 3.863 1.00 32.60 192 VAL B C 1
ATOM 4317 O O . VAL B 1 204 ? -8.690 42.745 3.351 1.00 33.62 192 VAL B O 1
ATOM 4321 N N . LYS B 1 205 ? -10.338 44.247 3.177 1.00 32.46 193 LYS B N 1
ATOM 4322 C CA . LYS B 1 205 ? -10.591 44.021 1.753 1.00 32.75 193 LYS B CA 1
ATOM 4323 C C . LYS B 1 205 ? -10.621 45.325 0.945 1.00 33.75 193 LYS B C 1
ATOM 4324 O O . LYS B 1 205 ? -11.534 45.554 0.137 1.00 34.09 193 LYS B O 1
ATOM 4330 N N . ARG B 1 206 ? -9.628 46.179 1.156 1.00 31.95 194 ARG B N 1
ATOM 4331 C CA . ARG B 1 206 ? -9.594 47.452 0.461 1.00 29.69 194 ARG B CA 1
ATOM 4332 C C . ARG B 1 206 ? -8.168 47.946 0.355 1.00 28.88 194 ARG B C 1
ATOM 4333 O O . ARG B 1 206 ? -7.363 47.729 1.251 1.00 29.00 194 ARG B O 1
ATOM 4341 N N . ILE B 1 207 ? -7.862 48.626 -0.737 1.00 28.08 195 ILE B N 1
ATOM 4342 C CA . ILE B 1 207 ? -6.533 49.170 -0.931 1.00 27.60 195 ILE B CA 1
ATOM 4343 C C . ILE B 1 207 ? -6.668 50.637 -1.310 1.00 28.14 195 ILE B C 1
ATOM 4344 O O . ILE B 1 207 ? -7.485 50.980 -2.148 1.00 29.16 195 ILE B O 1
ATOM 4349 N N . THR B 1 208 ? -5.863 51.489 -0.688 1.00 27.91 196 THR B N 1
ATOM 4350 C CA . THR B 1 208 ? -5.906 52.927 -0.918 1.00 29.86 196 THR B CA 1
ATOM 4351 C C . THR B 1 208 ? -5.151 53.344 -2.187 1.00 30.59 196 THR B C 1
ATOM 4352 O O . THR B 1 208 ? -4.057 52.873 -2.435 1.00 31.09 196 THR B O 1
ATOM 4356 N N . HIS B 1 209 ? -5.741 54.262 -2.948 1.00 32.08 197 HIS B N 1
ATOM 4357 C CA . HIS B 1 209 ? -5.225 54.686 -4.255 1.00 35.49 197 HIS B CA 1
ATOM 4358 C C . HIS B 1 209 ? -4.216 53.752 -4.922 1.00 35.77 197 HIS B C 1
ATOM 4359 O O . HIS B 1 209 ? -3.023 54.034 -5.026 1.00 35.97 197 HIS B O 1
ATOM 4366 N N . PHE B 1 210 ? -4.759 52.624 -5.380 1.00 36.01 198 PHE B N 1
ATOM 4367 C CA . PHE B 1 210 ? -4.035 51.565 -6.075 1.00 34.92 198 PHE B CA 1
ATOM 4368 C C . PHE B 1 210 ? -3.590 52.120 -7.412 1.00 34.72 198 PHE B C 1
ATOM 4369 O O . PHE B 1 210 ? -4.385 52.715 -8.131 1.00 33.98 198 PHE B O 1
ATOM 4377 N N . PRO B 1 211 ? -2.319 51.916 -7.776 1.00 34.78 199 PRO B N 1
ATOM 4378 C CA . PRO B 1 211 ? -1.302 51.199 -6.998 1.00 35.22 199 PRO B CA 1
ATOM 4379 C C . PRO B 1 211 ? -0.196 52.141 -6.523 1.00 35.55 199 PRO B C 1
ATOM 4380 O O . PRO B 1 211 ? 0.888 51.700 -6.177 1.00 34.96 199 PRO B O 1
ATOM 4384 N N . ASN B 1 212 ? -0.469 53.440 -6.530 1.00 35.87 200 ASN B N 1
ATOM 4385 C CA . ASN B 1 212 ? 0.512 54.422 -6.080 1.00 35.73 200 ASN B CA 1
ATOM 4386 C C . ASN B 1 212 ? 0.805 54.156 -4.598 1.00 35.61 200 ASN B C 1
ATOM 4387 O O . ASN B 1 212 ? -0.118 53.897 -3.825 1.00 36.54 200 ASN B O 1
ATOM 4392 N N . GLY B 1 213 ? 2.077 54.185 -4.208 1.00 34.76 201 GLY B N 1
ATOM 4393 C CA . GLY B 1 213 ? 2.426 53.972 -2.808 1.00 33.56 201 GLY B CA 1
ATOM 4394 C C . GLY B 1 213 ? 2.542 52.524 -2.400 1.00 34.98 201 GLY B C 1
ATOM 4395 O O . GLY B 1 213 ? 2.506 52.177 -1.210 1.00 35.07 201 GLY B O 1
ATOM 4396 N N . LEU B 1 214 ? 2.664 51.660 -3.402 1.00 36.86 202 LEU B N 1
ATOM 4397 C CA . LEU B 1 214 ? 2.794 50.224 -3.166 1.00 38.00 202 LEU B CA 1
ATOM 4398 C C . LEU B 1 214 ? 3.990 49.717 -3.947 1.00 38.84 202 LEU B C 1
ATOM 4399 O O . LEU B 1 214 ? 4.352 50.300 -4.957 1.00 38.25 202 LEU B O 1
ATOM 4404 N N . LYS B 1 215 ? 4.596 48.637 -3.463 1.00 41.35 203 LYS B N 1
ATOM 4405 C CA . LYS B 1 215 ? 5.738 48.017 -4.122 1.00 44.29 203 LYS B CA 1
ATOM 4406 C C . LYS B 1 215 ? 5.206 47.473 -5.454 1.00 45.10 203 LYS B C 1
ATOM 4407 O O . LYS B 1 215 ? 4.062 47.046 -5.537 1.00 47.21 203 LYS B O 1
ATOM 4413 N N . PRO B 1 216 ? 6.014 47.497 -6.516 1.00 45.44 204 PRO B N 1
ATOM 4414 C CA . PRO B 1 216 ? 5.524 46.981 -7.804 1.00 45.10 204 PRO B CA 1
ATOM 4415 C C . PRO B 1 216 ? 5.326 45.464 -7.833 1.00 44.30 204 PRO B C 1
ATOM 4416 O O . PRO B 1 216 ? 5.823 44.725 -6.979 1.00 44.21 204 PRO B O 1
ATOM 4420 N N . LEU B 1 217 ? 4.609 45.010 -8.844 1.00 43.66 205 LEU B N 1
ATOM 4421 C CA . LEU B 1 217 ? 4.358 43.586 -9.029 1.00 44.43 205 LEU B CA 1
ATOM 4422 C C . LEU B 1 217 ? 5.678 42.929 -9.468 1.00 43.60 205 LEU B C 1
ATOM 4423 O O . LEU B 1 217 ? 6.304 43.383 -10.419 1.00 44.09 205 LEU B O 1
ATOM 4428 N N . HIS B 1 218 ? 6.124 41.892 -8.775 1.00 42.84 206 HIS B N 1
ATOM 4429 C CA . HIS B 1 218 ? 7.343 41.209 -9.200 1.00 44.72 206 HIS B CA 1
ATOM 4430 C C . HIS B 1 218 ? 7.035 39.750 -9.557 1.00 44.40 206 HIS B C 1
ATOM 4431 O O . HIS B 1 218 ? 6.015 39.209 -9.114 1.00 43.82 206 HIS B O 1
ATOM 4438 N N . HIS B 1 219 ? 7.910 39.112 -10.333 1.00 44.21 207 HIS B N 1
ATOM 4439 C CA . HIS B 1 219 ? 7.670 37.729 -10.790 1.00 45.98 207 HIS B CA 1
ATOM 4440 C C . HIS B 1 219 ? 7.397 36.666 -9.729 1.00 45.59 207 HIS B C 1
ATOM 4441 O O . HIS B 1 219 ? 6.594 35.752 -9.939 1.00 45.11 207 HIS B O 1
ATOM 4448 N N . ARG B 1 220 ? 8.035 36.794 -8.579 1.00 45.80 208 ARG B N 1
ATOM 4449 C CA . ARG B 1 220 ? 7.855 35.818 -7.528 1.00 45.63 208 ARG B CA 1
ATOM 4450 C C . ARG B 1 220 ? 7.006 36.426 -6.408 1.00 44.73 208 ARG B C 1
ATOM 4451 O O . ARG B 1 220 ? 6.043 35.811 -5.941 1.00 45.18 208 ARG B O 1
ATOM 4459 N N . GLU B 1 221 ? 7.355 37.645 -5.995 1.00 42.60 209 GLU B N 1
ATOM 4460 C CA . GLU B 1 221 ? 6.628 38.351 -4.940 1.00 40.64 209 GLU B CA 1
ATOM 4461 C C . GLU B 1 221 ? 5.625 39.274 -5.578 1.00 37.88 209 GLU B C 1
ATOM 4462 O O . GLU B 1 221 ? 5.998 40.313 -6.097 1.00 38.21 209 GLU B O 1
ATOM 4468 N N . ILE B 1 222 ? 4.352 38.918 -5.543 1.00 36.25 210 ILE B N 1
ATOM 4469 C CA . ILE B 1 222 ? 3.368 39.782 -6.171 1.00 34.98 210 ILE B CA 1
ATOM 4470 C C . ILE B 1 222 ? 2.919 40.951 -5.281 1.00 35.58 210 ILE B C 1
ATOM 4471 O O . ILE B 1 222 ? 2.221 41.863 -5.743 1.00 35.23 210 ILE B O 1
ATOM 4476 N N . GLY B 1 223 ? 3.329 40.929 -4.013 1.00 33.54 211 GLY B N 1
ATOM 4477 C CA . GLY B 1 223 ? 2.994 42.000 -3.105 1.00 32.86 211 GLY B CA 1
ATOM 4478 C C . GLY B 1 223 ? 1.533 42.396 -3.059 1.00 34.59 211 GLY B C 1
ATOM 4479 O O . GLY B 1 223 ? 0.659 41.666 -3.561 1.00 35.16 211 GLY B O 1
ATOM 4480 N N . ILE B 1 224 ? 1.266 43.551 -2.445 1.00 33.53 212 ILE B N 1
ATOM 4481 C CA . ILE B 1 224 ? -0.092 44.053 -2.320 1.00 33.96 212 ILE B CA 1
ATOM 4482 C C . ILE B 1 224 ? -0.710 44.324 -3.682 1.00 33.00 212 ILE B C 1
ATOM 4483 O O . ILE B 1 224 ? -1.907 44.134 -3.888 1.00 33.96 212 ILE B O 1
ATOM 4488 N N . THR B 1 225 ? 0.098 44.798 -4.610 1.00 32.70 213 THR B N 1
ATOM 4489 C CA . THR B 1 225 ? -0.416 45.044 -5.952 1.00 33.39 213 THR B CA 1
ATOM 4490 C C . THR B 1 225 ? -0.993 43.725 -6.479 1.00 33.53 213 THR B C 1
ATOM 4491 O O . THR B 1 225 ? -2.100 43.686 -6.997 1.00 34.91 213 THR B O 1
ATOM 4495 N N . GLY B 1 226 ? -0.249 42.640 -6.311 1.00 33.00 214 GLY B N 1
ATOM 4496 C CA . GLY B 1 226 ? -0.713 41.362 -6.808 1.00 32.11 214 GLY B CA 1
ATOM 4497 C C . GLY B 1 226 ? -1.955 40.902 -6.094 1.00 31.94 214 GLY B C 1
ATOM 4498 O O . GLY B 1 226 ? -2.889 40.391 -6.705 1.00 31.02 214 GLY B O 1
ATOM 4499 N N . ALA B 1 227 ? -1.946 41.077 -4.778 1.00 32.80 215 ALA B N 1
ATOM 4500 C CA . ALA B 1 227 ? -3.065 40.697 -3.938 1.00 31.05 215 ALA B CA 1
ATOM 4501 C C . ALA B 1 227 ? -4.309 41.427 -4.384 1.00 29.41 215 ALA B C 1
ATOM 4502 O O . ALA B 1 227 ? -5.366 40.836 -4.475 1.00 31.33 215 ALA B O 1
ATOM 4504 N N . GLY B 1 228 ? -4.176 42.712 -4.678 1.00 29.63 216 GLY B N 1
ATOM 4505 C CA . GLY B 1 228 ? -5.320 43.502 -5.097 1.00 29.13 216 GLY B CA 1
ATOM 4506 C C . GLY B 1 228 ? -5.902 43.141 -6.451 1.00 30.01 216 GLY B C 1
ATOM 4507 O O . GLY B 1 228 ? -7.104 43.352 -6.699 1.00 29.44 216 GLY B O 1
ATOM 4508 N N . LEU B 1 229 ? -5.068 42.607 -7.340 1.00 29.33 217 LEU B N 1
ATOM 4509 C CA . LEU B 1 229 ? -5.551 42.208 -8.653 1.00 30.61 217 LEU B CA 1
ATOM 4510 C C . LEU B 1 229 ? -6.159 40.817 -8.584 1.00 31.71 217 LEU B C 1
ATOM 4511 O O . LEU B 1 229 ? -7.250 40.592 -9.102 1.00 31.36 217 LEU B O 1
ATOM 4516 N N . LEU B 1 230 ? -5.465 39.916 -7.884 1.00 32.34 218 LEU B N 1
ATOM 4517 C CA . LEU B 1 230 ? -5.857 38.522 -7.717 1.00 32.05 218 LEU B CA 1
ATOM 4518 C C . LEU B 1 230 ? -7.115 38.216 -6.900 1.00 33.39 218 LEU B C 1
ATOM 4519 O O . LEU B 1 230 ? -7.932 37.395 -7.317 1.00 32.84 218 LEU B O 1
ATOM 4524 N N . LEU B 1 231 ? -7.264 38.860 -5.738 1.00 35.19 219 LEU B N 1
ATOM 4525 C CA . LEU B 1 231 ? -8.418 38.650 -4.843 1.00 34.40 219 LEU B CA 1
ATOM 4526 C C . LEU B 1 231 ? -9.653 39.370 -5.325 1.00 35.48 219 LEU B C 1
ATOM 4527 O O . LEU B 1 231 ? -9.665 40.575 -5.435 1.00 36.99 219 LEU B O 1
ATOM 4532 N N . ASP B 1 232 ? -10.725 38.635 -5.564 1.00 38.75 220 ASP B N 1
ATOM 4533 C CA . ASP B 1 232 ? -11.935 39.247 -6.107 1.00 39.84 220 ASP B CA 1
ATOM 4534 C C . ASP B 1 232 ? -12.757 40.181 -5.276 1.00 38.50 220 ASP B C 1
ATOM 4535 O O . ASP B 1 232 ? -13.316 41.129 -5.812 1.00 40.13 220 ASP B O 1
ATOM 4540 N N . ASP B 1 233 ? -12.861 39.919 -3.982 1.00 36.14 221 ASP B N 1
ATOM 4541 C CA . ASP B 1 233 ? -13.665 40.771 -3.141 1.00 35.39 221 ASP B CA 1
ATOM 4542 C C . ASP B 1 233 ? -12.904 41.950 -2.502 1.00 35.69 221 ASP B C 1
ATOM 4543 O O . ASP B 1 233 ? -13.453 42.649 -1.646 1.00 37.01 221 ASP B O 1
ATOM 4548 N N . VAL B 1 234 ? -11.655 42.154 -2.923 1.00 32.99 222 VAL B N 1
ATOM 4549 C CA . VAL B 1 234 ? -10.832 43.265 -2.455 1.00 32.14 222 VAL B CA 1
ATOM 4550 C C . VAL B 1 234 ? -11.060 44.438 -3.420 1.00 32.29 222 VAL B C 1
ATOM 4551 O O . VAL B 1 234 ? -10.801 44.319 -4.605 1.00 32.68 222 VAL B O 1
ATOM 4555 N N . LYS B 1 235 ? -11.562 45.559 -2.916 1.00 31.57 223 LYS B N 1
ATOM 4556 C CA . LYS B 1 235 ? -11.811 46.720 -3.765 1.00 31.66 223 LYS B CA 1
ATOM 4557 C C . LYS B 1 235 ? -10.609 47.700 -3.801 1.00 29.28 223 LYS B C 1
ATOM 4558 O O . LYS B 1 235 ? -9.862 47.813 -2.830 1.00 26.45 223 LYS B O 1
ATOM 4564 N N . LEU B 1 236 ? -10.438 48.389 -4.930 1.00 28.50 224 LEU B N 1
ATOM 4565 C CA . LEU B 1 236 ? -9.315 49.320 -5.135 1.00 29.21 224 LEU B CA 1
ATOM 4566 C C . LEU B 1 236 ? -9.710 50.744 -5.489 1.00 30.54 224 LEU B C 1
ATOM 4567 O O . LEU B 1 236 ? -10.575 50.979 -6.347 1.00 32.46 224 LEU B O 1
ATOM 4572 N N . GLU B 1 237 ? -9.073 51.698 -4.821 1.00 30.90 225 GLU B N 1
ATOM 4573 C CA . GLU B 1 237 ? -9.298 53.115 -5.094 1.00 30.39 225 GLU B CA 1
ATOM 4574 C C . GLU B 1 237 ? -8.548 53.419 -6.377 1.00 31.11 225 GLU B C 1
ATOM 4575 O O . GLU B 1 237 ? -7.457 52.890 -6.607 1.00 31.43 225 GLU B O 1
ATOM 4581 N N . LEU B 1 238 ? -9.118 54.262 -7.216 1.00 30.73 226 LEU B N 1
ATOM 4582 C CA . LEU B 1 238 ? -8.435 54.643 -8.438 1.00 30.22 226 LEU B CA 1
ATOM 4583 C C . LEU B 1 238 ? -8.574 56.144 -8.616 1.00 30.55 226 LEU B C 1
ATOM 4584 O O . LEU B 1 238 ? -9.674 56.680 -8.494 1.00 30.30 226 LEU B O 1
ATOM 4589 N N . ILE B 1 239 ? -7.458 56.825 -8.865 1.00 29.66 227 ILE B N 1
ATOM 4590 C CA . ILE B 1 239 ? -7.486 58.249 -9.086 1.00 29.36 227 ILE B CA 1
ATOM 4591 C C . ILE B 1 239 ? -7.416 58.365 -10.595 1.00 29.65 227 ILE B C 1
ATOM 4592 O O . ILE B 1 239 ? -6.346 58.164 -11.143 1.00 28.64 227 ILE B O 1
ATOM 4597 N N . CYS B 1 240 ? -8.520 58.696 -11.269 1.00 30.04 228 CYS B N 1
ATOM 4598 C CA . CYS B 1 240 ? -8.484 58.767 -12.729 1.00 33.05 228 CYS B CA 1
ATOM 4599 C C . CYS B 1 240 ? -8.164 60.112 -13.319 1.00 32.88 228 CYS B C 1
ATOM 4600 O O . CYS B 1 240 ? -8.918 60.605 -14.143 1.00 35.07 228 CYS B O 1
ATOM 4603 N N . ASP B 1 241 ? -7.031 60.689 -12.946 1.00 32.40 229 ASP B N 1
ATOM 4604 C CA . ASP B 1 241 ? -6.664 62.000 -13.453 1.00 32.97 229 ASP B CA 1
ATOM 4605 C C . ASP B 1 241 ? -5.742 61.909 -14.641 1.00 34.88 229 ASP B C 1
ATOM 4606 O O . ASP B 1 241 ? -5.301 62.938 -15.183 1.00 35.44 229 ASP B O 1
ATOM 4611 N N . GLY B 1 242 ? -5.444 60.672 -15.033 1.00 35.21 230 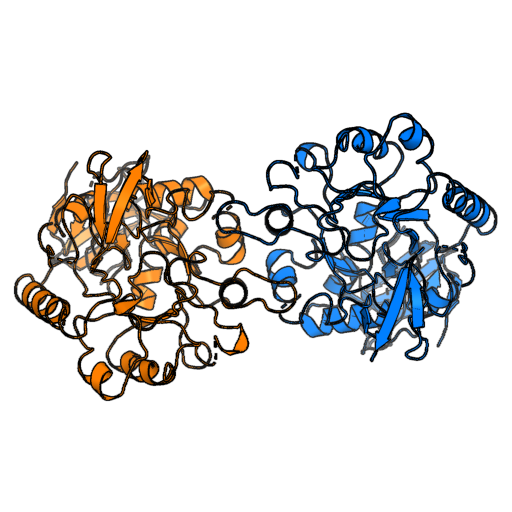GLY B N 1
ATOM 4612 C CA . GLY B 1 242 ? -4.564 60.435 -16.152 1.00 34.40 230 GLY B CA 1
ATOM 4613 C C . GLY B 1 242 ? -3.093 60.598 -15.792 1.00 35.88 230 GLY B C 1
ATOM 4614 O O . GLY B 1 242 ? -2.237 60.560 -16.690 1.00 37.30 230 GLY B O 1
ATOM 4615 N N . VAL B 1 243 ? -2.786 60.761 -14.502 1.00 34.33 231 VAL B N 1
ATOM 4616 C CA . VAL B 1 243 ? -1.414 60.955 -14.069 1.00 34.61 231 VAL B CA 1
ATOM 4617 C C . VAL B 1 243 ? -0.997 59.944 -13.022 1.00 34.81 231 VAL B C 1
ATOM 4618 O O . VAL B 1 243 ? 0.093 59.382 -13.108 1.00 36.10 231 VAL B O 1
ATOM 4622 N N . HIS B 1 244 ? -1.835 59.730 -12.013 1.00 34.23 232 HIS B N 1
ATOM 4623 C CA . HIS B 1 244 ? -1.539 58.697 -11.022 1.00 32.33 232 HIS B CA 1
ATOM 4624 C C . HIS B 1 244 ? -1.642 57.326 -11.715 1.00 32.53 232 HIS B C 1
ATOM 4625 O O . HIS B 1 244 ? -0.981 56.369 -11.316 1.00 32.33 232 HIS B O 1
ATOM 4632 N N . LEU B 1 245 ? -2.482 57.241 -12.747 1.00 31.91 233 LEU B N 1
ATOM 4633 C CA . LEU B 1 245 ? -2.620 56.026 -13.538 1.00 33.12 233 LEU B CA 1
ATOM 4634 C C . LEU B 1 245 ? -2.825 56.494 -14.946 1.00 33.26 233 LEU B C 1
ATOM 4635 O O . LEU B 1 245 ? -3.615 57.398 -15.181 1.00 36.13 233 LEU B O 1
ATOM 4640 N N . SER B 1 246 ? -2.122 55.895 -15.886 1.00 32.76 234 SER B N 1
ATOM 4641 C CA . SER B 1 246 ? -2.308 56.254 -17.288 1.00 33.66 234 SER B CA 1
ATOM 4642 C C . SER B 1 246 ? -3.635 55.617 -17.694 1.00 34.34 234 SER B C 1
ATOM 4643 O O . SER B 1 246 ? -4.115 54.686 -17.038 1.00 34.03 234 SER B O 1
ATOM 4646 N N . ARG B 1 247 ? -4.217 56.080 -18.790 1.00 34.88 235 ARG B N 1
ATOM 4647 C CA . ARG B 1 247 ? -5.471 55.503 -19.190 1.00 36.05 235 ARG B CA 1
ATOM 4648 C C . ARG B 1 247 ? -5.333 54.003 -19.476 1.00 35.58 235 ARG B C 1
ATOM 4649 O O . ARG B 1 247 ? -6.283 53.252 -19.272 1.00 33.86 235 ARG B O 1
ATOM 4657 N N . GLU B 1 248 ? -4.150 53.568 -19.909 1.00 35.40 236 GLU B N 1
ATOM 4658 C CA . GLU B 1 248 ? -3.919 52.150 -20.195 1.00 36.57 236 GLU B CA 1
ATOM 4659 C C . GLU B 1 248 ? -3.979 51.343 -18.903 1.00 36.12 236 GLU B C 1
ATOM 4660 O O . GLU B 1 248 ? -4.579 50.257 -18.869 1.00 35.99 236 GLU B O 1
ATOM 4674 N N . VAL B 1 250 ? -5.600 52.175 -16.148 1.00 31.81 238 VAL B N 1
ATOM 4675 C CA . VAL B 1 250 ? -6.984 52.152 -15.707 1.00 32.03 238 VAL B CA 1
ATOM 4676 C C . VAL B 1 250 ? -7.760 51.100 -16.509 1.00 31.59 238 VAL B C 1
ATOM 4677 O O . VAL B 1 250 ? -8.571 50.384 -15.943 1.00 32.86 238 VAL B O 1
ATOM 4681 N N . LYS B 1 251 ? -7.503 50.994 -17.808 1.00 30.90 239 LYS B N 1
ATOM 4682 C CA . LYS B 1 251 ? -8.188 49.996 -18.608 1.00 33.21 239 LYS B CA 1
ATOM 4683 C C . LYS B 1 251 ? -7.803 48.581 -18.149 1.00 31.00 239 LYS B C 1
ATOM 4684 O O . LYS B 1 251 ? -8.614 47.668 -18.176 1.00 30.28 239 LYS B O 1
ATOM 4690 N N . LEU B 1 252 ? -6.563 48.417 -17.707 1.00 29.30 240 LEU B N 1
ATOM 4691 C CA . LEU B 1 252 ? -6.076 47.134 -17.222 1.00 28.00 240 LEU B CA 1
ATOM 4692 C C . LEU B 1 252 ? -6.781 46.668 -15.936 1.00 28.22 240 LEU B C 1
ATOM 4693 O O . LEU B 1 252 ? -7.262 45.519 -15.843 1.00 27.78 240 LEU B O 1
ATOM 4698 N N . VAL B 1 253 ? -6.825 47.569 -14.957 1.00 26.93 241 VAL B N 1
ATOM 4699 C CA . VAL B 1 253 ? -7.421 47.287 -13.680 1.00 28.07 241 VAL B CA 1
ATOM 4700 C C . VAL B 1 253 ? -8.883 47.037 -13.872 1.00 28.80 241 VAL B C 1
ATOM 4701 O O . VAL B 1 253 ? -9.423 46.127 -13.258 1.00 28.30 241 VAL B O 1
ATOM 4705 N N . TYR B 1 254 ? -9.522 47.839 -14.726 1.00 29.92 242 TYR B N 1
ATOM 4706 C CA . TYR B 1 254 ? -10.947 47.661 -14.987 1.00 30.47 242 TYR B CA 1
ATOM 4707 C C . TYR B 1 254 ? -11.181 46.263 -15.551 1.00 32.48 242 TYR B C 1
ATOM 4708 O O . TYR B 1 254 ? -12.063 45.526 -15.104 1.00 34.13 242 TYR B O 1
ATOM 4717 N N . LYS B 1 255 ? -10.377 45.896 -16.531 1.00 33.91 243 LYS B N 1
ATOM 4718 C CA . LYS B 1 255 ? -10.510 44.593 -17.143 1.00 35.87 243 LYS B CA 1
ATOM 4719 C C . LYS B 1 255 ? -10.397 43.497 -16.093 1.00 35.79 243 LYS B C 1
ATOM 4720 O O . LYS B 1 255 ? -11.230 42.587 -16.055 1.00 36.39 243 LYS B O 1
ATOM 4726 N N . VAL B 1 256 ? -9.391 43.593 -15.221 1.00 34.67 244 VAL B N 1
ATOM 4727 C CA . VAL B 1 256 ? -9.181 42.574 -14.210 1.00 32.63 244 VAL B CA 1
ATOM 4728 C C . VAL B 1 256 ? -10.162 42.540 -13.074 1.00 32.92 244 VAL B C 1
ATOM 4729 O O . VAL B 1 256 ? -10.584 41.473 -12.643 1.00 35.35 244 VAL B O 1
ATOM 4733 N N . LYS B 1 257 ? -10.522 43.708 -12.578 1.00 32.29 245 LYS B N 1
ATOM 4734 C CA . LYS B 1 257 ? -11.379 43.783 -11.421 1.00 31.23 245 LYS B CA 1
ATOM 4735 C C . LYS B 1 257 ? -12.852 43.976 -11.667 1.00 32.14 245 LYS B C 1
ATOM 4736 O O . LYS B 1 257 ? -13.654 43.644 -10.795 1.00 31.36 245 LYS B O 1
ATOM 4742 N N . LYS B 1 258 ? -13.198 44.502 -12.843 1.00 32.06 246 LYS B N 1
ATOM 4743 C CA . LYS B 1 258 ? -14.586 44.832 -13.220 1.00 34.09 246 LYS B CA 1
ATOM 4744 C C . LYS B 1 258 ? -15.088 45.937 -12.300 1.00 33.85 246 LYS B C 1
ATOM 4745 O O . LYS B 1 258 ? -14.529 46.187 -11.224 1.00 34.14 246 LYS B O 1
ATOM 4751 N N . ALA B 1 259 ? -16.166 46.577 -12.728 1.00 33.66 247 ALA B N 1
ATOM 4752 C CA . ALA B 1 259 ? -16.789 47.654 -11.987 1.00 32.69 247 ALA B CA 1
ATOM 4753 C C . ALA B 1 259 ? -16.987 47.337 -10.487 1.00 33.96 247 ALA B C 1
ATOM 4754 O O . ALA B 1 259 ? -16.790 48.198 -9.640 1.00 35.43 247 ALA B O 1
ATOM 4756 N N . ASN B 1 260 ? -17.356 46.109 -10.155 1.00 33.11 248 ASN B N 1
ATOM 4757 C CA . ASN B 1 260 ? -17.544 45.716 -8.764 1.00 35.00 248 ASN B CA 1
ATOM 4758 C C . ASN B 1 260 ? -16.291 45.904 -7.886 1.00 33.09 248 ASN B C 1
ATOM 4759 O O . ASN B 1 260 ? -16.406 46.089 -6.683 1.00 32.71 248 ASN B O 1
ATOM 4764 N N . GLY B 1 261 ? -15.101 45.840 -8.481 1.00 31.13 249 GLY B N 1
ATOM 4765 C CA . GLY B 1 261 ? -13.886 45.969 -7.705 1.00 29.36 249 GLY B CA 1
ATOM 4766 C C . GLY B 1 261 ? -13.271 47.356 -7.629 1.00 29.94 249 GLY B C 1
ATOM 4767 O O . GLY B 1 261 ? -12.238 47.531 -7.002 1.00 29.62 249 GLY B O 1
ATOM 4768 N N . ILE B 1 262 ? -13.910 48.354 -8.232 1.00 29.66 250 ILE B N 1
ATOM 4769 C CA . ILE B 1 262 ? -13.343 49.692 -8.235 1.00 29.31 250 ILE B CA 1
ATOM 4770 C C . ILE B 1 262 ? -14.110 50.766 -7.468 1.00 29.66 250 ILE B C 1
ATOM 4771 O O . ILE B 1 262 ? -15.317 50.834 -7.530 1.00 33.59 250 ILE B O 1
ATOM 4776 N N . VAL B 1 263 ? -13.389 51.599 -6.740 1.00 29.58 251 VAL B N 1
ATOM 4777 C CA . VAL B 1 263 ? -13.981 52.699 -6.001 1.00 28.20 251 VAL B CA 1
ATOM 4778 C C . VAL B 1 263 ? -13.324 53.972 -6.504 1.00 27.77 251 VAL B C 1
ATOM 4779 O O . VAL B 1 263 ? -12.138 54.184 -6.300 1.00 27.02 251 VAL B O 1
ATOM 4783 N N . LEU B 1 264 ? -14.083 54.810 -7.202 1.00 28.09 252 LEU B N 1
ATOM 4784 C CA . LEU B 1 264 ? -13.539 56.067 -7.714 1.00 27.72 252 LEU B CA 1
ATOM 4785 C C . LEU B 1 264 ? -13.245 57.038 -6.583 1.00 28.33 252 LEU B C 1
ATOM 4786 O O . LEU B 1 264 ? -13.972 57.136 -5.588 1.00 26.87 252 LEU B O 1
ATOM 4791 N N . VAL B 1 265 ? -12.147 57.749 -6.732 1.00 27.87 253 VAL B N 1
ATOM 4792 C CA . VAL B 1 265 ? -11.749 58.676 -5.708 1.00 28.50 253 VAL B CA 1
ATOM 4793 C C . VAL B 1 265 ? -11.045 59.830 -6.386 1.00 28.84 253 VAL B C 1
ATOM 4794 O O . VAL B 1 265 ? -10.548 59.706 -7.508 1.00 30.72 253 VAL B O 1
ATOM 4798 N N . THR B 1 266 ? -11.007 60.950 -5.700 1.00 28.88 254 THR B N 1
ATOM 4799 C CA . THR B 1 266 ? -10.413 62.153 -6.228 1.00 28.78 254 THR B CA 1
ATOM 4800 C C . THR B 1 266 ? -8.984 62.375 -5.739 1.00 30.96 254 THR B C 1
ATOM 4801 O O . THR B 1 266 ? -8.104 62.703 -6.527 1.00 31.26 254 THR B O 1
ATOM 4805 N N . ASP B 1 267 ? -8.764 62.169 -4.438 1.00 31.62 255 ASP B N 1
ATOM 4806 C CA . ASP B 1 267 ? -7.488 62.405 -3.789 1.00 32.31 255 ASP B CA 1
ATOM 4807 C C . ASP B 1 267 ? -7.043 63.859 -4.044 1.00 32.71 255 ASP B C 1
ATOM 4808 O O . ASP B 1 267 ? -5.862 64.200 -4.094 1.00 32.58 255 ASP B O 1
ATOM 4813 N N . SER B 1 268 ? -8.044 64.704 -4.172 1.00 31.30 256 SER B N 1
ATOM 4814 C CA . SER B 1 268 ? -7.888 66.115 -4.417 1.00 33.13 256 SER B CA 1
ATOM 4815 C C . SER B 1 268 ? -7.334 66.882 -3.204 1.00 33.96 256 SER B C 1
ATOM 4816 O O . SER B 1 268 ? -7.672 66.572 -2.046 1.00 35.16 256 SER B O 1
ATOM 4819 N N . ILE B 1 269 ? -6.474 67.866 -3.470 1.00 31.81 257 ILE B N 1
ATOM 4820 C CA . ILE B 1 269 ? -5.943 68.703 -2.400 1.00 32.17 257 ILE B CA 1
ATOM 4821 C C . ILE B 1 269 ? -6.462 70.139 -2.550 1.00 33.12 257 ILE B C 1
ATOM 4822 O O . ILE B 1 269 ? -7.163 70.502 -3.509 1.00 30.89 257 ILE B O 1
ATOM 4827 N N . SER B 1 270 ? -6.103 70.945 -1.575 1.00 34.55 258 SER B N 1
ATOM 4828 C CA . SER B 1 270 ? -6.474 72.347 -1.534 1.00 37.54 258 SER B CA 1
ATOM 4829 C C . SER B 1 270 ? -6.310 73.093 -2.867 1.00 37.80 258 SER B C 1
ATOM 4830 O O . SER B 1 270 ? -7.206 73.825 -3.306 1.00 38.64 258 SER B O 1
ATOM 4833 N N . ALA B 1 271 ? -5.168 72.903 -3.508 1.00 38.04 259 ALA B N 1
ATOM 4834 C CA . ALA B 1 271 ? -4.884 73.567 -4.765 1.00 38.92 259 ALA B CA 1
ATOM 4835 C C . ALA B 1 271 ? -5.909 73.328 -5.882 1.00 41.17 259 ALA B C 1
ATOM 4836 O O . ALA B 1 271 ? -5.998 74.116 -6.818 1.00 42.89 259 ALA B O 1
ATOM 4838 N N . ALA B 1 272 ? -6.680 72.247 -5.792 1.00 43.19 260 ALA B N 1
ATOM 4839 C CA . ALA B 1 272 ? -7.690 71.920 -6.803 1.00 42.92 260 ALA B CA 1
ATOM 4840 C C . ALA B 1 272 ? -8.632 73.075 -7.133 1.00 43.86 260 ALA B C 1
ATOM 4841 O O . ALA B 1 272 ? -9.242 73.675 -6.246 1.00 42.69 260 ALA B O 1
ATOM 4843 N N . GLY B 1 273 ? -8.742 73.386 -8.420 1.00 44.67 261 GLY B N 1
ATOM 4844 C CA . GLY B 1 273 ? -9.623 74.461 -8.828 1.00 47.10 261 GLY B CA 1
ATOM 4845 C C . GLY B 1 273 ? -8.993 75.846 -8.814 1.00 48.51 261 GLY B C 1
ATOM 4846 O O . GLY B 1 273 ? -9.600 76.796 -9.309 1.00 48.02 261 GLY B O 1
ATOM 4847 N N . LEU B 1 274 ? -7.797 75.972 -8.238 1.00 49.00 262 LEU B N 1
ATOM 4848 C CA . LEU B 1 274 ? -7.103 77.257 -8.199 1.00 50.69 262 LEU B CA 1
ATOM 4849 C C . LEU B 1 274 ? -6.001 77.238 -9.277 1.00 51.69 262 LEU B C 1
ATOM 4850 O O . LEU B 1 274 ? -5.636 76.183 -9.787 1.00 53.11 262 LEU B O 1
ATOM 4855 N N . LYS B 1 275 ? -5.483 78.407 -9.624 1.00 52.94 263 LYS B N 1
ATOM 4856 C CA . LYS B 1 275 ? -4.446 78.523 -10.635 1.00 53.99 263 LYS B CA 1
ATOM 4857 C C . LYS B 1 275 ? -3.162 77.889 -10.141 1.00 54.25 263 LYS B C 1
ATOM 4858 O O . LYS B 1 275 ? -2.925 77.780 -8.932 1.00 53.08 263 LYS B O 1
ATOM 4864 N N . ASP B 1 276 ? -2.332 77.467 -11.085 1.00 55.28 264 ASP B N 1
ATOM 4865 C CA . ASP B 1 276 ? -1.052 76.862 -10.749 1.00 56.86 264 ASP B CA 1
ATOM 4866 C C . ASP B 1 276 ? -0.297 77.741 -9.764 1.00 56.63 264 ASP B C 1
ATOM 4867 O O . ASP B 1 276 ? -0.557 78.945 -9.664 1.00 56.97 264 ASP B O 1
ATOM 4872 N N . GLY B 1 277 ? 0.635 77.145 -9.035 1.00 55.89 265 GLY B N 1
ATOM 4873 C CA . GLY B 1 277 ? 1.385 77.925 -8.080 1.00 55.13 265 GLY B CA 1
ATOM 4874 C C . GLY B 1 277 ? 2.092 77.032 -7.108 1.00 56.03 265 GLY B C 1
ATOM 4875 O O . GLY B 1 277 ? 2.567 75.955 -7.462 1.00 55.21 265 GLY B O 1
ATOM 4876 N N . THR B 1 278 ? 2.168 77.485 -5.868 1.00 57.86 266 THR B N 1
ATOM 4877 C CA . THR B 1 278 ? 2.832 76.719 -4.828 1.00 60.28 266 THR B CA 1
ATOM 4878 C C . THR B 1 278 ? 2.057 76.861 -3.524 1.00 61.09 266 THR B C 1
ATOM 4879 O O . THR B 1 278 ? 1.732 77.970 -3.108 1.00 63.20 266 THR B O 1
ATOM 4883 N N . THR B 1 279 ? 1.730 75.734 -2.905 1.00 61.93 267 THR B N 1
ATOM 4884 C CA . THR B 1 279 ? 1.000 75.733 -1.633 1.00 63.11 267 THR B CA 1
ATOM 4885 C C . THR B 1 279 ? 1.666 74.702 -0.708 1.00 62.67 267 THR B C 1
ATOM 4886 O O . THR B 1 279 ? 2.878 74.478 -0.800 1.00 61.69 267 THR B O 1
ATOM 4890 N N . THR B 1 280 ? 0.874 74.100 0.182 1.00 62.84 268 THR B N 1
ATOM 4891 C CA . THR B 1 280 ? 1.352 73.055 1.099 1.00 63.44 268 THR B CA 1
ATOM 4892 C C . THR B 1 280 ? 0.256 71.989 1.266 1.00 64.50 268 THR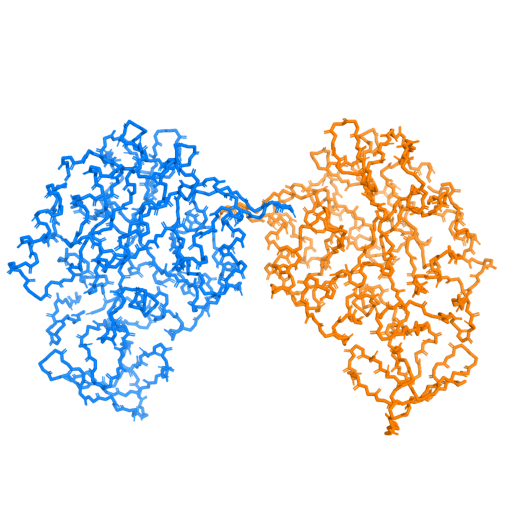 B C 1
ATOM 4893 O O . THR B 1 280 ? -0.886 72.181 0.834 1.00 64.47 268 THR B O 1
ATOM 4897 N N . LEU B 1 281 ? 0.641 70.866 1.874 1.00 66.04 269 LEU B N 1
ATOM 4898 C CA . LEU B 1 281 ? -0.223 69.712 2.198 1.00 66.86 269 LEU B CA 1
ATOM 4899 C C . LEU B 1 281 ? 0.477 69.198 3.454 1.00 67.35 269 LEU B C 1
ATOM 4900 O O . LEU B 1 281 ? 1.562 68.610 3.364 1.00 66.78 269 LEU B O 1
ATOM 4905 N N . GLY B 1 282 ? -0.131 69.438 4.617 1.00 68.32 270 GLY B N 1
ATOM 4906 C CA . GLY B 1 282 ? 0.502 69.046 5.863 1.00 67.77 270 GLY B CA 1
ATOM 4907 C C . GLY B 1 282 ? 1.633 70.046 6.069 1.00 67.09 270 GLY B C 1
ATOM 4908 O O . GLY B 1 282 ? 1.462 71.225 5.777 1.00 65.83 270 GLY B O 1
ATOM 4909 N N . ASP B 1 283 ? 2.794 69.581 6.532 1.00 67.86 271 ASP B N 1
ATOM 4910 C CA . ASP B 1 283 ? 3.951 70.463 6.779 1.00 67.99 271 ASP B CA 1
ATOM 4911 C C . ASP B 1 283 ? 4.902 70.647 5.573 1.00 67.65 271 ASP B C 1
ATOM 4912 O O . ASP B 1 283 ? 5.992 71.222 5.732 1.00 67.81 271 ASP B O 1
ATOM 4917 N N . LEU B 1 284 ? 4.498 70.191 4.381 1.00 66.95 272 LEU B N 1
ATOM 4918 C CA . LEU B 1 284 ? 5.370 70.259 3.199 1.00 65.77 272 LEU B CA 1
ATOM 4919 C C . LEU B 1 284 ? 4.990 71.181 2.046 1.00 64.61 272 LEU B C 1
ATOM 4920 O O . LEU B 1 284 ? 3.808 71.419 1.788 1.00 65.55 272 LEU B O 1
ATOM 4925 N N . VAL B 1 285 ? 6.013 71.667 1.338 1.00 61.91 273 VAL B N 1
ATOM 4926 C CA . VAL B 1 285 ? 5.842 72.560 0.188 1.00 59.34 273 VAL B CA 1
ATOM 4927 C C . VAL B 1 285 ? 5.454 71.756 -1.061 1.00 57.53 273 VAL B C 1
ATOM 4928 O O . VAL B 1 285 ? 5.958 70.653 -1.284 1.00 57.54 273 VAL B O 1
ATOM 4932 N N . VAL B 1 286 ? 4.565 72.315 -1.876 1.00 54.91 274 VAL B N 1
ATOM 4933 C CA . VAL B 1 286 ? 4.101 71.650 -3.089 1.00 51.60 274 VAL B CA 1
ATOM 4934 C C . VAL B 1 286 ? 3.995 72.615 -4.268 1.00 51.33 274 VAL B C 1
ATOM 4935 O O . VAL B 1 286 ? 3.526 73.747 -4.119 1.00 51.06 274 VAL B O 1
ATOM 4939 N N . LYS B 1 287 ? 4.417 72.139 -5.437 1.00 50.65 275 LYS B N 1
ATOM 4940 C CA . LYS B 1 287 ? 4.414 72.917 -6.673 1.00 50.52 275 LYS B CA 1
ATOM 4941 C C . LYS B 1 287 ? 3.355 72.343 -7.603 1.00 49.09 275 LYS B C 1
ATOM 4942 O O . LYS B 1 287 ? 3.298 71.127 -7.801 1.00 49.32 275 LYS B O 1
ATOM 4948 N N . VAL B 1 288 ? 2.525 73.200 -8.185 1.00 47.27 276 VAL B N 1
ATOM 4949 C CA . VAL B 1 288 ? 1.494 72.722 -9.090 1.00 45.51 276 VAL B CA 1
ATOM 4950 C C . VAL B 1 288 ? 1.681 73.196 -10.527 1.00 45.89 276 VAL B C 1
ATOM 4951 O O . VAL B 1 288 ? 1.533 74.375 -10.832 1.00 45.76 276 VAL B O 1
ATOM 4955 N N . LYS B 1 289 ? 2.003 72.256 -11.406 1.00 47.35 277 LYS B N 1
ATOM 4956 C CA . LYS B 1 289 ? 2.217 72.533 -12.818 1.00 49.70 277 LYS B CA 1
ATOM 4957 C C . LYS B 1 289 ? 1.213 71.808 -13.706 1.00 49.74 277 LYS B C 1
ATOM 4958 O O . LYS B 1 289 ? 1.074 70.582 -13.665 1.00 48.70 277 LYS B O 1
ATOM 4964 N N . ASP B 1 290 ? 0.525 72.590 -14.525 1.00 50.11 278 ASP B N 1
ATOM 4965 C CA . ASP B 1 290 ? -0.464 72.052 -15.431 1.00 51.49 278 ASP B CA 1
ATOM 4966 C C . ASP B 1 290 ? -1.500 71.272 -14.646 1.00 50.90 278 ASP B C 1
ATOM 4967 O O . ASP B 1 290 ? -2.115 70.336 -15.164 1.00 50.81 278 ASP B O 1
ATOM 4972 N N . GLY B 1 291 ? -1.674 71.677 -13.387 1.00 50.44 279 GLY B N 1
ATOM 4973 C CA . GLY B 1 291 ? -2.650 71.053 -12.508 1.00 48.77 279 GLY B CA 1
ATOM 4974 C C . GLY B 1 291 ? -2.155 69.796 -11.827 1.00 47.95 279 GLY B C 1
ATOM 4975 O O . GLY B 1 291 ? -2.948 69.068 -11.228 1.00 49.06 279 GLY B O 1
ATOM 4976 N N . VAL B 1 292 ? -0.859 69.527 -11.923 1.00 45.88 280 VAL B N 1
ATOM 4977 C CA . VAL B 1 292 ? -0.301 68.344 -11.299 1.00 44.49 280 VAL B CA 1
ATOM 4978 C C . VAL B 1 292 ? 0.557 68.766 -10.130 1.00 45.26 280 VAL B C 1
ATOM 4979 O O . VAL B 1 292 ? 1.637 69.304 -10.314 1.00 45.88 280 VAL B O 1
ATOM 4983 N N . PRO B 1 293 ? 0.084 68.540 -8.899 1.00 46.83 281 PRO B N 1
ATOM 4984 C CA . PRO B 1 293 ? 0.916 68.943 -7.759 1.00 46.56 281 PRO B CA 1
ATOM 4985 C C . PRO B 1 293 ? 2.036 67.925 -7.497 1.00 46.97 281 PRO B C 1
ATOM 4986 O O . PRO B 1 293 ? 1.809 66.727 -7.565 1.00 46.63 281 PRO B O 1
ATOM 4990 N N . ARG B 1 294 ? 3.246 68.396 -7.212 1.00 48.23 282 ARG B N 1
ATOM 4991 C CA . ARG B 1 294 ? 4.350 67.486 -6.927 1.00 49.54 282 ARG B CA 1
ATOM 4992 C C . ARG B 1 294 ? 5.268 68.081 -5.862 1.00 50.94 282 ARG B C 1
ATOM 4993 O O . ARG B 1 294 ? 5.325 69.314 -5.703 1.00 51.37 282 ARG B O 1
ATOM 5001 N N . LEU B 1 295 ? 5.979 67.214 -5.134 1.00 50.92 283 LEU B N 1
ATOM 5002 C CA . LEU B 1 295 ? 6.927 67.661 -4.114 1.00 50.92 283 LEU B CA 1
ATOM 5003 C C . LEU B 1 295 ? 8.204 68.077 -4.868 1.00 53.43 283 LEU B C 1
ATOM 5004 O O . LEU B 1 295 ? 8.351 67.752 -6.059 1.00 53.52 283 LEU B O 1
ATOM 5009 N N . GLU B 1 296 ? 9.120 68.779 -4.195 1.00 55.17 284 GLU B N 1
ATOM 5010 C CA . GLU B 1 296 ? 10.356 69.258 -4.832 1.00 56.04 284 GLU B CA 1
ATOM 5011 C C . GLU B 1 296 ? 11.057 68.244 -5.718 1.00 54.71 284 GLU B C 1
ATOM 5012 O O . GLU B 1 296 ? 11.625 68.608 -6.750 1.00 55.11 284 GLU B O 1
ATOM 5018 N N . ASP B 1 297 ? 11.029 66.975 -5.328 1.00 53.10 285 ASP B N 1
ATOM 5019 C CA . ASP B 1 297 ? 11.691 65.943 -6.128 1.00 51.84 285 ASP B CA 1
ATOM 5020 C C . ASP B 1 297 ? 10.821 65.237 -7.140 1.00 49.70 285 ASP B C 1
ATOM 5021 O O . ASP B 1 297 ? 11.197 64.184 -7.645 1.00 49.03 285 ASP B O 1
ATOM 5026 N N . GLY B 1 298 ? 9.662 65.808 -7.438 1.00 48.27 286 GLY B N 1
ATOM 5027 C CA . GLY B 1 298 ? 8.779 65.189 -8.407 1.00 45.89 286 GLY B CA 1
ATOM 5028 C C . GLY B 1 298 ? 7.740 64.227 -7.847 1.00 44.90 286 GLY B C 1
ATOM 5029 O O . GLY B 1 298 ? 6.803 63.903 -8.557 1.00 45.71 286 GLY B O 1
ATOM 5030 N N . THR B 1 299 ? 7.897 63.758 -6.605 1.00 44.08 287 THR B N 1
ATOM 5031 C CA . THR B 1 299 ? 6.924 62.840 -5.981 1.00 42.57 287 THR B CA 1
ATOM 5032 C C . THR B 1 299 ? 5.526 63.434 -6.146 1.00 41.73 287 THR B C 1
ATOM 5033 O O . THR B 1 299 ? 5.333 64.610 -5.833 1.00 41.66 287 THR B O 1
ATOM 5037 N N . LEU B 1 300 ? 4.564 62.647 -6.643 1.00 40.22 288 LEU B N 1
ATOM 5038 C CA . LEU B 1 300 ? 3.186 63.138 -6.812 1.00 38.23 288 LEU B CA 1
ATOM 5039 C C . LEU B 1 300 ? 2.650 63.488 -5.418 1.00 37.67 288 LEU B C 1
ATOM 5040 O O . LEU B 1 300 ? 2.923 62.773 -4.452 1.00 37.26 288 LEU B O 1
ATOM 5045 N N . ALA B 1 301 ? 1.885 64.569 -5.308 1.00 36.49 289 ALA B N 1
ATOM 5046 C CA . ALA B 1 301 ? 1.351 64.981 -4.007 1.00 37.63 289 ALA B CA 1
ATOM 5047 C C . ALA B 1 301 ? -0.143 65.280 -4.075 1.00 37.59 289 ALA B C 1
ATOM 5048 O O . ALA B 1 301 ? -0.549 66.450 -4.136 1.00 39.59 289 ALA B O 1
ATOM 5050 N N . GLY B 1 302 ? -0.955 64.231 -4.047 1.00 36.60 290 GLY B N 1
ATOM 5051 C CA . GLY B 1 302 ? -2.390 64.416 -4.164 1.00 36.48 290 GLY B CA 1
ATOM 5052 C C . GLY B 1 302 ? -2.716 64.795 -5.607 1.00 37.30 290 GLY B C 1
ATOM 5053 O O . GLY B 1 302 ? -1.898 64.571 -6.526 1.00 36.16 290 GLY B O 1
ATOM 5054 N N . SER B 1 303 ? -3.886 65.389 -5.824 1.00 35.51 291 SER B N 1
ATOM 5055 C CA . SER B 1 303 ? -4.262 65.762 -7.181 1.00 36.09 291 SER B CA 1
ATOM 5056 C C . SER B 1 303 ? -5.137 67.003 -7.222 1.00 35.64 291 SER B C 1
ATOM 5057 O O . SER B 1 303 ? -5.391 67.625 -6.179 1.00 36.48 291 SER B O 1
ATOM 5060 N N . THR B 1 304 ? -5.571 67.373 -8.424 1.00 33.24 292 THR B N 1
ATOM 5061 C CA . THR B 1 304 ? -6.475 68.523 -8.586 1.00 34.91 292 THR B CA 1
ATOM 5062 C C . THR B 1 304 ? -7.710 68.082 -9.383 1.00 33.57 292 THR B C 1
ATOM 5063 O O . THR B 1 304 ? -8.341 68.868 -10.068 1.00 35.49 292 THR B O 1
ATOM 5067 N N . LEU B 1 305 ? -8.037 66.808 -9.288 1.00 32.82 293 LEU B N 1
ATOM 5068 C CA . LEU B 1 305 ? -9.164 66.245 -10.006 1.00 31.27 293 LEU B CA 1
ATOM 5069 C C . LEU B 1 305 ? -10.499 66.489 -9.315 1.00 31.02 293 LEU B C 1
ATOM 5070 O O . LEU B 1 305 ? -10.628 66.311 -8.103 1.00 28.67 293 LEU B O 1
ATOM 5075 N N . PHE B 1 306 ? -11.474 66.903 -10.118 1.00 30.93 294 PHE B N 1
ATOM 5076 C CA . PHE B 1 306 ? -12.824 67.146 -9.660 1.00 30.90 294 PHE B CA 1
ATOM 5077 C C . PHE B 1 306 ? -13.532 65.816 -9.790 1.00 30.68 294 PHE B C 1
ATOM 5078 O O . PHE B 1 306 ? -13.367 65.108 -10.795 1.00 29.84 294 PHE B O 1
ATOM 5086 N N . PHE B 1 307 ? -14.333 65.469 -8.788 1.00 31.28 295 PHE B N 1
ATOM 5087 C CA . PHE B 1 307 ? -15.021 64.192 -8.832 1.00 29.93 295 PHE B CA 1
ATOM 5088 C C . PHE B 1 307 ? -15.785 64.032 -10.126 1.00 30.73 295 PHE B C 1
ATOM 5089 O O . PHE B 1 307 ? -15.827 62.949 -10.715 1.00 31.42 295 PHE B O 1
ATOM 5097 N N . SER B 1 308 ? -16.390 65.120 -10.563 1.00 30.86 296 SER B N 1
ATOM 5098 C CA . SER B 1 308 ? -17.147 65.132 -11.811 1.00 32.92 296 SER B CA 1
ATOM 5099 C C . SER B 1 308 ? -16.270 64.653 -13.016 1.00 33.57 296 SER B C 1
ATOM 5100 O O . SER B 1 308 ? -16.729 63.854 -13.848 1.00 33.45 296 SER B O 1
ATOM 5103 N N . GLN B 1 309 ? -15.039 65.170 -13.117 1.00 32.03 297 GLN B N 1
ATOM 5104 C CA . GLN B 1 309 ? -14.124 64.781 -14.185 1.00 32.49 297 GLN B CA 1
ATOM 5105 C C . GLN B 1 309 ? -13.687 63.350 -13.994 1.00 32.22 297 GLN B C 1
ATOM 5106 O O . GLN B 1 309 ? -13.430 62.654 -14.968 1.00 31.16 297 GLN B O 1
ATOM 5112 N N . ALA B 1 310 ? -13.576 62.935 -12.730 1.00 31.20 298 ALA B N 1
ATOM 5113 C CA . ALA B 1 310 ? -13.173 61.575 -12.400 1.00 31.56 298 ALA B CA 1
ATOM 5114 C C . ALA B 1 310 ? -14.169 60.603 -13.020 1.00 31.65 298 ALA B C 1
ATOM 5115 O O . ALA B 1 310 ? -13.779 59.620 -13.649 1.00 32.80 298 ALA B O 1
ATOM 5117 N N . VAL B 1 311 ? -15.448 60.891 -12.851 1.00 29.03 299 VAL B N 1
ATOM 5118 C CA . VAL B 1 311 ? -16.466 60.028 -13.388 1.00 29.03 299 VAL B CA 1
ATOM 5119 C C . VAL B 1 311 ? -16.382 60.011 -14.911 1.00 30.74 299 VAL B C 1
ATOM 5120 O O . VAL B 1 311 ? -16.477 58.952 -15.525 1.00 32.47 299 VAL B O 1
ATOM 5124 N N . LYS B 1 312 ? -16.191 61.171 -15.532 1.00 31.08 300 LYS B N 1
ATOM 5125 C CA . LYS B 1 312 ? -16.102 61.214 -16.985 1.00 31.69 300 LYS B CA 1
ATOM 5126 C C . LYS B 1 312 ? -14.847 60.529 -17.511 1.00 33.19 300 LYS B C 1
ATOM 5127 O O . LYS B 1 312 ? -14.883 59.851 -18.544 1.00 35.19 300 LYS B O 1
ATOM 5133 N N . ASN B 1 313 ? -13.729 60.679 -16.811 1.00 33.39 301 ASN B N 1
ATOM 5134 C CA . ASN B 1 313 ? -12.515 60.045 -17.286 1.00 33.01 301 ASN B CA 1
ATOM 5135 C C . ASN B 1 313 ? -12.585 58.516 -17.219 1.00 32.34 301 ASN B C 1
ATOM 5136 O O . ASN B 1 313 ? -12.194 57.829 -18.162 1.00 31.20 301 ASN B O 1
ATOM 5141 N N . PHE B 1 314 ? -13.111 57.986 -16.122 1.00 32.14 302 PHE B N 1
ATOM 5142 C CA . PHE B 1 314 ? -13.193 56.543 -15.983 1.00 32.95 302 PHE B CA 1
ATOM 5143 C C . PHE B 1 314 ? -13.979 55.963 -17.159 1.00 33.62 302 PHE B C 1
ATOM 5144 O O . PHE B 1 314 ? -13.570 55.005 -17.800 1.00 32.88 302 PHE B O 1
ATOM 5152 N N . ARG B 1 315 ? -15.101 56.583 -17.460 1.00 34.99 303 ARG B N 1
ATOM 5153 C CA . ARG B 1 315 ? -15.915 56.111 -18.552 1.00 35.80 303 ARG B CA 1
ATOM 5154 C C . ARG B 1 315 ? -15.161 56.183 -19.884 1.00 34.86 303 ARG B C 1
ATOM 5155 O O . ARG B 1 315 ? -15.216 55.245 -20.681 1.00 32.98 303 ARG B O 1
ATOM 5163 N N . LYS B 1 316 ? -14.458 57.287 -20.120 1.00 33.84 304 LYS B N 1
ATOM 5164 C CA . LYS B 1 316 ? -13.723 57.440 -21.366 1.00 35.23 304 LYS B CA 1
ATOM 5165 C C . LYS B 1 316 ? -12.621 56.379 -21.450 1.00 35.24 304 LYS B C 1
ATOM 5166 O O . LYS B 1 316 ? -12.493 55.693 -22.448 1.00 35.03 304 LYS B O 1
ATOM 5172 N N . PHE B 1 317 ? -11.841 56.239 -20.386 1.00 34.62 305 PHE B N 1
ATOM 5173 C CA . PHE B 1 317 ? -10.761 55.260 -20.343 1.00 34.70 305 PHE B CA 1
ATOM 5174 C C . PHE B 1 317 ? -11.235 53.808 -20.501 1.00 36.26 305 PHE B C 1
ATOM 5175 O O . PHE B 1 317 ? -10.588 53.013 -21.182 1.00 37.77 305 PHE B O 1
ATOM 5183 N N . THR B 1 318 ? -12.351 53.453 -19.868 1.00 35.98 306 THR B N 1
ATOM 5184 C CA . THR B 1 318 ? -12.836 52.079 -19.920 1.00 34.73 306 THR B CA 1
ATOM 5185 C C . THR B 1 318 ? -13.939 51.754 -20.923 1.00 35.54 306 THR B C 1
ATOM 5186 O O . THR B 1 318 ? -14.019 50.619 -21.397 1.00 34.39 306 THR B O 1
ATOM 5190 N N . GLY B 1 319 ? -14.793 52.732 -21.233 1.00 34.61 307 GLY B N 1
ATOM 5191 C CA . GLY B 1 319 ? -15.908 52.476 -22.132 1.00 32.75 307 GLY B CA 1
ATOM 5192 C C . GLY B 1 319 ? -16.984 51.672 -21.413 1.00 32.69 307 GLY B C 1
ATOM 5193 O O . GLY B 1 319 ? -17.770 50.968 -22.040 1.00 34.93 307 GLY B O 1
ATOM 5194 N N . CYS B 1 320 ? -17.001 51.757 -20.089 1.00 31.02 308 CYS B N 1
ATOM 5195 C CA . CYS B 1 320 ? -17.968 51.043 -19.281 1.00 31.23 308 CYS B CA 1
ATOM 5196 C C . CYS B 1 320 ? -19.345 51.642 -19.460 1.00 31.37 308 CYS B C 1
ATOM 5197 O O . CYS B 1 320 ? -19.505 52.711 -20.015 1.00 31.03 308 CYS B O 1
ATOM 5200 N N . SER B 1 321 ? -20.338 50.940 -18.948 1.00 31.77 309 SER B N 1
ATOM 5201 C CA . SER B 1 321 ? -21.707 51.399 -19.026 1.00 32.75 309 SER B CA 1
ATOM 5202 C C . SER B 1 321 ? -22.051 52.320 -17.839 1.00 32.66 309 SER B C 1
ATOM 5203 O O . SER B 1 321 ? -21.408 52.289 -16.772 1.00 33.09 309 SER B O 1
ATOM 5206 N N . ILE B 1 322 ? -23.076 53.134 -18.070 1.00 31.61 310 ILE B N 1
ATOM 5207 C CA . ILE B 1 322 ? -23.616 54.083 -17.119 1.00 30.24 310 ILE B CA 1
ATOM 5208 C C . ILE B 1 322 ? -23.972 53.367 -15.812 1.00 30.13 310 ILE B C 1
ATOM 5209 O O . ILE B 1 322 ? -23.790 53.902 -14.738 1.00 30.55 310 ILE B O 1
ATOM 5214 N N . THR B 1 323 ? -24.473 52.148 -15.905 1.00 31.48 311 THR B N 1
ATOM 5215 C CA . THR B 1 323 ? -24.801 51.385 -14.705 1.00 33.50 311 THR B CA 1
ATOM 5216 C C . THR B 1 323 ? -23.520 51.046 -13.918 1.00 33.13 311 THR B C 1
ATOM 5217 O O . THR B 1 323 ? -23.487 51.125 -12.684 1.00 32.89 311 THR B O 1
ATOM 5221 N N . GLU B 1 324 ? -22.470 50.670 -14.639 1.00 31.82 312 GLU B N 1
ATOM 5222 C CA . GLU B 1 324 ? -21.203 50.353 -13.997 1.00 31.08 312 GLU B CA 1
ATOM 5223 C C . GLU B 1 324 ? -20.635 51.637 -13.382 1.00 30.09 312 GLU B C 1
ATOM 5224 O O . GLU B 1 324 ? -20.092 51.587 -12.281 1.00 28.62 312 GLU B O 1
ATOM 5230 N N . LEU B 1 325 ? -20.762 52.770 -14.092 1.00 28.61 313 LEU B N 1
ATOM 5231 C CA . LEU B 1 325 ? -20.264 54.053 -13.580 1.00 28.55 313 LEU B CA 1
ATOM 5232 C C . LEU B 1 325 ? -20.913 54.297 -12.233 1.00 28.68 313 LEU B C 1
ATOM 5233 O O . LEU B 1 325 ? -20.267 54.794 -11.322 1.00 28.49 313 LEU B O 1
ATOM 5238 N N . ALA B 1 326 ? -22.191 53.942 -12.110 1.00 28.19 314 ALA B N 1
ATOM 5239 C CA . ALA B 1 326 ? -22.863 54.114 -10.843 1.00 30.75 314 ALA B CA 1
ATOM 5240 C C . ALA B 1 326 ? -22.218 53.265 -9.771 1.00 31.39 314 ALA B C 1
ATOM 5241 O O . ALA B 1 326 ? -22.120 53.687 -8.629 1.00 33.81 314 ALA B O 1
ATOM 5243 N N . LYS B 1 327 ? -21.769 52.068 -10.107 1.00 31.77 315 LYS B N 1
ATOM 5244 C CA . LYS B 1 327 ? -21.138 51.269 -9.072 1.00 32.59 315 LYS B CA 1
ATOM 5245 C C . LYS B 1 327 ? -19.803 51.860 -8.577 1.00 31.29 315 LYS B C 1
ATOM 5246 O O . LYS B 1 327 ? -19.547 51.873 -7.382 1.00 31.34 315 LYS B O 1
ATOM 5252 N N . VAL B 1 328 ? -18.974 52.373 -9.480 1.00 28.78 316 VAL B N 1
ATOM 5253 C CA . VAL B 1 328 ? -17.672 52.888 -9.081 1.00 27.46 316 VAL B CA 1
ATOM 5254 C C . VAL B 1 328 ? -17.720 54.266 -8.444 1.00 29.27 316 VAL B C 1
ATOM 5255 O O . VAL B 1 328 ? -16.883 54.584 -7.609 1.00 30.12 316 VAL B O 1
ATOM 5259 N N . SER B 1 329 ? -18.716 55.067 -8.809 1.00 28.84 317 SER B N 1
ATOM 5260 C CA . SER B 1 329 ? -18.827 56.424 -8.289 1.00 29.96 317 SER B CA 1
ATOM 5261 C C . SER B 1 329 ? -19.710 56.574 -7.059 1.00 29.53 317 SER B C 1
ATOM 5262 O O . SER B 1 329 ? -19.778 57.660 -6.481 1.00 27.39 317 SER B O 1
ATOM 5265 N N . SER B 1 330 ? -20.364 55.491 -6.654 1.00 29.36 318 SER B N 1
ATOM 5266 C CA . SER B 1 330 ? -21.276 55.570 -5.520 1.00 31.38 318 SER B CA 1
ATOM 5267 C C . SER B 1 330 ? -21.503 54.311 -4.687 1.00 30.67 318 SER B C 1
ATOM 5268 O O . SER B 1 330 ? -21.061 54.210 -3.556 1.00 32.12 318 SER B O 1
ATOM 5271 N N . TYR B 1 331 ? -22.216 53.358 -5.267 1.00 30.53 319 TYR B N 1
ATOM 5272 C CA . TYR B 1 331 ? -22.567 52.096 -4.620 1.00 28.82 319 TYR B CA 1
ATOM 5273 C C . TYR B 1 331 ? -21.440 51.302 -3.965 1.00 29.15 319 TYR B C 1
ATOM 5274 O O . TYR B 1 331 ? -21.574 50.874 -2.818 1.00 30.16 319 TYR B O 1
ATOM 5283 N N . ASN B 1 332 ? -20.333 51.076 -4.658 1.00 29.18 320 ASN B N 1
ATOM 5284 C CA . ASN B 1 332 ? -19.260 50.294 -4.026 1.00 30.74 320 ASN B CA 1
ATOM 5285 C C . ASN B 1 332 ? -18.835 50.906 -2.679 1.00 30.90 320 ASN B C 1
ATOM 5286 O O . ASN B 1 332 ? -18.713 50.193 -1.686 1.00 31.17 320 ASN B O 1
ATOM 5291 N N . SER B 1 333 ? -18.627 52.221 -2.642 1.00 30.52 321 SER B N 1
ATOM 5292 C CA . SER B 1 333 ? -18.246 52.901 -1.400 1.00 29.05 321 SER B CA 1
ATOM 5293 C C . SER B 1 333 ? -19.331 52.789 -0.317 1.00 28.84 321 SER B C 1
ATOM 5294 O O . SER B 1 333 ? -19.004 52.665 0.865 1.00 27.59 321 SER B O 1
ATOM 5297 N N . CYS B 1 334 ? -20.609 52.841 -0.717 1.00 28.50 322 CYS B N 1
ATOM 5298 C CA . CYS B 1 334 ? -21.711 52.727 0.242 1.00 30.31 322 CYS B CA 1
ATOM 5299 C C . CYS B 1 334 ? -21.733 51.358 0.874 1.00 32.36 322 CYS B C 1
ATOM 5300 O O . CYS B 1 334 ? -22.069 51.209 2.060 1.00 34.63 322 CYS B O 1
ATOM 5303 N N . VAL B 1 335 ? -21.412 50.351 0.062 1.00 34.24 323 VAL B N 1
ATOM 5304 C CA . VAL B 1 335 ? -21.359 48.968 0.516 1.00 33.96 323 VAL B CA 1
ATOM 5305 C C . VAL B 1 335 ? -20.212 48.846 1.518 1.00 33.14 323 VAL B C 1
ATOM 5306 O O . VAL B 1 335 ? -20.398 48.370 2.642 1.00 35.12 323 VAL B O 1
ATOM 5310 N N . GLU B 1 336 ? -19.030 49.303 1.141 1.00 32.43 324 GLU B N 1
ATOM 5311 C CA . GLU B 1 336 ? -17.914 49.195 2.067 1.00 31.78 324 GLU B CA 1
ATOM 5312 C C . GLU B 1 336 ? -18.160 49.971 3.354 1.00 30.25 324 GLU B C 1
ATOM 5313 O O . GLU B 1 336 ? -17.706 49.576 4.410 1.00 31.98 324 GLU B O 1
ATOM 5319 N N . LEU B 1 337 ? -18.870 51.085 3.269 1.00 28.91 325 LEU B N 1
ATOM 5320 C CA . LEU B 1 337 ? -19.096 51.928 4.440 1.00 27.94 325 LEU B CA 1
ATOM 5321 C C . LEU B 1 337 ? -20.354 51.589 5.222 1.00 28.67 325 LEU B C 1
ATOM 5322 O O . LEU B 1 337 ? -20.635 52.179 6.245 1.00 26.60 325 LEU B O 1
ATOM 5327 N N . GLY B 1 338 ? -21.113 50.611 4.745 1.00 31.93 326 GLY B N 1
ATOM 5328 C CA . GLY B 1 338 ? -22.326 50.239 5.444 1.00 33.10 326 GLY B CA 1
ATOM 5329 C C . GLY B 1 338 ? -23.469 51.235 5.269 1.00 35.25 326 GLY B C 1
ATOM 5330 O O . GLY B 1 338 ? -24.406 51.210 6.058 1.00 36.92 326 GLY B O 1
ATOM 5331 N N . LEU B 1 339 ? -23.417 52.104 4.261 1.00 35.44 327 LEU B N 1
ATOM 5332 C CA . LEU B 1 339 ? -24.501 53.056 4.054 1.00 36.88 327 LEU B CA 1
ATOM 5333 C C . LEU B 1 339 ? -25.598 52.307 3.308 1.00 38.43 327 LEU B C 1
ATOM 5334 O O . LEU B 1 339 ? -25.772 52.453 2.097 1.00 38.43 327 LEU B O 1
ATOM 5339 N N . ASP B 1 340 ? -26.359 51.521 4.051 1.00 41.20 328 ASP B N 1
ATOM 5340 C CA . ASP B 1 340 ? -27.397 50.690 3.445 1.00 44.36 328 ASP B CA 1
ATOM 5341 C C . ASP B 1 340 ? -28.492 51.448 2.770 1.00 43.34 328 ASP B C 1
ATOM 5342 O O . ASP B 1 340 ? -29.187 50.909 1.912 1.00 42.39 328 ASP B O 1
ATOM 5347 N N . ASP B 1 341 ? -28.626 52.710 3.150 1.00 43.29 329 ASP B N 1
ATOM 5348 C CA . ASP B 1 341 ? -29.654 53.555 2.582 1.00 43.25 329 ASP B CA 1
ATOM 5349 C C . ASP B 1 341 ? -29.156 54.504 1.489 1.00 41.90 329 ASP B C 1
ATOM 5350 O O . ASP B 1 341 ? -29.915 55.351 1.003 1.00 40.91 329 ASP B O 1
ATOM 5355 N N . ARG B 1 342 ? -27.891 54.364 1.086 1.00 39.60 330 ARG B N 1
ATOM 5356 C CA . ARG B 1 342 ? -27.384 55.233 0.028 1.00 38.53 330 ARG B CA 1
ATOM 5357 C C . ARG B 1 342 ? -26.873 54.518 -1.224 1.00 37.95 330 ARG B C 1
ATOM 5358 O O . ARG B 1 342 ? -26.811 53.276 -1.271 1.00 39.03 330 ARG B O 1
ATOM 5366 N N . GLY B 1 343 ? -26.563 55.295 -2.257 1.00 36.71 331 GLY B N 1
ATOM 5367 C CA . GLY B 1 343 ? -26.041 54.715 -3.481 1.00 35.09 331 GLY B CA 1
ATOM 5368 C C . GLY B 1 343 ? -27.043 53.880 -4.250 1.00 35.72 331 GLY B C 1
ATOM 5369 O O . GLY B 1 343 ? -26.686 52.924 -4.931 1.00 34.51 331 GLY B O 1
ATOM 5370 N N . ARG B 1 344 ? -28.310 54.240 -4.146 1.00 34.95 332 ARG B N 1
ATOM 5371 C CA . ARG B 1 344 ? -29.340 53.518 -4.858 1.00 36.07 332 ARG B CA 1
ATOM 5372 C C . ARG B 1 344 ? -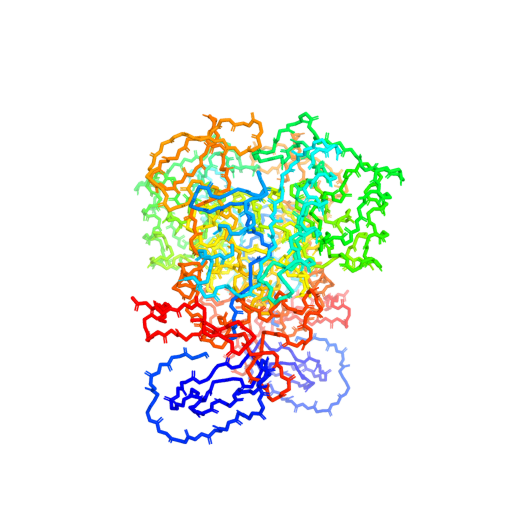30.410 54.484 -5.287 1.00 36.53 332 ARG B C 1
ATOM 5373 O O . ARG B 1 344 ? -30.513 55.573 -4.754 1.00 37.79 332 ARG B O 1
ATOM 5381 N N . ILE B 1 345 ? -31.170 54.102 -6.297 1.00 36.74 333 ILE B N 1
ATOM 5382 C CA . ILE B 1 345 ? -32.330 54.866 -6.681 1.00 37.46 333 ILE B CA 1
ATOM 5383 C C . ILE B 1 345 ? -33.401 53.770 -6.548 1.00 39.54 333 ILE B C 1
ATOM 5384 O O . ILE B 1 345 ? -33.696 53.046 -7.503 1.00 40.02 333 ILE B O 1
ATOM 5389 N N . ALA B 1 346 ? -33.931 53.634 -5.335 1.00 40.00 334 ALA B N 1
ATOM 5390 C CA . ALA B 1 346 ? -34.938 52.629 -5.007 1.00 41.73 334 ALA B CA 1
ATOM 5391 C C . ALA B 1 346 ? -35.828 53.114 -3.842 1.00 43.28 334 ALA B C 1
ATOM 5392 O O . ALA B 1 346 ? -35.386 53.900 -2.982 1.00 44.14 334 ALA B O 1
ATOM 5394 N N . GLU B 1 347 ? -37.073 52.639 -3.809 1.00 44.23 335 GLU B N 1
ATOM 5395 C CA . GLU B 1 347 ? -38.014 53.038 -2.764 1.00 45.20 335 GLU B CA 1
ATOM 5396 C C . GLU B 1 347 ? -37.445 52.685 -1.417 1.00 43.92 335 GLU B C 1
ATOM 5397 O O . GLU B 1 347 ? -36.957 51.585 -1.212 1.00 44.63 335 GLU B O 1
ATOM 5403 N N . GLY B 1 348 ? -37.473 53.634 -0.504 1.00 42.46 336 GLY B N 1
ATOM 5404 C CA . GLY B 1 348 ? -36.941 53.358 0.807 1.00 43.41 336 GLY B CA 1
ATOM 5405 C C . GLY B 1 348 ? -35.515 53.834 1.036 1.00 44.20 336 GLY B C 1
ATOM 5406 O O . GLY B 1 348 ? -35.043 53.755 2.167 1.00 43.75 336 GLY B O 1
ATOM 5407 N N . THR B 1 349 ? -34.821 54.304 -0.006 1.00 42.74 337 THR B N 1
ATOM 5408 C CA . THR B 1 349 ? -33.443 54.783 0.173 1.00 41.62 337 THR B CA 1
ATOM 5409 C C . THR B 1 349 ? -33.422 56.292 0.336 1.00 41.12 337 THR B C 1
ATOM 5410 O O . THR B 1 349 ? -34.410 56.962 0.035 1.00 42.63 337 THR B O 1
ATOM 5414 N N . ARG B 1 350 ? -32.312 56.819 0.832 1.00 39.67 338 ARG B N 1
ATOM 5415 C CA . ARG B 1 350 ? -32.176 58.251 1.032 1.00 40.43 338 ARG B CA 1
ATOM 5416 C C . ARG B 1 350 ? -32.153 58.973 -0.303 1.00 38.24 338 ARG B C 1
ATOM 5417 O O . ARG B 1 350 ? -31.574 58.484 -1.258 1.00 38.30 338 ARG B O 1
ATOM 5425 N N . ALA B 1 351 ? -32.773 60.144 -0.370 1.00 35.89 339 ALA B N 1
ATOM 5426 C CA . ALA B 1 351 ? -32.810 60.898 -1.609 1.00 33.35 339 ALA B CA 1
ATOM 5427 C C . ALA B 1 351 ? -31.546 61.725 -1.883 1.00 33.70 339 ALA B C 1
ATOM 5428 O O . ALA B 1 351 ? -31.591 62.946 -1.920 1.00 34.80 339 ALA B O 1
ATOM 5430 N N . ASP B 1 352 ? -30.409 61.054 -2.054 1.00 33.46 340 ASP B N 1
ATOM 5431 C CA . ASP B 1 352 ? -29.151 61.734 -2.390 1.00 31.78 340 ASP B CA 1
ATOM 5432 C C . ASP B 1 352 ? -28.965 61.425 -3.885 1.00 30.74 340 ASP B C 1
ATOM 5433 O O . ASP B 1 352 ? -28.673 60.291 -4.258 1.00 29.12 340 ASP B O 1
ATOM 5438 N N . LEU B 1 353 ? -29.129 62.425 -4.738 1.00 29.66 341 LEU B N 1
ATOM 5439 C CA . LEU B 1 353 ? -29.059 62.173 -6.178 1.00 29.55 341 LEU B CA 1
ATOM 5440 C C . LEU B 1 353 ? -28.292 63.197 -6.997 1.00 29.67 341 LEU B C 1
ATOM 5441 O O . LEU B 1 353 ? -28.157 64.354 -6.583 1.00 30.93 341 LEU B O 1
ATOM 5446 N N . VAL B 1 354 ? -27.780 62.762 -8.152 1.00 28.67 342 VAL B N 1
ATOM 5447 C CA . VAL B 1 354 ? -27.117 63.675 -9.071 1.00 28.19 342 VAL B CA 1
ATOM 5448 C C . VAL B 1 354 ? -27.878 63.546 -10.373 1.00 28.85 342 VAL B C 1
ATOM 5449 O O . VAL B 1 354 ? -28.201 62.438 -10.833 1.00 27.49 342 VAL B O 1
ATOM 5453 N N . LEU B 1 355 ? -28.167 64.680 -10.976 1.00 29.35 343 LEU B N 1
ATOM 5454 C CA . LEU B 1 355 ? -28.829 64.649 -12.250 1.00 31.93 343 LEU B CA 1
ATOM 5455 C C . LEU B 1 355 ? -27.827 65.291 -13.202 1.00 32.74 343 LEU B C 1
ATOM 5456 O O . LEU B 1 355 ? -27.398 66.428 -12.987 1.00 31.31 343 LEU B O 1
ATOM 5461 N N . LEU B 1 356 ? -27.440 64.550 -14.234 1.00 33.25 344 LEU B N 1
ATOM 5462 C CA . LEU B 1 356 ? -26.482 65.062 -15.192 1.00 37.30 344 LEU B CA 1
ATOM 5463 C C . LEU B 1 356 ? -27.111 65.156 -16.548 1.00 38.05 344 LEU B C 1
ATOM 5464 O O . LEU B 1 356 ? -28.156 64.561 -16.779 1.00 37.06 344 LEU B O 1
ATOM 5469 N N . ASP B 1 357 ? -26.484 65.910 -17.446 1.00 39.15 345 ASP B N 1
ATOM 5470 C CA . ASP B 1 357 ? -27.019 66.003 -18.795 1.00 41.40 345 ASP B CA 1
ATOM 5471 C C . ASP B 1 357 ? -26.425 64.791 -19.496 1.00 41.98 345 ASP B C 1
ATOM 5472 O O . ASP B 1 357 ? -25.778 63.979 -18.841 1.00 41.68 345 ASP B O 1
ATOM 5477 N N . GLU B 1 358 ? -26.626 64.657 -20.803 1.00 43.42 346 GLU B N 1
ATOM 5478 C CA . GLU B 1 358 ? -26.130 63.474 -21.499 1.00 43.96 346 GLU B CA 1
ATOM 5479 C C . GLU B 1 358 ? -24.651 63.452 -21.791 1.00 43.85 346 GLU B C 1
ATOM 5480 O O . GLU B 1 358 ? -24.134 62.444 -22.253 1.00 45.87 346 GLU B O 1
ATOM 5486 N N . ASP B 1 359 ? -23.957 64.548 -21.525 1.00 42.99 347 ASP B N 1
ATOM 5487 C CA . ASP B 1 359 ? -22.511 64.550 -21.704 1.00 41.27 347 ASP B CA 1
ATOM 5488 C C . ASP B 1 359 ? -21.888 64.289 -20.331 1.00 39.79 347 ASP B C 1
ATOM 5489 O O . ASP B 1 359 ? -20.677 64.396 -20.144 1.00 39.88 347 ASP B O 1
ATOM 5494 N N . LEU B 1 360 ? -22.750 63.914 -19.388 1.00 37.63 348 LEU B N 1
ATOM 5495 C CA . LEU B 1 360 ? -22.394 63.641 -18.004 1.00 38.31 348 LEU B CA 1
ATOM 5496 C C . LEU B 1 360 ? -21.901 64.842 -17.191 1.00 39.67 348 LEU B C 1
ATOM 5497 O O . LEU B 1 360 ? -21.090 64.692 -16.285 1.00 40.87 348 LEU B O 1
ATOM 5502 N N . ASN B 1 361 ? -22.376 66.040 -17.529 1.00 39.50 349 ASN B N 1
ATOM 5503 C CA . ASN B 1 361 ? -22.010 67.226 -16.766 1.00 38.88 349 ASN B CA 1
ATOM 5504 C C . ASN B 1 361 ? -23.070 67.270 -15.688 1.00 37.34 349 ASN B C 1
ATOM 5505 O O . ASN B 1 361 ? -24.192 66.833 -15.926 1.00 38.62 349 ASN B O 1
ATOM 5510 N N . VAL B 1 362 ? -22.716 67.766 -14.509 1.00 35.41 350 VAL B N 1
ATOM 5511 C CA . VAL B 1 362 ? -23.658 67.861 -13.415 1.00 34.85 350 VAL B CA 1
ATOM 5512 C C . VAL B 1 362 ? -24.552 69.075 -13.612 1.00 36.40 350 VAL B C 1
ATOM 5513 O O . VAL B 1 362 ? -24.060 70.194 -13.804 1.00 38.46 350 VAL B O 1
ATOM 5517 N N . VAL B 1 363 ? -25.860 68.856 -13.570 1.00 36.08 351 VAL B N 1
ATOM 5518 C CA . VAL B 1 363 ? -26.805 69.956 -13.723 1.00 38.22 351 VAL B CA 1
ATOM 5519 C C . VAL B 1 363 ? -27.540 70.182 -12.401 1.00 37.81 351 VAL B C 1
ATOM 5520 O O . VAL B 1 363 ? -28.027 71.267 -12.132 1.00 39.79 351 VAL B O 1
ATOM 5532 N N . THR B 1 365 ? -27.852 68.576 -8.011 1.00 33.15 353 THR B N 1
ATOM 5533 C CA . THR B 1 365 ? -27.649 67.549 -7.010 1.00 31.73 353 THR B CA 1
ATOM 5534 C C . THR B 1 365 ? -28.578 67.752 -5.835 1.00 32.58 353 THR B C 1
ATOM 5535 O O . THR B 1 365 ? -28.946 68.864 -5.489 1.00 35.01 353 THR B O 1
ATOM 5539 N N . ILE B 1 366 ? -29.012 66.642 -5.264 1.00 33.37 354 ILE B N 1
ATOM 5540 C CA . ILE B 1 366 ? -29.961 66.649 -4.167 1.00 33.16 354 ILE B CA 1
ATOM 5541 C C . ILE B 1 366 ? -29.410 65.884 -2.964 1.00 34.68 354 ILE B C 1
ATOM 5542 O O . ILE B 1 366 ? -28.916 64.768 -3.120 1.00 35.39 354 ILE B O 1
ATOM 5547 N N . LYS B 1 367 ? -29.496 66.493 -1.780 1.00 34.28 355 LYS B N 1
ATOM 5548 C CA . LYS B 1 367 ? -29.059 65.858 -0.545 1.00 35.94 355 LYS B CA 1
ATOM 5549 C C . LYS B 1 367 ? -30.297 65.752 0.370 1.00 37.88 355 LYS B C 1
ATOM 5550 O O . LYS B 1 367 ? -30.920 66.774 0.699 1.00 37.29 355 LYS B O 1
ATOM 5556 N N . GLU B 1 368 ? -30.657 64.538 0.779 1.00 38.63 356 GLU B N 1
ATOM 5557 C CA . GLU B 1 368 ? -31.813 64.375 1.650 1.00 41.66 356 GLU B CA 1
ATOM 5558 C C . GLU B 1 368 ? -33.029 65.164 1.148 1.00 41.61 356 GLU B C 1
ATOM 5559 O O . GLU B 1 368 ? -33.537 66.052 1.834 1.00 39.48 356 GLU B O 1
ATOM 5565 N N . GLY B 1 369 ? -33.480 64.850 -0.060 1.00 41.58 357 GLY B N 1
ATOM 5566 C CA . GLY B 1 369 ? -34.646 65.520 -0.589 1.00 41.60 357 GLY B CA 1
ATOM 5567 C C . GLY B 1 369 ? -34.521 67.003 -0.861 1.00 42.45 357 GLY B C 1
ATOM 5568 O O . GLY B 1 369 ? -35.441 67.585 -1.420 1.00 41.62 357 GLY B O 1
ATOM 5569 N N . GLU B 1 370 ? -33.409 67.625 -0.479 1.00 43.94 358 GLU B N 1
ATOM 5570 C CA . GLU B 1 370 ? -33.217 69.060 -0.745 1.00 45.07 358 GLU B CA 1
ATOM 5571 C C . GLU B 1 370 ? -32.280 69.311 -1.926 1.00 43.34 358 GLU B C 1
ATOM 5572 O O . GLU B 1 370 ? -31.222 68.705 -2.037 1.00 44.37 358 GLU B O 1
ATOM 5578 N N . VAL B 1 371 ? -32.675 70.209 -2.806 1.00 41.10 359 VAL B N 1
ATOM 5579 C CA . VAL B 1 371 ? -31.846 70.552 -3.947 1.00 39.95 359 VAL B CA 1
ATOM 5580 C C . VAL B 1 371 ? -30.723 71.373 -3.370 1.00 39.92 359 VAL B C 1
ATOM 5581 O O . VAL B 1 371 ? -30.987 72.396 -2.752 1.00 41.94 359 VAL B O 1
ATOM 5585 N N . VAL B 1 372 ? -29.477 70.952 -3.557 1.00 38.27 360 VAL B N 1
ATOM 5586 C CA . VAL B 1 372 ? -28.381 71.740 -3.018 1.00 36.12 360 VAL B CA 1
ATOM 5587 C C . VAL B 1 372 ? -27.449 72.349 -4.080 1.00 35.71 360 VAL B C 1
ATOM 5588 O O . VAL B 1 372 ? -26.480 73.044 -3.749 1.00 35.66 360 VAL B O 1
ATOM 5592 N N . PHE B 1 373 ? -27.769 72.115 -5.352 1.00 33.63 361 PHE B N 1
ATOM 5593 C CA . PHE B 1 373 ? -26.981 72.652 -6.456 1.00 33.67 361 PHE B CA 1
ATOM 5594 C C . PHE B 1 373 ? -27.703 72.604 -7.824 1.00 35.11 361 PHE B C 1
ATOM 5595 O O . PHE B 1 373 ? -28.356 71.606 -8.146 1.00 36.21 361 PHE B O 1
ATOM 5603 N N . ARG B 1 374 ? -27.577 73.688 -8.601 1.00 37.34 362 ARG B N 1
ATOM 5604 C CA . ARG B 1 374 ? -28.152 73.832 -9.959 1.00 42.07 362 ARG B CA 1
ATOM 5605 C C . ARG B 1 374 ? -27.078 74.511 -10.816 1.00 43.26 362 ARG B C 1
ATOM 5606 O O . ARG B 1 374 ? -26.481 75.479 -10.371 1.00 44.92 362 ARG B O 1
ATOM 5614 N N . SER B 1 375 ? -26.807 74.031 -12.025 1.00 44.69 363 SER B N 1
ATOM 5615 C CA . SER B 1 375 ? -25.779 74.691 -12.855 1.00 47.42 363 SER B CA 1
ATOM 5616 C C . SER B 1 375 ? -26.267 75.980 -13.533 1.00 48.47 363 SER B C 1
ATOM 5617 O O . SER B 1 375 ? -27.504 76.180 -13.624 1.00 48.73 363 SER B O 1
ATOM 5620 N N . ARG B 1 376 ? -25.398 76.772 -13.981 1.00 50.03 364 ARG B N 1
#